Protein AF-A0A9X6Q3A5-F1 (afdb_monomer)

Foldseek 3Di:
DDDDPDDPDPPQPPVSVVVVVVVVVVVVVVLVVLLCCLPPVLVVLVVVLLVLQVVLVVVVVLLVVLLCVLVVVDPDPVNVVVCVPDDFFQDLVVLVVLLVVLVVLLVVLVVVVVVVVVQQVDDDLLHGLLCLLCPNHPLSPSVVLNVVSVVLSVVLVVCCVVRSRGSVSVVSSVSSVVSVVVVVVSSCCSVVDPPSSVSSLLSVQLVQLVVLLVPFADDPPDDQDDDPSLVSNLVSLLVCLVVVNPCNVVSLVSLLSSVLSCLSHRVLSQQQSLQDPGTRDHSLNSLLVSLLSCLVSVVLQVSLVSLLSSLVSCLVSLHARQDPSNQCSLVSSLVSLLVVLDPVSCVVCVVSLLSNLLSSLSSLVSQQQPDCCPHPCNVVPQPGARHAHAQQSLVSNLCSLQVRPPDDPVSSVVVSVVSVVSLLPDPQDPVVPDDDDRDDDPDDPVLSVCPHSLVSQLRNVLNNLVVCLVVVVLLSNLCCLPPRPDCNLLLSLLLNLLVLLLVLVVDDPPDPVNVSSLVVSLSSLLSNLVDDLVVLVSSLVVVLQLQDPRHHHNHPPSPDHPSSNVSSVLSSVLSVCVNVVPDLVPDDDPDVSSNVSNCSNVVQDDNCNSVVSNVVVVVVVCVVCVPVVVVD

Structure (mmCIF, N/CA/C/O backbone):
data_AF-A0A9X6Q3A5-F1
#
_entry.id   AF-A0A9X6Q3A5-F1
#
loop_
_atom_site.group_PDB
_atom_site.id
_atom_site.type_symbol
_atom_site.label_atom_id
_atom_site.label_alt_id
_atom_site.label_comp_id
_atom_site.label_asym_id
_atom_site.label_entity_id
_atom_site.label_seq_id
_atom_site.pdbx_PDB_ins_code
_atom_site.Cartn_x
_atom_site.Cartn_y
_atom_site.Cartn_z
_atom_site.occupancy
_atom_site.B_iso_or_equiv
_atom_site.auth_seq_id
_atom_site.auth_comp_id
_atom_site.auth_asym_id
_atom_site.auth_atom_id
_atom_site.pdbx_PDB_model_num
ATOM 1 N N . MET A 1 1 ? -41.091 -24.651 18.029 1.00 28.03 1 MET A N 1
ATOM 2 C CA . MET A 1 1 ? -41.617 -25.027 16.701 1.00 28.03 1 MET A CA 1
ATOM 3 C C . MET A 1 1 ? -40.929 -24.139 15.677 1.00 28.03 1 MET A C 1
ATOM 5 O O . MET A 1 1 ? -40.970 -22.925 15.815 1.00 28.03 1 MET A O 1
ATOM 9 N N . PHE A 1 2 ? -40.157 -24.756 14.786 1.00 26.16 2 PHE A N 1
ATOM 10 C CA . PHE A 1 2 ? -39.257 -24.117 13.826 1.00 26.16 2 PHE A CA 1
ATOM 11 C C . PHE A 1 2 ? -40.021 -23.352 12.741 1.00 26.16 2 PHE A C 1
ATOM 13 O O . PHE A 1 2 ? -40.885 -23.941 12.108 1.00 26.16 2 PHE A O 1
ATOM 20 N N . PHE A 1 3 ? -39.604 -22.119 12.446 1.00 24.56 3 PHE A N 1
ATOM 21 C CA . PHE A 1 3 ? -39.626 -21.584 11.082 1.00 24.56 3 PHE A CA 1
ATOM 22 C C . PHE A 1 3 ? -38.377 -20.726 10.858 1.00 24.56 3 PHE A C 1
ATOM 24 O O . PHE A 1 3 ? -38.358 -19.518 11.075 1.00 24.56 3 PHE A O 1
ATOM 31 N N . TYR A 1 4 ? -37.316 -21.402 10.416 1.00 24.06 4 TYR A N 1
ATOM 32 C CA . TYR A 1 4 ? -36.258 -20.796 9.619 1.00 24.06 4 TYR A CA 1
ATOM 33 C C . TYR A 1 4 ? -36.893 -20.416 8.275 1.00 24.06 4 TYR A C 1
ATOM 35 O O . TYR A 1 4 ? -37.179 -21.283 7.453 1.00 24.06 4 TYR A O 1
ATOM 43 N N . LYS A 1 5 ? -37.167 -19.128 8.061 1.00 24.70 5 LYS A N 1
ATOM 44 C CA . LYS A 1 5 ? -37.364 -18.604 6.709 1.00 24.70 5 LYS A CA 1
ATOM 45 C C . LYS A 1 5 ? -35.970 -18.321 6.166 1.00 24.70 5 LYS A C 1
ATOM 47 O O . LYS A 1 5 ? -35.352 -17.321 6.527 1.00 24.70 5 LYS A O 1
ATOM 52 N N . GLU A 1 6 ? -35.460 -19.257 5.371 1.00 28.16 6 GLU A N 1
ATOM 53 C CA . GLU A 1 6 ? -34.321 -19.016 4.492 1.00 28.16 6 GLU A CA 1
ATOM 54 C C . GLU A 1 6 ? -34.533 -17.688 3.766 1.00 28.16 6 GLU A C 1
ATOM 56 O O . GLU A 1 6 ? -35.608 -17.416 3.224 1.00 28.16 6 GLU A O 1
ATOM 61 N N . GLY A 1 7 ? -33.509 -16.838 3.820 1.00 28.55 7 GLY A N 1
ATOM 62 C CA . GLY A 1 7 ? -33.519 -15.548 3.163 1.00 28.55 7 GLY A CA 1
ATOM 63 C C . GLY A 1 7 ? -33.792 -15.726 1.678 1.00 28.55 7 GLY A C 1
ATOM 64 O O . GLY A 1 7 ? -32.995 -16.324 0.954 1.00 28.55 7 GLY A O 1
ATOM 65 N N . GLU A 1 8 ? -34.904 -15.156 1.220 1.00 29.75 8 GLU A N 1
ATOM 66 C CA . GLU A 1 8 ? -35.101 -14.860 -0.187 1.00 29.75 8 GLU A CA 1
ATOM 67 C C . GLU A 1 8 ? -33.963 -13.937 -0.628 1.00 29.75 8 GLU A C 1
ATOM 69 O O . GLU A 1 8 ? -33.973 -12.721 -0.427 1.00 29.75 8 GLU A O 1
ATOM 74 N N . GLY A 1 9 ? -32.935 -14.539 -1.223 1.00 32.12 9 GLY A N 1
ATOM 75 C CA . GLY A 1 9 ? -31.958 -13.818 -2.009 1.00 32.12 9 GLY A CA 1
ATOM 76 C C . GLY A 1 9 ? -32.715 -13.015 -3.057 1.00 32.12 9 GLY A C 1
ATOM 77 O O .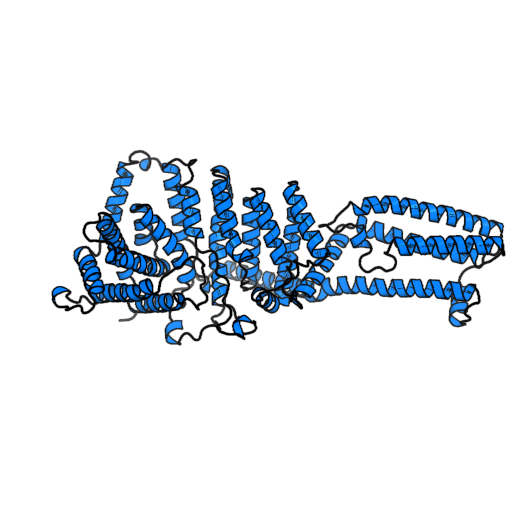 GLY A 1 9 ? -33.410 -13.590 -3.896 1.00 32.12 9 GLY A O 1
ATOM 78 N N . TYR A 1 10 ? -32.587 -11.689 -2.993 1.00 36.09 10 TYR A N 1
ATOM 79 C CA . TYR A 1 10 ? -33.103 -10.757 -3.989 1.00 36.09 10 TYR A CA 1
ATOM 80 C C . TYR A 1 10 ? -32.952 -11.358 -5.394 1.00 36.09 10 TYR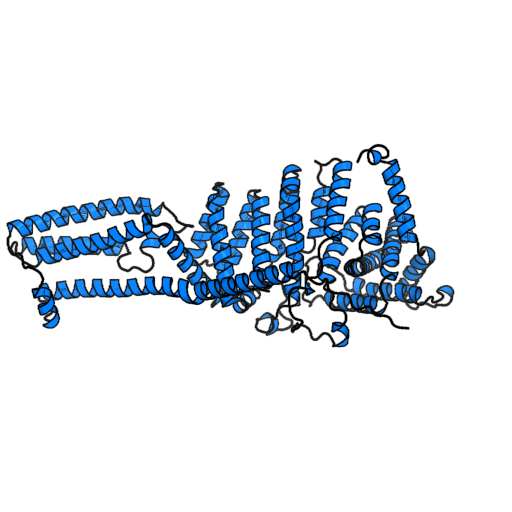 A C 1
ATOM 82 O O . TYR A 1 10 ? -31.833 -11.523 -5.898 1.00 36.09 10 TYR A O 1
ATOM 90 N N . LYS A 1 11 ? -34.076 -11.707 -6.037 1.00 39.97 11 LYS A N 1
ATOM 91 C CA . LYS A 1 11 ? -34.110 -12.107 -7.448 1.00 39.97 11 LYS A CA 1
ATOM 92 C C . LYS A 1 11 ? -33.628 -10.910 -8.268 1.00 39.97 11 LYS A C 1
ATOM 94 O O . LYS A 1 11 ? -34.422 -10.074 -8.680 1.00 39.97 11 LYS A O 1
ATOM 99 N N . LEU A 1 12 ? -32.316 -10.827 -8.505 1.00 45.59 12 LEU A N 1
ATOM 100 C CA . LEU A 1 12 ? -31.717 -9.853 -9.418 1.00 45.59 12 LEU A CA 1
ATOM 101 C C . LEU A 1 12 ? -32.496 -9.914 -10.735 1.00 45.59 12 LEU A C 1
ATOM 103 O O . LEU A 1 12 ? -32.549 -10.976 -11.372 1.00 45.59 12 LEU A O 1
ATOM 107 N N . GLY A 1 13 ? -33.103 -8.794 -11.133 1.00 54.53 13 GLY A N 1
ATOM 108 C CA . GLY A 1 13 ? -33.847 -8.700 -12.386 1.00 54.53 13 GLY A CA 1
ATOM 109 C C . GLY A 1 13 ? -32.983 -9.163 -13.565 1.00 54.53 13 GLY A C 1
ATOM 110 O O . GLY A 1 13 ? -31.753 -9.051 -13.528 1.00 54.53 13 GLY A O 1
ATOM 111 N N . LYS A 1 14 ? -33.606 -9.688 -14.629 1.00 62.47 14 LYS A N 1
ATOM 112 C CA . LYS A 1 14 ? -32.926 -10.227 -15.830 1.00 62.47 14 LYS A CA 1
ATOM 113 C C . LYS A 1 14 ? -31.800 -9.300 -16.328 1.00 62.47 14 LYS A C 1
ATOM 115 O O . LYS A 1 14 ? -30.709 -9.768 -16.643 1.00 62.47 14 LYS A O 1
ATOM 120 N N . TYR A 1 15 ? -32.021 -7.985 -16.266 1.00 59.34 15 TYR A N 1
ATOM 121 C CA . TYR A 1 15 ? -31.042 -6.946 -16.596 1.00 59.34 15 TYR A CA 1
ATOM 122 C C . TYR A 1 15 ? -29.809 -6.913 -15.671 1.00 59.34 15 TYR A C 1
ATOM 124 O O . TYR A 1 15 ? -28.673 -6.866 -16.142 1.00 59.34 15 TYR A O 1
ATOM 132 N N . GLN A 1 16 ? -29.993 -7.001 -14.350 1.00 59.19 16 GLN A N 1
ATOM 133 C CA . GLN A 1 16 ? -28.885 -7.026 -13.388 1.00 59.19 16 GLN A CA 1
ATOM 134 C C . GLN A 1 16 ? -28.054 -8.313 -13.511 1.00 59.19 16 GLN A C 1
ATOM 136 O O . GLN A 1 16 ? -26.824 -8.264 -13.404 1.00 59.19 16 GLN A O 1
ATOM 141 N N . LYS A 1 17 ? -28.693 -9.453 -13.817 1.00 66.06 17 LYS A N 1
ATOM 142 C CA . LYS A 1 17 ? -27.992 -10.713 -14.123 1.00 66.06 17 LYS A CA 1
ATOM 143 C C . LYS A 1 17 ? -27.136 -10.597 -15.390 1.00 66.06 17 LYS A C 1
ATOM 145 O O . LYS A 1 17 ? -25.970 -10.991 -15.365 1.00 66.06 17 LYS A O 1
ATOM 150 N N . ILE A 1 18 ? -27.669 -10.003 -16.463 1.00 68.12 18 ILE A N 1
ATOM 151 C CA . ILE A 1 18 ? -26.922 -9.747 -17.709 1.00 68.12 18 ILE A CA 1
ATOM 152 C C . ILE A 1 18 ? -25.741 -8.805 -17.448 1.00 68.12 18 ILE A C 1
ATOM 154 O O . ILE A 1 18 ? -24.610 -9.125 -17.817 1.00 68.12 18 ILE A O 1
ATOM 158 N N . ARG A 1 19 ? -25.959 -7.697 -16.728 1.00 68.38 19 ARG A N 1
ATOM 159 C CA . ARG A 1 19 ? -24.902 -6.738 -16.364 1.00 68.38 19 ARG A CA 1
ATOM 160 C C . ARG A 1 19 ? -23.782 -7.395 -15.553 1.00 68.38 19 ARG A C 1
ATOM 162 O O . ARG A 1 19 ? -22.605 -7.151 -15.822 1.00 68.38 19 ARG A O 1
ATOM 169 N N . ARG A 1 20 ? -24.121 -8.269 -14.595 1.00 68.44 20 ARG A N 1
ATOM 170 C CA . ARG A 1 20 ? -23.139 -9.056 -13.827 1.00 68.44 20 ARG A CA 1
ATOM 171 C C . ARG A 1 20 ? -22.365 -10.020 -14.731 1.00 68.44 20 ARG A C 1
ATOM 173 O O . ARG A 1 20 ? -21.141 -10.080 -14.635 1.00 68.44 20 ARG A O 1
ATOM 180 N N . LYS A 1 21 ? -23.043 -10.711 -15.653 1.00 72.19 21 LYS A N 1
ATOM 181 C CA . LYS A 1 21 ? -22.409 -11.631 -16.614 1.00 72.19 21 LYS A CA 1
ATOM 182 C C . LYS A 1 21 ? -21.440 -10.897 -17.550 1.00 72.19 21 LYS A C 1
ATOM 184 O O . LYS A 1 21 ? -20.298 -11.328 -17.684 1.00 72.19 21 LYS A O 1
ATOM 189 N N . MET A 1 22 ? -21.832 -9.746 -18.105 1.00 68.56 22 MET A N 1
ATOM 190 C CA . MET A 1 22 ? -20.948 -8.902 -18.927 1.00 68.56 22 MET A CA 1
ATOM 191 C C . MET A 1 22 ? -19.735 -8.396 -18.140 1.00 68.56 22 MET A C 1
ATOM 193 O O . MET A 1 22 ? -18.615 -8.421 -18.649 1.00 68.56 22 MET A O 1
ATOM 197 N N . ARG A 1 23 ? -19.925 -7.983 -16.879 1.00 69.62 23 ARG A N 1
ATOM 198 C CA . ARG A 1 23 ? -18.820 -7.572 -15.998 1.00 69.62 23 ARG A CA 1
ATOM 199 C C . ARG A 1 23 ? -17.831 -8.717 -15.765 1.00 69.62 23 ARG A C 1
ATOM 201 O O . ARG A 1 23 ? -16.625 -8.493 -15.840 1.00 69.62 23 ARG A O 1
ATOM 208 N N . ASN A 1 24 ? -18.324 -9.934 -15.540 1.00 72.06 24 ASN A N 1
ATOM 209 C CA . ASN A 1 24 ? -17.482 -11.118 -15.353 1.00 72.06 24 ASN A CA 1
ATOM 210 C C . ASN A 1 24 ? -16.689 -11.465 -16.621 1.00 72.06 24 ASN A C 1
ATOM 212 O O . ASN A 1 24 ? -15.486 -11.696 -16.531 1.00 72.06 24 ASN A O 1
ATOM 216 N N . ILE A 1 25 ? -17.327 -11.420 -17.794 1.00 73.88 25 ILE A N 1
ATOM 217 C CA . ILE A 1 25 ? -16.669 -11.645 -19.091 1.00 73.88 25 ILE A CA 1
ATOM 218 C C . ILE A 1 25 ? -15.580 -10.589 -19.338 1.00 73.88 25 ILE A C 1
ATOM 220 O O . ILE A 1 25 ? -14.438 -10.932 -19.638 1.00 73.88 25 ILE A O 1
ATOM 224 N N . LYS A 1 26 ? -15.889 -9.302 -19.131 1.00 73.31 26 LYS A N 1
ATOM 225 C CA . LYS A 1 26 ? -14.913 -8.206 -19.263 1.00 73.31 26 LYS A CA 1
ATOM 226 C C . LYS A 1 26 ? -13.717 -8.398 -18.326 1.00 73.31 26 LYS A C 1
ATOM 228 O O . LYS A 1 26 ? -12.574 -8.200 -18.732 1.00 73.31 26 LYS A O 1
ATOM 233 N N . ASN A 1 27 ? -13.966 -8.8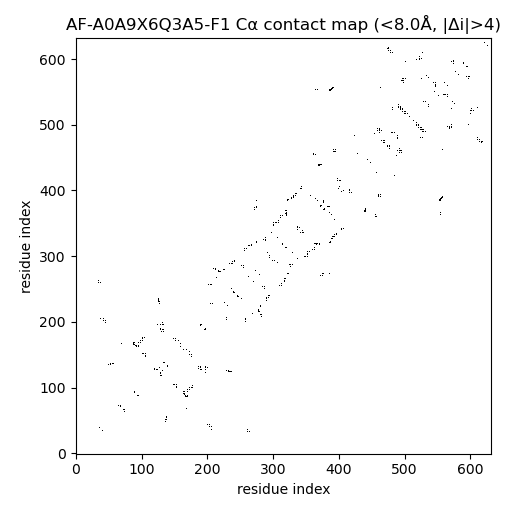08 -17.083 1.00 72.75 27 ASN A N 1
ATOM 234 C CA . ASN A 1 27 ? -12.911 -9.092 -16.112 1.00 72.75 27 ASN A CA 1
ATOM 235 C C . ASN A 1 27 ? -12.061 -10.305 -16.512 1.00 72.75 27 ASN A C 1
ATOM 237 O O . ASN A 1 27 ? -10.843 -10.262 -16.337 1.00 72.75 27 ASN A O 1
ATOM 241 N N . PHE A 1 28 ? -12.672 -11.352 -17.071 1.00 74.50 28 PHE A N 1
ATOM 242 C CA . PHE A 1 28 ? -11.961 -12.518 -17.593 1.00 74.50 28 PHE A CA 1
ATOM 243 C C . PHE A 1 28 ? -11.009 -12.122 -18.726 1.00 74.50 28 PHE A C 1
ATOM 245 O O . PHE A 1 28 ? -9.806 -12.358 -18.614 1.00 74.50 28 PHE A O 1
ATOM 252 N N . PHE A 1 29 ? -11.501 -11.424 -19.755 1.00 74.56 29 PHE A N 1
ATOM 253 C CA . PHE A 1 29 ? -10.655 -10.953 -20.856 1.00 74.56 29 PHE A CA 1
ATOM 254 C C . PHE A 1 29 ? -9.545 -10.019 -20.381 1.00 74.56 29 PHE A C 1
ATOM 256 O O . PHE A 1 29 ? -8.411 -10.140 -20.831 1.00 74.56 29 PHE A O 1
ATOM 263 N N . ARG A 1 30 ? -9.827 -9.135 -19.418 1.00 74.62 30 ARG A N 1
ATOM 264 C CA . ARG A 1 30 ? -8.807 -8.258 -18.831 1.00 74.62 30 ARG A CA 1
ATOM 265 C C . ARG A 1 30 ? -7.715 -9.050 -18.101 1.00 74.62 30 ARG A C 1
ATOM 267 O O . ARG A 1 30 ? -6.539 -8.728 -18.246 1.00 74.62 30 ARG A O 1
ATOM 274 N N . LYS A 1 31 ? -8.080 -10.099 -17.352 1.00 74.12 31 LYS A N 1
ATOM 275 C CA . LYS A 1 31 ? -7.115 -11.010 -16.707 1.00 74.12 31 LYS A CA 1
ATOM 276 C C . LYS A 1 31 ? -6.267 -11.747 -17.748 1.00 74.12 31 LYS A C 1
ATOM 278 O O . LYS A 1 31 ? -5.049 -11.793 -17.598 1.00 74.12 31 LYS A O 1
ATOM 283 N N . VAL A 1 32 ? -6.885 -12.278 -18.807 1.00 76.12 32 VAL A N 1
ATOM 284 C CA . VAL A 1 32 ? -6.174 -12.953 -19.907 1.00 76.12 32 VAL A CA 1
ATOM 285 C C . VAL A 1 32 ? -5.222 -11.988 -20.611 1.00 76.12 32 VAL A C 1
ATOM 287 O O . VAL A 1 32 ? -4.048 -12.314 -20.761 1.00 76.12 32 VAL A O 1
ATOM 290 N N . TYR A 1 33 ? -5.686 -10.784 -20.956 1.00 77.69 33 TYR A N 1
ATOM 291 C CA . TYR A 1 33 ? -4.876 -9.740 -21.585 1.00 77.69 33 TYR A CA 1
ATOM 292 C C . TYR A 1 33 ? -3.618 -9.435 -20.767 1.00 77.69 33 TYR A C 1
ATOM 294 O O . TYR A 1 33 ? -2.516 -9.513 -21.296 1.00 77.69 33 TYR A O 1
ATOM 302 N N . PHE A 1 34 ? -3.750 -9.167 -19.466 1.00 76.88 34 PHE A N 1
ATOM 303 C CA . PHE A 1 34 ? -2.588 -8.867 -18.626 1.00 76.88 34 PHE A CA 1
ATOM 304 C C . PHE A 1 34 ? -1.672 -10.077 -18.400 1.00 76.88 34 PHE A C 1
ATOM 306 O O . PHE A 1 34 ? -0.454 -9.924 -18.305 1.00 76.88 34 PHE A O 1
ATOM 313 N N . LYS A 1 35 ? -2.231 -11.291 -18.347 1.00 74.69 35 LYS A N 1
ATOM 314 C CA . LYS A 1 35 ? -1.441 -12.526 -18.273 1.00 74.69 35 LYS A CA 1
ATOM 315 C C . LYS A 1 35 ? -0.592 -12.702 -19.535 1.00 74.69 35 LYS A C 1
ATOM 317 O O . LYS A 1 35 ? 0.597 -12.987 -19.424 1.00 74.69 35 LYS A O 1
ATOM 322 N N . VAL A 1 36 ? -1.176 -12.481 -20.714 1.00 72.62 36 VAL A N 1
ATOM 323 C CA . VAL A 1 36 ? -0.471 -12.484 -22.007 1.00 72.62 36 VAL A CA 1
ATOM 324 C C . VAL A 1 36 ? 0.548 -11.349 -22.064 1.00 72.62 36 VAL A C 1
ATOM 326 O O . VAL A 1 36 ? 1.694 -11.567 -22.438 1.00 72.62 36 VAL A O 1
ATOM 329 N N . GLU A 1 37 ? 0.183 -10.147 -21.634 1.00 76.31 37 GLU A N 1
ATOM 330 C CA . GLU A 1 37 ? 1.076 -8.991 -21.663 1.00 76.31 37 GLU A CA 1
ATOM 331 C C . GLU A 1 37 ? 2.342 -9.216 -20.821 1.00 76.31 37 GLU A C 1
ATOM 333 O O . GLU A 1 37 ? 3.454 -9.008 -21.306 1.00 76.31 37 GLU A O 1
ATOM 338 N N . GLY A 1 38 ? 2.192 -9.713 -19.592 1.00 68.25 38 GLY A N 1
ATOM 339 C CA . GLY A 1 38 ? 3.330 -9.975 -18.714 1.00 68.25 38 GLY A CA 1
ATOM 340 C C . GLY A 1 38 ? 4.098 -11.262 -19.042 1.00 68.25 38 GLY A C 1
ATOM 341 O O . GLY A 1 38 ? 5.311 -11.291 -18.885 1.00 68.25 38 GLY A O 1
ATOM 342 N N . LYS A 1 39 ? 3.453 -12.339 -19.513 1.00 73.19 39 LYS A N 1
ATOM 343 C CA . LYS A 1 39 ? 4.180 -13.586 -19.844 1.00 73.19 39 LYS A CA 1
ATOM 344 C C . LYS A 1 39 ? 4.780 -13.599 -21.244 1.00 73.19 39 LYS A C 1
ATOM 346 O O . LYS A 1 39 ? 5.777 -14.278 -21.452 1.00 73.19 39 LYS A O 1
ATOM 351 N N . ILE A 1 40 ? 4.151 -12.902 -22.185 1.00 71.44 40 ILE A N 1
ATOM 352 C CA . ILE A 1 40 ? 4.446 -13.006 -23.615 1.00 71.44 40 ILE A CA 1
ATOM 353 C C . ILE A 1 40 ? 4.942 -11.658 -24.128 1.00 71.44 40 ILE A C 1
ATOM 355 O O . ILE A 1 40 ? 6.109 -11.554 -24.483 1.00 71.44 40 ILE A O 1
ATOM 359 N N . ARG A 1 41 ? 4.114 -10.603 -24.109 1.00 78.25 41 ARG A N 1
ATOM 360 C CA . ARG A 1 41 ? 4.449 -9.323 -24.765 1.00 78.25 41 ARG A CA 1
ATOM 361 C C . ARG A 1 41 ? 5.747 -8.715 -24.238 1.00 78.25 41 ARG A C 1
ATOM 363 O O . ARG A 1 41 ? 6.674 -8.554 -25.017 1.00 78.25 41 ARG A O 1
ATOM 370 N N . TYR A 1 42 ? 5.836 -8.384 -22.950 1.00 80.50 42 TYR A N 1
ATOM 371 C CA . TYR A 1 42 ? 7.023 -7.706 -22.412 1.00 80.50 42 TYR A CA 1
ATOM 372 C C . TYR A 1 42 ? 8.295 -8.560 -22.426 1.00 80.50 42 TYR A C 1
ATOM 374 O O . TYR A 1 42 ? 9.328 -8.025 -22.831 1.00 80.50 42 TYR A O 1
ATOM 382 N N . PRO A 1 43 ? 8.258 -9.862 -22.084 1.00 76.56 43 PRO A N 1
ATOM 383 C CA . PRO A 1 43 ? 9.414 -10.733 -22.271 1.00 76.56 43 PRO A CA 1
ATOM 384 C C . PRO A 1 43 ? 9.861 -10.830 -23.733 1.00 76.56 43 PRO A C 1
ATOM 386 O O . PRO A 1 43 ? 11.058 -10.748 -23.991 1.00 76.56 43 PRO A O 1
ATOM 389 N N . ILE A 1 44 ? 8.933 -10.931 -24.694 1.00 76.75 44 ILE A N 1
ATOM 390 C CA . ILE A 1 44 ? 9.267 -10.927 -26.126 1.00 76.75 44 ILE A CA 1
ATOM 391 C C . ILE A 1 44 ? 9.841 -9.576 -26.539 1.00 76.75 44 ILE A C 1
ATOM 393 O O . ILE A 1 44 ? 10.870 -9.549 -27.195 1.00 76.75 44 ILE A O 1
ATOM 397 N N . THR A 1 45 ? 9.241 -8.456 -26.135 1.00 77.31 45 THR A N 1
ATOM 398 C CA . THR A 1 45 ? 9.765 -7.115 -26.435 1.00 77.31 45 THR A CA 1
ATOM 399 C C . THR A 1 45 ? 11.194 -6.951 -25.903 1.00 77.31 45 THR A C 1
ATOM 401 O O . THR A 1 45 ? 12.074 -6.517 -26.642 1.00 77.31 45 THR A O 1
ATOM 404 N N . TYR A 1 46 ? 11.466 -7.387 -24.670 1.00 77.69 46 TYR A N 1
ATOM 405 C CA . TYR A 1 46 ? 12.815 -7.376 -24.095 1.00 77.69 46 TYR A CA 1
ATOM 406 C C . TYR A 1 46 ? 13.777 -8.339 -24.817 1.00 77.69 46 TYR A C 1
ATOM 408 O O . TYR A 1 46 ? 14.939 -8.005 -25.071 1.00 77.69 46 TYR A O 1
ATOM 416 N N . SER A 1 47 ? 13.297 -9.528 -25.191 1.00 75.88 47 SER A N 1
ATOM 417 C CA . SER A 1 47 ? 14.067 -10.517 -25.951 1.00 75.88 47 SER A CA 1
ATOM 418 C C . SER A 1 47 ? 14.398 -10.019 -27.354 1.00 75.88 47 SER A C 1
ATOM 420 O O . SER A 1 47 ? 15.519 -10.217 -27.804 1.00 75.88 47 SER A O 1
ATOM 422 N N . LEU A 1 48 ? 13.476 -9.330 -28.029 1.00 77.69 48 LEU A N 1
ATOM 423 C CA . LEU A 1 48 ? 13.698 -8.712 -29.336 1.00 77.69 48 LEU A CA 1
ATOM 424 C C . LEU A 1 48 ? 14.798 -7.652 -29.256 1.00 77.69 48 LEU A C 1
ATOM 426 O O . LEU A 1 48 ? 15.662 -7.620 -30.122 1.00 77.69 48 LEU A O 1
ATOM 430 N N . PHE A 1 49 ? 14.852 -6.846 -28.190 1.00 75.56 49 PHE A N 1
ATOM 431 C CA . PHE A 1 49 ? 15.979 -5.923 -27.992 1.00 75.56 49 PHE A CA 1
ATOM 432 C C . PHE A 1 49 ? 17.308 -6.655 -27.798 1.00 75.56 49 PHE A C 1
ATOM 434 O O . PHE A 1 49 ? 18.338 -6.222 -28.308 1.00 75.56 49 PHE A O 1
ATOM 441 N N . THR A 1 50 ? 17.290 -7.790 -27.101 1.00 74.62 50 THR A N 1
ATOM 442 C CA . THR A 1 50 ? 18.485 -8.631 -26.950 1.00 74.62 50 THR A CA 1
ATOM 443 C C . THR A 1 50 ? 18.870 -9.292 -28.279 1.00 74.62 50 THR A C 1
ATOM 445 O O . THR A 1 50 ? 20.049 -9.406 -28.585 1.00 74.62 50 THR A O 1
ATOM 448 N N . PHE A 1 51 ? 17.894 -9.666 -29.105 1.00 79.06 51 PHE A N 1
ATOM 449 C CA . PHE A 1 51 ? 18.108 -10.206 -30.445 1.00 79.06 51 PHE A CA 1
ATOM 450 C C . PHE A 1 51 ? 18.735 -9.179 -31.393 1.00 79.06 51 PHE A C 1
ATOM 452 O O . PHE A 1 51 ? 19.696 -9.498 -32.089 1.00 79.06 51 PHE A O 1
ATOM 459 N N . VAL A 1 52 ? 18.279 -7.922 -31.342 1.00 78.81 52 VAL A N 1
ATOM 460 C CA . VAL A 1 52 ? 18.893 -6.806 -32.082 1.00 78.81 52 VAL A CA 1
ATOM 461 C C . VAL A 1 52 ? 20.382 -6.672 -31.748 1.00 78.81 52 VAL A C 1
ATOM 463 O O . VAL A 1 52 ? 21.185 -6.462 -32.650 1.00 78.81 52 VAL A O 1
ATOM 466 N N . ARG A 1 53 ? 20.789 -6.899 -30.490 1.00 81.75 53 ARG A N 1
ATOM 467 C CA . ARG A 1 53 ? 22.211 -6.951 -30.111 1.00 81.75 53 ARG A CA 1
ATOM 468 C C . ARG A 1 53 ? 22.993 -8.008 -30.888 1.00 81.75 53 ARG A C 1
ATOM 470 O O . ARG A 1 53 ? 24.113 -7.744 -31.307 1.00 81.75 53 ARG A O 1
ATOM 477 N N . TYR A 1 54 ? 22.439 -9.210 -31.035 1.00 82.94 54 TYR A N 1
ATOM 478 C CA . TYR A 1 54 ? 23.109 -10.293 -31.755 1.00 82.94 54 TYR A CA 1
ATOM 479 C C . TYR A 1 54 ? 23.218 -9.989 -33.248 1.00 82.94 54 TYR A C 1
ATOM 481 O O . TYR A 1 54 ? 24.268 -10.244 -33.831 1.00 82.94 54 TYR A O 1
ATOM 489 N N . ILE A 1 55 ? 22.191 -9.366 -33.838 1.00 83.81 55 ILE A N 1
ATOM 490 C CA . ILE A 1 55 ? 22.260 -8.857 -35.214 1.00 83.81 55 ILE A CA 1
ATOM 491 C C . ILE A 1 55 ? 23.382 -7.821 -35.340 1.00 83.81 55 ILE A C 1
ATOM 493 O O . ILE A 1 55 ? 24.192 -7.911 -36.253 1.00 83.81 55 ILE A O 1
ATOM 497 N N . GLU A 1 56 ? 23.480 -6.870 -34.409 1.00 82.44 56 GLU A N 1
ATOM 498 C CA . GLU A 1 56 ? 24.545 -5.859 -34.422 1.00 82.44 56 GLU A CA 1
ATOM 499 C C . GLU A 1 56 ? 25.940 -6.464 -34.297 1.00 82.44 56 GLU A C 1
ATOM 501 O O . GLU A 1 56 ? 26.851 -6.032 -34.995 1.00 82.44 56 GLU A O 1
ATOM 506 N N . ILE A 1 57 ? 26.115 -7.468 -33.434 1.00 84.94 57 ILE A N 1
ATOM 507 C CA . ILE A 1 57 ? 27.377 -8.208 -33.332 1.00 84.94 57 ILE A CA 1
ATOM 508 C C . ILE A 1 57 ? 27.689 -8.877 -34.673 1.00 84.94 57 ILE A C 1
ATOM 510 O O . ILE A 1 57 ? 28.813 -8.761 -35.150 1.00 84.94 57 ILE A O 1
ATOM 514 N N . GLY A 1 58 ? 26.698 -9.510 -35.308 1.00 84.75 58 GLY A N 1
ATOM 515 C CA . GLY A 1 58 ? 26.839 -10.082 -36.647 1.00 84.75 58 GLY A CA 1
ATOM 516 C C . GLY A 1 58 ? 27.260 -9.045 -37.691 1.00 84.75 58 GLY A C 1
ATOM 517 O O . GLY A 1 58 ? 28.183 -9.302 -38.456 1.00 84.75 58 GLY A O 1
ATOM 518 N N . ILE A 1 59 ? 26.660 -7.850 -37.674 1.00 83.56 59 ILE A N 1
ATOM 519 C CA . ILE A 1 59 ? 27.030 -6.726 -38.552 1.00 83.56 59 ILE A CA 1
ATOM 520 C C . ILE A 1 59 ? 28.476 -6.287 -38.296 1.00 83.56 59 ILE A C 1
ATOM 522 O O . ILE A 1 59 ? 29.231 -6.112 -39.246 1.00 83.56 59 ILE A O 1
ATOM 526 N N . VAL A 1 60 ? 28.889 -6.130 -37.035 1.00 84.19 60 VAL A N 1
ATOM 527 C CA . VAL A 1 60 ? 30.268 -5.740 -36.687 1.00 84.19 60 VAL A CA 1
ATOM 528 C C . VAL A 1 60 ? 31.269 -6.799 -37.153 1.00 84.19 60 VAL A C 1
ATOM 530 O O . VAL A 1 60 ? 32.284 -6.456 -37.752 1.00 84.19 60 VAL A O 1
ATOM 533 N N . VAL A 1 61 ? 30.972 -8.083 -36.938 1.00 85.94 61 VAL A N 1
ATOM 534 C CA . VAL A 1 61 ? 31.809 -9.194 -37.419 1.00 85.94 61 VAL A CA 1
ATOM 535 C C . VAL A 1 61 ? 31.880 -9.198 -38.947 1.00 85.94 61 VAL A C 1
ATOM 537 O O . VAL A 1 61 ? 32.966 -9.357 -39.503 1.00 85.94 61 VAL A O 1
ATOM 540 N N . LEU A 1 62 ? 30.760 -8.967 -39.636 1.00 83.62 62 LEU A N 1
ATOM 541 C CA . LEU A 1 62 ? 30.710 -8.870 -41.095 1.00 83.62 62 LEU A CA 1
ATOM 542 C C . LEU A 1 62 ? 31.542 -7.689 -41.617 1.00 83.62 62 LEU A C 1
ATOM 544 O O . LEU A 1 62 ? 32.287 -7.846 -42.579 1.00 83.62 62 LEU A O 1
ATOM 548 N N . ILE A 1 63 ? 31.480 -6.529 -40.958 1.00 82.69 63 ILE A N 1
ATOM 549 C CA . ILE A 1 63 ? 32.301 -5.357 -41.298 1.00 82.69 63 ILE A CA 1
ATOM 550 C C . ILE A 1 63 ? 33.792 -5.678 -41.139 1.00 82.69 63 ILE A C 1
ATOM 552 O O . ILE A 1 63 ? 34.572 -5.437 -42.058 1.00 82.69 63 ILE A O 1
ATOM 556 N N . ILE A 1 64 ? 34.193 -6.257 -40.002 1.00 83.81 64 ILE A N 1
ATOM 557 C CA . ILE A 1 64 ? 35.597 -6.601 -39.729 1.00 83.81 64 ILE A CA 1
ATOM 558 C C . ILE A 1 64 ? 36.112 -7.628 -40.746 1.00 83.81 64 ILE A C 1
ATOM 560 O O . ILE A 1 64 ? 37.176 -7.433 -41.328 1.00 83.81 64 ILE A O 1
ATOM 564 N N . THR A 1 65 ? 35.354 -8.696 -41.000 1.00 82.44 65 THR A N 1
ATOM 565 C CA . THR A 1 65 ? 35.734 -9.742 -41.969 1.00 82.44 65 THR A CA 1
ATOM 566 C C . THR A 1 65 ? 35.812 -9.207 -43.398 1.00 82.44 65 THR A C 1
ATOM 568 O O . THR A 1 65 ? 36.755 -9.535 -44.114 1.00 82.44 65 THR A O 1
ATOM 571 N N . THR A 1 66 ? 34.900 -8.311 -43.788 1.00 79.75 66 THR A N 1
ATOM 572 C CA . THR A 1 66 ? 34.934 -7.619 -45.088 1.00 79.75 66 THR A CA 1
ATOM 573 C C . THR A 1 66 ? 36.202 -6.788 -45.262 1.00 79.75 66 THR A C 1
ATOM 575 O O . THR A 1 66 ? 36.852 -6.863 -46.306 1.00 79.75 66 THR A O 1
ATOM 578 N N . LEU A 1 67 ? 36.579 -6.016 -44.238 1.00 79.44 67 LEU A N 1
ATOM 579 C CA . LEU A 1 67 ? 37.812 -5.232 -44.263 1.00 79.44 67 LEU A CA 1
ATOM 580 C C . LEU A 1 67 ? 39.033 -6.151 -44.369 1.00 79.44 67 LEU A C 1
ATOM 582 O O . LEU A 1 67 ? 39.860 -5.950 -45.252 1.00 79.44 67 LEU A O 1
ATOM 586 N N . LEU A 1 68 ? 39.119 -7.195 -43.541 1.00 83.19 68 LEU A N 1
ATOM 587 C CA . LEU A 1 68 ? 40.235 -8.149 -43.565 1.00 83.19 68 LEU A CA 1
ATOM 588 C C . LEU A 1 68 ? 40.386 -8.867 -44.918 1.00 83.19 68 LEU A C 1
ATOM 590 O O . LEU A 1 68 ? 41.513 -9.044 -45.379 1.00 83.19 68 LEU A O 1
ATOM 594 N N . GLN A 1 69 ? 39.282 -9.232 -45.577 1.00 81.62 69 GLN A N 1
ATOM 595 C CA . GLN A 1 69 ? 39.299 -9.808 -46.928 1.00 81.62 69 GLN A CA 1
ATOM 596 C C . GLN A 1 69 ? 39.825 -8.800 -47.961 1.00 81.62 69 GLN A C 1
ATOM 598 O O . GLN A 1 69 ? 40.689 -9.129 -48.771 1.00 81.62 69 GLN A O 1
ATOM 603 N N . LYS A 1 70 ? 39.348 -7.547 -47.932 1.00 76.00 70 LYS A N 1
ATOM 604 C CA . LYS A 1 70 ? 39.800 -6.505 -48.873 1.00 76.00 70 LYS A CA 1
ATOM 605 C C . LYS A 1 70 ? 41.262 -6.101 -48.650 1.00 76.00 70 LYS A C 1
ATOM 607 O O . LYS A 1 70 ? 41.960 -5.844 -49.625 1.00 76.00 70 LYS A O 1
ATOM 612 N N . PHE A 1 71 ? 41.748 -6.128 -47.408 1.00 77.25 71 PHE A N 1
ATOM 613 C CA . PHE A 1 71 ? 43.171 -5.974 -47.077 1.00 77.25 71 PHE A CA 1
ATOM 614 C C . PHE A 1 71 ? 44.020 -7.216 -47.393 1.00 77.25 71 PHE A C 1
ATOM 616 O O . PHE A 1 71 ? 45.218 -7.208 -47.121 1.00 77.25 71 PHE A O 1
ATOM 623 N N . ARG A 1 72 ? 43.427 -8.276 -47.968 1.00 77.19 72 ARG A N 1
ATOM 624 C CA . ARG A 1 72 ? 44.083 -9.556 -48.297 1.00 77.19 72 ARG A CA 1
ATOM 625 C C . ARG A 1 72 ? 44.708 -10.268 -47.090 1.00 77.19 72 ARG A C 1
ATOM 627 O O . ARG A 1 72 ? 45.622 -11.069 -47.246 1.00 77.19 72 ARG A O 1
ATOM 634 N N . VAL A 1 73 ? 44.209 -9.991 -45.885 1.00 81.19 73 VAL A N 1
ATOM 635 C CA . VAL A 1 73 ? 44.600 -10.693 -44.648 1.00 81.19 73 VAL A CA 1
ATOM 636 C C . VAL A 1 73 ? 43.867 -12.033 -44.538 1.00 81.19 73 VAL A C 1
ATOM 638 O O . VAL A 1 73 ? 44.408 -13.002 -44.011 1.00 81.19 73 VAL A O 1
ATOM 641 N N . LEU A 1 74 ? 42.635 -12.091 -45.049 1.00 78.38 74 LEU A N 1
ATOM 642 C CA . LEU A 1 74 ? 41.825 -13.302 -45.182 1.00 78.38 74 LEU A CA 1
ATOM 643 C C . LEU A 1 74 ? 41.543 -13.567 -46.662 1.00 78.38 74 LEU A C 1
ATOM 645 O O . LEU A 1 74 ? 41.484 -12.626 -47.453 1.00 78.38 74 LEU A O 1
ATOM 649 N N . ASN A 1 75 ? 41.361 -14.841 -47.020 1.00 76.88 75 ASN A N 1
ATOM 650 C CA . ASN A 1 75 ? 40.962 -15.227 -48.368 1.00 76.88 75 ASN A CA 1
ATOM 651 C C . ASN A 1 75 ? 39.833 -16.272 -48.347 1.00 76.88 75 ASN A C 1
ATOM 653 O O . ASN A 1 75 ? 40.080 -17.477 -48.344 1.00 76.88 75 ASN A O 1
ATOM 657 N N . TRP A 1 76 ? 38.589 -15.806 -48.256 1.00 83.00 76 TRP A N 1
ATOM 658 C CA . TRP A 1 76 ? 37.378 -16.626 -48.262 1.00 83.00 76 TRP A CA 1
ATOM 659 C C . TRP A 1 76 ? 36.575 -16.429 -49.553 1.00 83.00 76 TRP A C 1
ATOM 661 O O . TRP A 1 76 ? 35.966 -15.379 -49.758 1.00 83.00 76 TRP A O 1
ATOM 671 N N . GLU A 1 77 ? 36.498 -17.480 -50.371 1.00 79.00 77 GLU A N 1
ATOM 672 C CA . GLU A 1 77 ? 35.860 -17.465 -51.701 1.00 79.00 77 GLU A CA 1
ATOM 673 C C . GLU A 1 77 ? 34.385 -17.022 -51.671 1.00 79.00 77 GLU A C 1
ATOM 675 O O . GLU A 1 77 ? 33.933 -16.247 -52.513 1.00 79.00 77 GLU A O 1
ATOM 680 N N . TRP A 1 78 ? 33.620 -17.452 -50.661 1.00 80.81 78 TRP A N 1
ATOM 681 C CA . TRP A 1 78 ? 32.207 -17.075 -50.529 1.00 80.81 78 TRP A CA 1
ATOM 682 C C . TRP A 1 78 ? 32.015 -15.572 -50.267 1.00 80.81 78 TRP A C 1
ATOM 684 O O . TRP A 1 78 ? 31.042 -14.974 -50.729 1.00 80.81 78 TRP A O 1
ATOM 694 N N . LEU A 1 79 ? 32.939 -14.952 -49.527 1.00 75.50 79 LEU A N 1
ATOM 695 C CA . LEU A 1 79 ? 32.875 -13.539 -49.160 1.00 75.50 79 LEU A CA 1
ATOM 696 C C . LEU A 1 79 ? 33.349 -12.667 -50.331 1.00 75.50 79 LEU A C 1
ATOM 698 O O . LEU A 1 79 ? 32.784 -11.603 -50.581 1.00 75.50 79 LEU A O 1
ATOM 702 N N . GLU A 1 80 ? 34.317 -13.153 -51.106 1.00 74.69 80 GLU A N 1
ATOM 703 C CA . GLU A 1 80 ? 34.749 -12.545 -52.365 1.00 74.69 80 GLU A CA 1
ATOM 704 C C . GLU A 1 80 ? 33.619 -12.490 -53.405 1.00 74.69 80 GLU A C 1
ATOM 706 O O . GLU A 1 80 ? 33.392 -11.436 -54.005 1.00 74.69 80 GLU A O 1
ATOM 711 N N . GLY A 1 81 ? 32.827 -13.563 -53.525 1.00 74.62 81 GLY A N 1
ATOM 712 C CA . GLY A 1 81 ? 31.628 -13.586 -54.366 1.00 74.62 81 GLY A CA 1
ATOM 713 C C . GLY A 1 81 ? 30.614 -12.493 -54.003 1.00 74.62 81 GLY A C 1
ATOM 714 O O . GLY A 1 81 ? 30.112 -11.802 -54.887 1.00 74.62 81 GLY A O 1
ATOM 715 N N . ILE A 1 82 ? 30.364 -12.254 -52.711 1.00 72.81 82 ILE A N 1
ATOM 716 C CA . ILE A 1 82 ? 29.462 -11.180 -52.251 1.00 72.81 82 ILE A CA 1
ATOM 717 C C . ILE A 1 82 ? 30.060 -9.794 -52.525 1.00 72.81 82 ILE A C 1
ATOM 719 O O . ILE A 1 82 ? 29.357 -8.890 -52.975 1.00 72.81 82 ILE A O 1
ATOM 723 N N . LEU A 1 83 ? 31.359 -9.611 -52.275 1.00 71.12 83 LEU A N 1
ATOM 724 C CA . LEU A 1 83 ? 32.038 -8.329 -52.480 1.00 71.12 83 LEU A CA 1
ATOM 725 C C . LEU A 1 83 ? 32.201 -7.952 -53.955 1.00 71.12 83 LEU A C 1
ATOM 727 O O . LEU A 1 83 ? 32.400 -6.772 -54.239 1.00 71.12 83 LEU A O 1
ATOM 731 N N . SER A 1 84 ? 32.116 -8.917 -54.873 1.00 71.44 84 SER A N 1
ATOM 732 C CA . SER A 1 84 ? 32.134 -8.671 -56.321 1.00 71.44 84 SER A CA 1
ATOM 733 C C . SER A 1 84 ? 30.886 -7.935 -56.832 1.00 71.44 84 SER A C 1
ATOM 735 O O . SER A 1 84 ? 30.931 -7.309 -57.886 1.00 71.44 84 SER A O 1
ATOM 737 N N . LEU A 1 85 ? 29.789 -7.953 -56.062 1.00 73.81 85 LEU A N 1
ATOM 738 C CA . LEU A 1 85 ? 28.543 -7.245 -56.379 1.00 73.81 85 LEU A CA 1
ATOM 739 C C . LEU A 1 85 ? 28.602 -5.747 -56.044 1.00 73.81 85 LEU A C 1
ATOM 741 O O . LEU A 1 85 ? 27.729 -4.987 -56.463 1.00 73.81 85 LEU A O 1
ATOM 745 N N . ILE A 1 86 ? 29.599 -5.316 -55.264 1.00 73.06 86 ILE A N 1
ATOM 746 C CA . ILE A 1 86 ? 29.783 -3.910 -54.901 1.00 73.06 86 ILE A CA 1
ATOM 747 C C . ILE A 1 86 ? 30.641 -3.245 -55.985 1.00 73.06 86 ILE A C 1
ATOM 749 O O . ILE A 1 86 ? 31.733 -3.743 -56.270 1.00 73.06 86 ILE A O 1
ATOM 753 N N . PRO A 1 87 ? 30.199 -2.119 -56.577 1.00 71.94 87 PRO A N 1
ATOM 754 C CA . PRO A 1 87 ? 30.962 -1.451 -57.620 1.00 71.94 87 PRO A CA 1
ATOM 755 C C . PRO A 1 87 ? 32.338 -1.020 -57.104 1.00 71.94 87 PRO A C 1
ATOM 757 O O . PRO A 1 87 ? 32.470 -0.416 -56.037 1.00 71.94 87 PRO A O 1
ATOM 760 N N . THR A 1 88 ? 33.372 -1.331 -57.880 1.00 73.00 88 THR A N 1
ATOM 761 C CA . THR A 1 88 ? 34.748 -0.916 -57.606 1.00 73.00 88 THR A CA 1
ATOM 762 C C . THR A 1 88 ? 35.017 0.422 -58.274 1.00 73.00 88 THR A C 1
ATOM 764 O O . THR A 1 88 ? 34.952 0.524 -59.497 1.00 73.00 88 THR A O 1
ATOM 767 N N . ILE A 1 89 ? 35.346 1.436 -57.477 1.00 75.69 89 ILE A N 1
ATOM 768 C CA . ILE A 1 89 ? 35.748 2.752 -57.976 1.00 75.69 89 ILE A CA 1
ATOM 769 C C . ILE A 1 89 ? 37.241 2.908 -57.719 1.00 75.69 89 ILE A C 1
ATOM 771 O O . ILE A 1 89 ? 37.665 2.874 -56.570 1.00 75.69 89 ILE A O 1
ATOM 775 N N . SER A 1 90 ? 38.028 3.048 -58.781 1.00 75.75 90 SER A N 1
ATOM 776 C CA . SER A 1 90 ? 39.484 3.235 -58.714 1.00 75.75 90 SER A CA 1
ATOM 777 C C . SER A 1 90 ? 39.937 4.586 -59.275 1.00 75.75 90 SER A C 1
ATOM 779 O O . SER A 1 90 ? 41.101 4.767 -59.616 1.00 75.75 90 SER A O 1
ATOM 781 N N . ASP A 1 91 ? 39.008 5.532 -59.415 1.00 83.75 91 ASP A N 1
ATOM 782 C CA . ASP A 1 91 ? 39.298 6.890 -59.872 1.00 83.75 91 ASP A CA 1
ATOM 783 C C . ASP A 1 91 ? 39.786 7.737 -58.691 1.00 83.75 91 ASP A C 1
ATOM 785 O O . ASP A 1 91 ? 39.064 7.938 -57.712 1.00 83.75 91 ASP A O 1
ATOM 789 N N . GLU A 1 92 ? 41.013 8.247 -58.799 1.00 83.25 92 GLU A N 1
ATOM 790 C CA . GLU A 1 92 ? 41.651 9.105 -57.801 1.00 83.25 92 GLU A CA 1
ATOM 791 C C . GLU A 1 92 ? 40.799 10.335 -57.456 1.00 83.25 92 GLU A C 1
ATOM 793 O O . GLU A 1 92 ? 40.677 10.707 -56.285 1.00 83.25 92 GLU A O 1
ATOM 798 N N . THR A 1 93 ? 40.175 10.969 -58.451 1.00 84.44 93 THR A N 1
ATOM 799 C CA . THR A 1 93 ? 39.393 12.190 -58.231 1.00 84.44 93 THR A CA 1
ATOM 800 C C . THR A 1 93 ? 38.133 11.908 -57.418 1.00 84.44 93 THR A C 1
ATOM 802 O O . THR A 1 93 ? 37.817 12.669 -56.496 1.00 84.44 93 THR A O 1
ATOM 805 N N . LEU A 1 94 ? 37.460 10.788 -57.694 1.00 84.69 94 LEU A N 1
ATOM 806 C CA . LEU A 1 94 ? 36.298 10.320 -56.939 1.00 84.69 94 LEU A CA 1
ATOM 807 C C . LEU A 1 94 ? 36.700 9.818 -55.548 1.00 84.69 94 LEU A C 1
ATOM 809 O O . LEU A 1 94 ? 36.054 10.173 -54.564 1.00 84.69 94 LEU A O 1
ATOM 813 N N . ASN A 1 95 ? 37.803 9.080 -55.429 1.00 86.88 95 ASN A N 1
ATOM 814 C CA . ASN A 1 95 ? 38.342 8.631 -54.143 1.00 86.88 95 ASN A CA 1
ATOM 815 C C . ASN A 1 95 ? 38.692 9.804 -53.225 1.00 86.88 95 ASN A C 1
ATOM 817 O O . ASN A 1 95 ? 38.357 9.785 -52.038 1.00 86.88 95 ASN A O 1
ATOM 821 N N . ARG A 1 96 ? 39.277 10.868 -53.780 1.00 86.56 96 ARG A N 1
ATOM 822 C CA . ARG A 1 96 ? 39.535 12.115 -53.055 1.00 86.56 96 ARG A CA 1
ATOM 823 C C . ARG A 1 96 ? 38.238 12.760 -52.560 1.00 86.56 96 ARG A C 1
ATOM 825 O O . ARG A 1 96 ? 38.176 13.218 -51.421 1.00 86.56 96 ARG A O 1
ATOM 832 N N . GLN A 1 97 ? 37.188 12.780 -53.384 1.00 89.25 97 GLN A N 1
ATOM 833 C CA . GLN A 1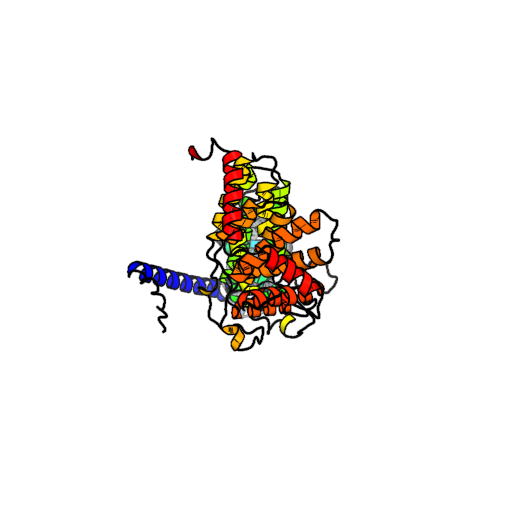 97 ? 35.871 13.285 -52.979 1.00 89.25 97 GLN A CA 1
ATOM 834 C C . GLN A 1 97 ? 35.228 12.419 -51.886 1.00 89.25 97 GLN A C 1
ATOM 836 O O . GLN A 1 97 ? 34.677 12.970 -50.933 1.00 89.25 97 GLN A O 1
ATOM 841 N N . PHE A 1 98 ? 35.339 11.090 -51.962 1.00 88.62 98 PHE A N 1
ATOM 842 C CA . PHE A 1 98 ? 34.847 10.190 -50.914 1.00 88.62 98 PHE A CA 1
ATOM 843 C C . PHE A 1 98 ? 35.589 10.384 -49.593 1.00 88.62 98 PHE A C 1
ATOM 845 O O . PHE A 1 98 ? 34.947 10.437 -48.543 1.00 88.62 98 PHE A O 1
ATOM 852 N N . LEU A 1 99 ? 36.912 10.566 -49.632 1.00 87.38 99 LEU A N 1
ATOM 853 C CA . LEU A 1 99 ? 37.715 10.879 -48.451 1.00 87.38 99 LEU A CA 1
ATOM 854 C C . LEU A 1 99 ? 37.259 12.197 -47.807 1.00 87.38 99 LEU A C 1
ATOM 856 O O . LEU A 1 99 ? 36.981 12.232 -46.608 1.00 87.38 99 LEU A O 1
ATOM 860 N N . PHE A 1 100 ? 37.116 13.267 -48.598 1.00 85.88 100 PHE A N 1
ATOM 861 C CA . PHE A 1 100 ? 36.614 14.549 -48.094 1.00 85.88 100 PHE A CA 1
ATOM 862 C C . PHE A 1 100 ? 35.194 14.432 -47.535 1.00 85.88 100 PHE A C 1
ATOM 864 O O . PHE A 1 100 ? 34.921 14.929 -46.442 1.00 85.88 100 PHE A O 1
ATOM 871 N N . SER A 1 101 ? 34.312 13.705 -48.221 1.00 88.75 101 SER A N 1
ATOM 872 C CA . SER A 1 101 ? 32.961 13.431 -47.735 1.00 88.75 101 SER A CA 1
ATOM 873 C C . SER A 1 101 ? 32.980 12.649 -46.418 1.00 88.75 101 SER A C 1
ATOM 875 O O . SER A 1 101 ? 32.169 12.927 -45.533 1.00 88.75 101 SER A O 1
ATOM 877 N N . GLN A 1 102 ? 33.897 11.695 -46.235 1.00 88.62 102 GLN A N 1
ATOM 878 C CA . GLN A 1 102 ? 34.046 10.959 -44.976 1.00 88.62 102 GLN A CA 1
ATOM 879 C C . GLN A 1 102 ? 34.545 11.857 -43.844 1.00 88.62 102 GLN A C 1
ATOM 881 O O . GLN A 1 102 ? 34.034 11.750 -42.729 1.00 88.62 102 GLN A O 1
ATOM 886 N N . ILE A 1 103 ? 35.496 12.757 -44.115 1.00 86.75 103 ILE A N 1
ATOM 887 C CA . ILE A 1 103 ? 35.957 13.765 -43.149 1.00 86.75 103 ILE A CA 1
ATOM 888 C C . ILE A 1 103 ? 34.762 14.616 -42.698 1.00 86.75 103 ILE A C 1
ATOM 890 O O . ILE A 1 103 ? 34.474 14.685 -41.502 1.00 86.75 103 ILE A O 1
ATOM 894 N N . SER A 1 104 ? 33.996 15.178 -43.639 1.00 85.38 104 SER A N 1
ATOM 895 C CA . SER A 1 104 ? 32.788 15.960 -43.336 1.00 85.38 104 SER A CA 1
ATOM 896 C C . SER A 1 104 ? 31.740 15.155 -42.559 1.00 85.38 104 SER A C 1
ATOM 898 O O . SER A 1 104 ? 31.182 15.648 -41.581 1.00 85.38 104 SER A O 1
ATOM 900 N N . THR A 1 105 ? 31.507 13.895 -42.938 1.00 81.06 105 THR A N 1
ATOM 901 C CA . THR A 1 105 ? 30.555 13.001 -42.254 1.00 81.06 105 THR A CA 1
ATOM 902 C C . THR A 1 105 ? 31.009 12.684 -40.827 1.00 81.06 105 THR A C 1
ATOM 904 O O . THR A 1 105 ? 30.194 12.653 -39.907 1.00 81.06 105 THR A O 1
ATOM 907 N N . THR A 1 106 ? 32.314 12.512 -40.612 1.00 81.38 106 THR A N 1
ATOM 908 C CA . THR A 1 106 ? 32.902 12.276 -39.285 1.00 81.38 106 THR A CA 1
ATOM 909 C C . THR A 1 106 ? 32.733 13.497 -38.376 1.00 81.38 106 THR A C 1
ATOM 911 O O . THR A 1 106 ? 32.401 13.351 -37.199 1.00 81.38 106 THR A O 1
ATOM 914 N N . PHE A 1 107 ? 32.860 14.713 -38.917 1.00 79.06 107 PHE A N 1
ATOM 915 C CA . PHE A 1 107 ? 32.551 15.937 -38.171 1.00 79.06 107 PHE A CA 1
ATOM 916 C C . PHE A 1 107 ? 31.053 16.095 -37.879 1.00 79.06 107 PHE A C 1
ATOM 918 O O . PHE A 1 107 ? 30.694 16.484 -36.767 1.00 79.06 107 PHE A O 1
ATOM 925 N N . LEU A 1 108 ? 30.174 15.718 -38.812 1.00 77.62 108 LEU A N 1
ATOM 926 C CA . LEU A 1 108 ? 28.721 15.701 -38.594 1.00 77.62 108 LEU A CA 1
ATOM 927 C C . LEU A 1 108 ? 28.347 14.742 -37.450 1.00 77.62 108 LEU A C 1
ATOM 929 O O . LEU A 1 108 ? 27.536 15.085 -36.590 1.00 77.62 108 LEU A O 1
ATOM 933 N N . ILE A 1 109 ? 28.997 13.577 -37.373 1.00 70.50 109 ILE A N 1
ATOM 934 C CA . ILE A 1 109 ? 28.868 12.634 -36.250 1.00 70.50 109 ILE A CA 1
ATOM 935 C C . ILE A 1 109 ? 29.252 13.298 -34.924 1.00 70.50 109 ILE A C 1
ATOM 937 O O . ILE A 1 109 ? 28.538 13.150 -33.931 1.00 70.50 109 ILE A O 1
ATOM 941 N N . LEU A 1 110 ? 30.332 14.081 -34.907 1.00 70.56 110 LEU A N 1
ATOM 942 C CA . LEU A 1 110 ? 30.743 14.837 -33.725 1.00 70.56 110 LEU A CA 1
ATOM 943 C C . LEU A 1 110 ? 29.687 15.871 -33.300 1.00 70.56 110 LEU A C 1
ATOM 945 O O . LEU A 1 110 ? 29.362 15.983 -32.115 1.00 70.56 110 LEU A O 1
ATOM 949 N N . SER A 1 111 ? 29.101 16.589 -34.259 1.00 74.06 111 SER A N 1
ATOM 950 C CA . SER A 1 111 ? 27.999 17.525 -34.005 1.00 74.06 111 SER A CA 1
ATOM 951 C C . SER A 1 111 ? 26.741 16.811 -33.495 1.00 74.06 111 SER A C 1
ATOM 953 O O . SER A 1 111 ? 26.104 17.281 -32.550 1.00 74.06 111 SER A O 1
ATOM 955 N N . LEU A 1 112 ? 26.414 15.634 -34.039 1.00 72.88 112 LEU A N 1
ATOM 956 C CA . LEU A 1 112 ? 25.352 14.769 -33.517 1.00 72.88 112 LEU A CA 1
ATOM 957 C C . LEU A 1 112 ? 25.646 14.310 -32.083 1.00 72.88 112 LEU A C 1
ATOM 959 O O . LEU A 1 112 ? 24.719 14.225 -31.281 1.00 72.88 112 LEU A O 1
ATOM 963 N N . PHE A 1 113 ? 26.906 14.072 -31.705 1.00 69.00 113 PHE A N 1
ATOM 964 C CA . PHE A 1 113 ? 27.255 13.757 -30.314 1.00 69.00 113 PHE A CA 1
ATOM 965 C C . PHE A 1 113 ? 26.970 14.914 -29.349 1.00 69.00 113 PHE A C 1
ATOM 967 O O . PHE A 1 113 ? 26.495 14.660 -28.239 1.00 69.00 113 PHE A O 1
ATOM 974 N N . SER A 1 114 ? 27.155 16.165 -29.780 1.00 65.88 114 SER A N 1
ATOM 975 C CA . SER A 1 114 ? 26.717 17.345 -29.017 1.00 65.88 114 SER A CA 1
ATOM 976 C C . SER A 1 114 ? 25.184 17.389 -28.865 1.00 65.88 114 SER A C 1
ATOM 978 O O . SER A 1 114 ? 24.652 17.602 -27.770 1.00 65.88 114 SER A O 1
ATOM 980 N N . LEU A 1 115 ? 24.437 17.053 -29.922 1.00 68.38 115 LEU A N 1
ATOM 981 C CA . LEU A 1 115 ? 22.978 16.899 -29.837 1.00 68.38 115 LEU A CA 1
ATOM 982 C C . LEU A 1 115 ? 22.580 15.777 -28.857 1.00 68.38 115 LEU A C 1
ATOM 984 O O . LEU A 1 115 ? 21.658 15.931 -28.057 1.00 68.38 115 LEU A O 1
ATOM 988 N N . ILE A 1 116 ? 23.316 14.665 -28.845 1.00 66.44 116 ILE A N 1
ATOM 989 C CA . ILE A 1 116 ? 23.070 13.542 -27.934 1.00 66.44 116 ILE A CA 1
ATOM 990 C C . ILE A 1 116 ? 23.336 13.911 -26.478 1.00 66.44 116 ILE A C 1
ATOM 992 O O . ILE A 1 116 ? 22.630 13.426 -25.593 1.00 66.44 116 ILE A O 1
ATOM 996 N N . THR A 1 117 ? 24.292 14.798 -26.190 1.00 62.88 117 THR A N 1
ATOM 997 C CA . THR A 1 117 ? 24.439 15.333 -24.829 1.00 62.88 117 THR A CA 1
ATOM 998 C C . THR A 1 117 ? 23.218 16.127 -24.364 1.00 62.88 117 THR A C 1
ATOM 1000 O O . THR A 1 117 ? 22.910 16.094 -23.173 1.00 62.88 117 THR A O 1
ATOM 1003 N N . ASN A 1 118 ? 22.454 16.737 -25.276 1.00 65.12 118 ASN A N 1
ATOM 1004 C CA . ASN A 1 118 ? 21.145 17.310 -24.950 1.00 65.12 118 ASN A CA 1
ATOM 1005 C C . ASN A 1 118 ? 20.048 16.237 -24.838 1.00 65.12 118 ASN A C 1
ATOM 1007 O O . ASN A 1 118 ? 19.274 16.281 -23.887 1.00 65.12 118 ASN A O 1
ATOM 1011 N N . LEU A 1 119 ? 20.038 15.206 -25.691 1.00 65.00 119 LEU A N 1
ATOM 1012 C CA . LEU A 1 119 ? 19.111 14.062 -25.563 1.00 65.00 119 LEU A CA 1
ATOM 1013 C C . LEU A 1 119 ? 19.327 13.234 -24.284 1.00 65.00 119 LEU A C 1
ATOM 1015 O O . LEU A 1 119 ? 18.434 12.511 -23.846 1.00 65.00 119 LEU A O 1
ATOM 1019 N N . LYS A 1 120 ? 20.504 13.324 -23.653 1.00 63.69 120 LYS A N 1
ATOM 1020 C CA . LYS A 1 120 ? 20.735 12.767 -22.310 1.00 63.69 120 LYS A CA 1
ATOM 1021 C C . LYS A 1 120 ? 19.921 13.484 -21.227 1.00 63.69 120 LYS A C 1
ATOM 1023 O O . LYS A 1 120 ? 19.673 12.874 -20.188 1.00 63.69 120 LYS A O 1
ATOM 1028 N N . LYS A 1 121 ? 19.532 14.744 -21.449 1.00 66.75 121 LYS A N 1
ATOM 1029 C CA . LYS A 1 121 ? 18.724 15.539 -20.511 1.00 66.75 121 LYS A CA 1
ATOM 1030 C C . LYS A 1 121 ? 17.235 15.231 -20.638 1.00 66.75 121 LYS A C 1
ATOM 1032 O O . LYS A 1 121 ? 16.529 15.283 -19.638 1.00 66.75 121 LYS A O 1
ATOM 1037 N N . GLU A 1 122 ? 16.771 14.884 -21.837 1.00 71.62 122 GLU A N 1
ATOM 1038 C CA . GLU A 1 122 ? 15.383 14.490 -22.062 1.00 71.62 122 GLU A CA 1
ATOM 1039 C C . GLU A 1 122 ? 15.139 13.069 -21.533 1.00 71.62 122 GLU A C 1
ATOM 1041 O O . GLU A 1 122 ? 15.770 12.099 -21.970 1.00 71.62 122 GLU A O 1
ATOM 1046 N N . LYS A 1 123 ? 14.243 12.949 -20.548 1.00 79.19 123 LYS A N 1
ATOM 1047 C CA . LYS A 1 123 ? 13.963 11.704 -19.827 1.00 79.19 123 LYS A CA 1
ATOM 1048 C C . LYS A 1 123 ? 12.514 11.274 -20.020 1.00 79.19 123 LYS A C 1
ATOM 1050 O O . LYS A 1 123 ? 11.594 12.075 -19.896 1.00 79.19 123 LYS A O 1
ATOM 1055 N N . VAL A 1 124 ? 12.309 9.977 -20.229 1.00 80.56 124 VAL A N 1
ATOM 1056 C CA . VAL A 1 124 ? 10.999 9.326 -20.154 1.00 80.56 124 VAL A CA 1
ATOM 1057 C C . VAL A 1 124 ? 11.014 8.421 -18.927 1.00 80.56 124 VAL A C 1
ATOM 1059 O O . VAL A 1 124 ? 11.716 7.411 -18.910 1.00 80.56 124 VAL A O 1
ATOM 1062 N N . PHE A 1 125 ? 10.251 8.803 -17.898 1.00 82.25 125 PHE A N 1
ATOM 1063 C CA . PHE A 1 125 ? 10.187 8.102 -16.607 1.00 82.25 125 PHE A CA 1
ATOM 1064 C C . PHE A 1 125 ? 11.560 7.928 -15.933 1.00 82.25 125 PHE A C 1
ATOM 1066 O O . PHE A 1 125 ? 11.877 6.875 -15.400 1.00 82.25 125 PHE A O 1
ATOM 1073 N N . GLY A 1 126 ? 12.424 8.941 -16.012 1.00 78.25 126 GLY A N 1
ATOM 1074 C CA . GLY A 1 126 ? 13.772 8.889 -15.436 1.00 78.25 126 GLY A CA 1
ATOM 1075 C C . GLY A 1 126 ? 14.851 8.288 -16.333 1.00 78.25 126 GLY A C 1
ATOM 1076 O O . GLY A 1 126 ? 16.030 8.584 -16.139 1.00 78.25 126 GLY A O 1
ATOM 1077 N N . ILE A 1 127 ? 14.488 7.538 -17.380 1.00 83.06 127 ILE A N 1
ATOM 1078 C CA . ILE A 1 127 ? 15.459 7.021 -18.353 1.00 83.06 127 ILE A CA 1
ATOM 1079 C C . ILE A 1 127 ? 15.623 8.024 -19.496 1.00 83.06 127 ILE A C 1
ATOM 1081 O O . ILE A 1 127 ? 14.656 8.392 -20.160 1.00 83.06 127 ILE A O 1
ATOM 1085 N N . SER A 1 128 ? 16.863 8.432 -19.773 1.00 82.06 128 SER A N 1
ATOM 1086 C CA . SER A 1 128 ? 17.154 9.309 -20.911 1.00 82.06 128 SER A CA 1
ATOM 1087 C C . SER A 1 128 ? 16.835 8.647 -22.254 1.00 82.06 128 SER A C 1
ATOM 1089 O O . SER A 1 128 ? 17.056 7.444 -22.422 1.00 82.06 128 SER A O 1
ATOM 1091 N N . ILE A 1 129 ? 16.387 9.423 -23.248 1.00 76.75 129 ILE A N 1
ATOM 1092 C CA . ILE A 1 129 ? 16.090 8.911 -24.604 1.00 76.75 129 ILE A CA 1
ATOM 1093 C C . ILE A 1 129 ? 17.285 8.144 -25.181 1.00 76.75 129 ILE A C 1
ATOM 1095 O O . ILE A 1 129 ? 17.120 7.095 -25.804 1.00 76.75 129 ILE A O 1
ATOM 1099 N N . TYR A 1 130 ? 18.502 8.600 -24.881 1.00 74.88 130 TYR A N 1
ATOM 1100 C CA . TYR A 1 130 ? 19.729 7.883 -25.210 1.00 74.88 130 TYR A CA 1
ATOM 1101 C C . TYR A 1 130 ? 19.789 6.472 -24.588 1.00 74.88 130 TYR A C 1
ATOM 1103 O O . TYR A 1 130 ? 19.965 5.488 -25.312 1.00 74.88 130 TYR A O 1
ATOM 1111 N N . LYS A 1 131 ? 19.597 6.342 -23.262 1.00 78.25 131 LYS A N 1
ATOM 1112 C CA . LYS A 1 131 ? 19.562 5.033 -22.579 1.00 78.25 131 LYS A CA 1
ATOM 1113 C C . LYS A 1 131 ? 18.453 4.143 -23.168 1.00 78.25 131 LYS A C 1
ATOM 1115 O O . LYS A 1 131 ? 18.660 2.939 -23.297 1.00 78.25 131 LYS A O 1
ATOM 1120 N N . ILE A 1 132 ? 17.314 4.708 -23.582 1.00 79.00 132 ILE A N 1
ATOM 1121 C CA . ILE A 1 132 ? 16.204 3.969 -24.216 1.00 79.00 132 ILE A CA 1
ATOM 1122 C C . ILE A 1 132 ? 16.599 3.451 -25.599 1.00 79.00 132 ILE A C 1
ATOM 1124 O O . ILE A 1 132 ? 16.450 2.256 -25.872 1.00 79.00 132 ILE A O 1
ATOM 1128 N N . ALA A 1 133 ? 17.093 4.320 -26.481 1.00 75.12 133 ALA A N 1
ATOM 1129 C CA . ALA A 1 133 ? 17.416 3.974 -27.863 1.00 75.12 133 ALA A CA 1
ATOM 1130 C C . ALA A 1 133 ? 18.485 2.875 -27.932 1.00 75.12 133 ALA A C 1
ATOM 1132 O O . ALA A 1 133 ? 18.344 1.912 -28.691 1.00 75.12 133 ALA A O 1
ATOM 1133 N N . PHE A 1 134 ? 19.483 2.965 -27.054 1.00 73.81 134 PHE A N 1
ATOM 1134 C CA . PHE A 1 134 ? 20.696 2.152 -27.095 1.00 73.81 134 PHE A CA 1
ATOM 1135 C C . PHE A 1 134 ? 20.798 1.077 -26.005 1.00 73.81 134 PHE A C 1
ATOM 1137 O O . PHE A 1 134 ? 21.820 0.397 -25.896 1.00 73.81 134 PHE A O 1
ATOM 1144 N N . ALA A 1 135 ? 19.744 0.857 -25.217 1.00 74.00 135 ALA A N 1
ATOM 1145 C CA . ALA A 1 135 ? 19.716 -0.238 -24.253 1.00 74.00 135 ALA A CA 1
ATOM 1146 C C . ALA A 1 135 ? 20.026 -1.587 -24.918 1.00 74.00 135 ALA A C 1
ATOM 1148 O O . ALA A 1 135 ? 19.368 -1.981 -25.883 1.00 74.00 135 ALA A O 1
ATOM 1149 N N . LYS A 1 136 ? 21.008 -2.304 -24.355 1.00 73.19 136 LYS A N 1
ATOM 1150 C CA . LYS A 1 136 ? 21.489 -3.610 -24.839 1.00 73.19 136 LYS A CA 1
ATOM 1151 C C . LYS A 1 136 ? 21.976 -3.598 -26.301 1.00 73.19 136 LYS A C 1
ATOM 1153 O O . LYS A 1 136 ? 22.033 -4.660 -26.898 1.00 73.19 136 LYS A O 1
ATOM 1158 N N . SER A 1 137 ? 22.387 -2.453 -26.846 1.00 75.38 137 SER A N 1
ATOM 1159 C CA . SER A 1 137 ? 22.966 -2.322 -28.193 1.00 75.38 137 SER A CA 1
ATOM 1160 C C . SER A 1 137 ? 24.499 -2.214 -28.127 1.00 75.38 137 SER A C 1
ATOM 1162 O O . SER A 1 137 ? 25.026 -1.478 -27.293 1.00 75.38 137 SER A O 1
ATOM 1164 N N . VAL A 1 138 ? 25.225 -2.943 -28.984 1.00 72.25 138 VAL A N 1
ATOM 1165 C CA . VAL A 1 138 ? 26.696 -2.824 -29.127 1.00 72.25 138 VAL A CA 1
ATOM 1166 C C . VAL A 1 138 ? 27.037 -1.568 -29.920 1.00 72.25 138 VAL A C 1
ATOM 1168 O O . VAL A 1 138 ? 27.859 -0.765 -29.483 1.00 72.25 138 VAL A O 1
ATOM 1171 N N . LEU A 1 139 ? 26.296 -1.323 -31.005 1.00 67.50 139 LEU A N 1
ATOM 1172 C CA . LEU A 1 139 ? 26.326 -0.074 -31.777 1.00 67.50 139 LEU A CA 1
ATOM 1173 C C . LEU A 1 139 ? 25.590 1.072 -31.063 1.00 67.50 139 LEU A C 1
ATOM 1175 O O . LEU A 1 139 ? 25.143 2.022 -31.694 1.00 67.50 139 LEU A O 1
ATOM 1179 N N . GLY A 1 140 ? 25.385 0.950 -29.755 1.00 63.81 140 GLY A N 1
ATOM 1180 C CA . GLY A 1 140 ? 24.790 1.968 -28.906 1.00 63.81 140 GLY A CA 1
ATOM 1181 C C . GLY A 1 140 ? 25.742 2.527 -27.864 1.00 63.81 140 GLY A C 1
ATOM 1182 O O . GLY A 1 140 ? 25.376 3.434 -27.125 1.00 63.81 140 GLY A O 1
ATOM 1183 N N . ASN A 1 141 ? 26.968 2.010 -27.800 1.00 72.81 141 ASN A N 1
ATOM 1184 C CA . ASN A 1 141 ? 28.026 2.618 -27.016 1.00 72.81 141 ASN A CA 1
ATOM 1185 C C . ASN A 1 141 ? 28.662 3.747 -27.840 1.00 72.81 141 ASN A C 1
ATOM 1187 O O . ASN A 1 141 ? 29.415 3.470 -28.772 1.00 72.81 141 ASN A O 1
ATOM 1191 N N . ILE A 1 142 ? 28.371 5.006 -27.485 1.00 69.19 142 ILE A N 1
ATOM 1192 C CA . ILE A 1 142 ? 28.952 6.187 -28.151 1.00 69.19 142 ILE A CA 1
ATOM 1193 C C . ILE A 1 142 ? 30.468 6.058 -28.277 1.00 69.19 142 ILE A C 1
ATOM 1195 O O . ILE A 1 142 ? 30.991 6.269 -29.359 1.00 69.19 142 ILE A O 1
ATOM 1199 N N . ILE A 1 143 ? 31.163 5.662 -27.205 1.00 72.56 143 ILE A N 1
ATOM 1200 C CA . ILE A 1 143 ? 32.630 5.572 -27.209 1.00 72.56 143 ILE A CA 1
ATOM 1201 C C . ILE A 1 143 ? 33.090 4.587 -28.286 1.00 72.56 143 ILE A C 1
ATOM 1203 O O . ILE A 1 143 ? 33.982 4.897 -29.069 1.00 72.56 143 ILE A O 1
ATOM 1207 N N . PHE A 1 144 ? 32.437 3.427 -28.369 1.00 77.69 144 PHE A N 1
ATOM 1208 C CA . PHE A 1 144 ? 32.768 2.403 -29.356 1.00 77.69 144 PHE A CA 1
ATOM 1209 C C . PHE A 1 144 ? 32.536 2.886 -30.795 1.00 77.69 144 PHE A C 1
ATOM 1211 O O . PHE A 1 144 ? 33.404 2.693 -31.645 1.00 77.69 144 PHE A O 1
ATOM 1218 N N . ILE A 1 145 ? 31.402 3.541 -31.072 1.00 76.75 145 ILE A N 1
ATOM 1219 C CA . ILE A 1 145 ? 31.087 4.061 -32.414 1.00 76.75 145 ILE A CA 1
ATOM 1220 C C . ILE A 1 145 ? 32.062 5.167 -32.802 1.00 76.75 145 ILE A C 1
ATOM 1222 O O . ILE A 1 145 ? 32.589 5.133 -33.909 1.00 76.75 145 ILE A O 1
ATOM 1226 N N . SER A 1 146 ? 32.331 6.116 -31.900 1.00 75.75 146 SER A N 1
ATOM 1227 C CA . SER A 1 146 ? 33.272 7.209 -32.150 1.00 75.75 146 SER A CA 1
ATOM 1228 C C . SER A 1 146 ? 34.640 6.663 -32.524 1.00 75.75 146 SER A C 1
ATOM 1230 O O . SER A 1 146 ? 35.164 7.001 -33.580 1.00 75.75 146 SER A O 1
ATOM 1232 N N . VAL A 1 147 ? 35.187 5.765 -31.698 1.00 83.12 147 VAL A N 1
ATOM 1233 C CA . VAL A 1 147 ? 36.480 5.125 -31.967 1.00 83.12 147 VAL A CA 1
ATOM 1234 C C . VAL A 1 147 ? 36.448 4.383 -33.303 1.00 83.12 147 VAL A C 1
ATOM 1236 O O . VAL A 1 147 ? 37.354 4.563 -34.106 1.00 83.12 147 VAL A O 1
ATOM 1239 N N . SER A 1 148 ? 35.387 3.624 -33.589 1.00 82.62 148 SER A N 1
ATOM 1240 C CA . SER A 1 148 ? 35.257 2.881 -34.851 1.00 82.62 148 SER A CA 1
ATOM 1241 C C . SER A 1 148 ? 35.251 3.799 -36.076 1.00 82.62 148 SER A C 1
ATOM 1243 O O . SER A 1 148 ? 35.954 3.529 -37.044 1.00 82.62 148 SER A O 1
ATOM 1245 N N . VAL A 1 149 ? 34.499 4.903 -36.037 1.00 83.56 149 VAL A N 1
ATOM 1246 C CA . VAL A 1 149 ? 34.429 5.883 -37.133 1.00 83.56 149 VAL A CA 1
ATOM 1247 C C . VAL A 1 149 ? 35.781 6.567 -37.340 1.00 83.56 149 VAL A C 1
ATOM 1249 O O . VAL A 1 149 ? 36.225 6.692 -38.479 1.00 83.56 149 VAL A O 1
ATOM 1252 N N . PHE A 1 150 ? 36.468 6.958 -36.261 1.00 85.81 150 PHE A N 1
ATOM 1253 C CA . PHE A 1 150 ? 37.811 7.534 -36.354 1.00 85.81 150 PHE A CA 1
ATOM 1254 C C . PHE A 1 150 ? 38.828 6.533 -36.903 1.00 85.81 150 PHE A C 1
ATOM 1256 O O . PHE A 1 150 ? 39.617 6.895 -37.771 1.00 85.81 150 PHE A O 1
ATOM 1263 N N . CYS A 1 151 ? 38.789 5.273 -36.463 1.00 87.62 151 CYS A N 1
ATOM 1264 C CA . CYS A 1 151 ? 39.629 4.220 -37.027 1.00 87.62 151 CYS A CA 1
ATOM 1265 C C . CYS A 1 151 ? 39.376 4.060 -38.531 1.00 87.62 151 CYS A C 1
ATOM 1267 O O . CYS A 1 151 ? 40.332 4.100 -39.295 1.00 87.62 151 CYS A O 1
ATOM 1269 N N . LEU A 1 152 ? 38.114 3.971 -38.970 1.00 88.38 152 LEU A N 1
ATOM 1270 C CA . LEU A 1 152 ? 37.766 3.890 -40.395 1.00 88.38 152 LEU A CA 1
ATOM 1271 C C . LEU A 1 152 ? 38.255 5.113 -41.183 1.00 88.38 152 LEU A C 1
ATOM 1273 O O . LEU A 1 152 ? 38.726 4.958 -42.307 1.00 88.38 152 LEU A O 1
ATOM 1277 N N . LEU A 1 153 ? 38.173 6.318 -40.611 1.00 90.12 153 LEU A N 1
ATOM 1278 C CA . LEU A 1 153 ? 38.683 7.537 -41.238 1.00 90.12 153 LEU A CA 1
ATOM 1279 C C . LEU A 1 153 ? 40.205 7.489 -41.411 1.00 90.12 153 LEU A C 1
ATOM 1281 O O . LEU A 1 153 ? 40.700 7.711 -42.514 1.00 90.12 153 LEU A O 1
ATOM 1285 N N . PHE A 1 154 ? 40.947 7.177 -40.346 1.00 89.62 154 PHE A N 1
ATOM 1286 C CA . PHE A 1 154 ? 42.408 7.086 -40.406 1.00 89.62 154 PHE A CA 1
ATOM 1287 C C . PHE A 1 154 ? 42.871 5.978 -41.345 1.00 89.62 154 PHE A C 1
ATOM 1289 O O . PHE A 1 154 ? 43.814 6.180 -42.104 1.00 89.62 154 PHE A O 1
ATOM 1296 N N . THR A 1 155 ? 42.177 4.839 -41.352 1.00 86.81 155 THR A N 1
ATOM 1297 C CA . THR A 1 155 ? 42.407 3.775 -42.328 1.00 86.81 155 THR A CA 1
ATOM 1298 C C . THR A 1 155 ? 42.211 4.287 -43.752 1.00 86.81 155 THR A C 1
ATOM 1300 O O . THR A 1 155 ? 43.043 3.998 -44.607 1.00 86.81 155 THR A O 1
ATOM 1303 N N . ASN A 1 156 ? 41.171 5.083 -44.015 1.00 88.44 156 ASN A N 1
ATOM 1304 C CA . ASN A 1 156 ? 40.933 5.596 -45.360 1.00 88.44 156 ASN A CA 1
ATOM 1305 C C . ASN A 1 156 ? 41.977 6.635 -45.803 1.00 88.44 156 ASN A C 1
ATOM 1307 O O . ASN A 1 156 ? 42.437 6.600 -46.941 1.00 88.44 156 ASN A O 1
ATOM 1311 N N . ILE A 1 157 ? 42.412 7.511 -44.888 1.00 88.69 157 ILE A N 1
ATOM 1312 C CA . ILE A 1 157 ? 43.516 8.458 -45.127 1.00 88.69 157 ILE A CA 1
ATOM 1313 C C . ILE A 1 157 ? 44.809 7.697 -45.431 1.00 88.69 157 ILE A C 1
ATOM 1315 O O . ILE A 1 157 ? 45.505 8.021 -46.389 1.00 88.69 157 ILE A O 1
ATOM 1319 N N . TRP A 1 158 ? 45.117 6.668 -44.639 1.00 89.25 158 TRP A N 1
ATOM 1320 C CA . TRP A 1 158 ? 46.303 5.839 -44.837 1.00 89.25 158 TRP A CA 1
ATOM 1321 C C . TRP A 1 158 ? 46.297 5.141 -46.201 1.00 89.25 158 TRP A C 1
ATOM 1323 O O . TRP A 1 158 ? 47.300 5.191 -46.915 1.00 89.25 158 TRP A O 1
ATOM 1333 N N . ILE A 1 159 ? 45.166 4.535 -46.587 1.00 86.38 159 ILE A N 1
ATOM 1334 C CA . ILE A 1 159 ? 45.019 3.912 -47.909 1.00 86.38 159 ILE A CA 1
ATOM 1335 C C . ILE A 1 159 ? 45.235 4.958 -49.000 1.00 86.38 159 ILE A C 1
ATOM 1337 O O . ILE A 1 159 ? 46.038 4.713 -49.887 1.00 86.38 159 ILE A O 1
ATOM 1341 N N . TYR A 1 160 ? 44.590 6.123 -48.914 1.00 88.00 160 TYR A N 1
ATOM 1342 C CA . TYR A 1 160 ? 44.705 7.166 -49.937 1.00 88.00 160 TYR A CA 1
ATOM 1343 C C . TYR A 1 160 ? 46.138 7.698 -50.103 1.00 88.00 160 TYR A C 1
ATOM 1345 O O . TYR A 1 160 ? 46.557 7.972 -51.223 1.00 88.00 160 TYR A O 1
ATOM 1353 N N . ILE A 1 161 ? 46.905 7.822 -49.011 1.00 87.94 161 ILE A N 1
ATOM 1354 C CA . ILE A 1 161 ? 48.326 8.215 -49.065 1.00 87.94 161 ILE A CA 1
ATOM 1355 C C . ILE A 1 161 ? 49.178 7.129 -49.738 1.00 87.94 161 ILE A C 1
ATOM 1357 O O . ILE A 1 161 ? 50.139 7.448 -50.433 1.00 87.94 161 ILE A O 1
ATOM 1361 N N . THR A 1 162 ? 48.846 5.856 -49.516 1.00 85.69 162 THR A N 1
ATOM 1362 C CA . THR A 1 162 ? 49.633 4.718 -50.016 1.00 85.69 162 THR A CA 1
ATOM 1363 C C . THR A 1 162 ? 49.288 4.367 -51.468 1.00 85.69 162 THR A C 1
ATOM 1365 O O . THR A 1 162 ? 50.175 4.048 -52.253 1.00 85.69 162 THR A O 1
ATOM 1368 N N . ASP A 1 163 ? 48.005 4.421 -51.821 1.00 84.00 163 ASP A N 1
ATOM 1369 C CA . ASP A 1 163 ? 47.449 4.159 -53.149 1.00 84.00 163 ASP A CA 1
ATOM 1370 C C . ASP A 1 163 ? 46.152 4.969 -53.323 1.00 84.00 163 ASP A C 1
ATOM 1372 O O . ASP A 1 163 ? 45.063 4.566 -52.895 1.00 84.00 163 ASP A O 1
ATOM 1376 N N . SER A 1 164 ? 46.268 6.128 -53.975 1.00 81.75 164 SER A N 1
ATOM 1377 C CA . SER A 1 164 ? 45.150 7.053 -54.191 1.00 81.75 164 SER A CA 1
ATOM 1378 C C . SER A 1 164 ? 44.056 6.480 -55.107 1.00 81.75 164 SER A C 1
ATOM 1380 O O . SER A 1 164 ? 42.899 6.910 -55.050 1.00 81.75 164 SER A O 1
ATOM 1382 N N . SER A 1 165 ? 44.381 5.451 -55.895 1.00 81.75 165 SER A N 1
ATOM 1383 C CA . SER A 1 165 ? 43.462 4.757 -56.805 1.00 81.75 165 SER A CA 1
ATOM 1384 C C . SER A 1 165 ? 42.785 3.529 -56.181 1.00 81.75 165 SER A C 1
ATOM 1386 O O . SER A 1 165 ? 42.011 2.832 -56.840 1.00 81.75 165 SER A O 1
ATOM 1388 N N . SER A 1 166 ? 43.026 3.255 -54.895 1.00 83.12 166 SER A N 1
ATOM 1389 C CA . SER A 1 166 ? 42.543 2.033 -54.254 1.00 83.12 166 SER A CA 1
ATOM 1390 C C . SER A 1 166 ? 41.013 1.944 -54.202 1.00 83.12 166 SER A C 1
ATOM 1392 O O . SER A 1 166 ? 40.328 2.781 -53.613 1.00 83.12 166 SER A O 1
ATOM 1394 N N . SER A 1 167 ? 40.463 0.842 -54.718 1.00 78.62 167 SER A N 1
ATOM 1395 C CA . SER A 1 167 ? 39.019 0.551 -54.671 1.00 78.62 167 SER A CA 1
ATOM 1396 C C . SER A 1 167 ? 38.474 0.243 -53.270 1.00 78.62 167 SER A C 1
ATOM 1398 O O . SER A 1 167 ? 37.260 0.148 -53.061 1.00 78.62 167 SER A O 1
ATOM 1400 N N . ILE A 1 168 ? 39.354 0.103 -52.277 1.00 82.31 168 ILE A N 1
ATOM 1401 C CA . ILE A 1 168 ? 38.982 -0.105 -50.873 1.00 82.31 168 ILE A CA 1
ATOM 1402 C C . ILE A 1 168 ? 38.408 1.189 -50.273 1.00 82.31 168 ILE A C 1
ATOM 1404 O O . ILE A 1 168 ? 37.536 1.117 -49.403 1.00 82.31 168 ILE A O 1
ATOM 1408 N N . ILE A 1 169 ? 38.812 2.356 -50.790 1.00 84.62 169 ILE A N 1
ATOM 1409 C CA . ILE A 1 169 ? 38.444 3.674 -50.255 1.00 84.62 169 ILE A CA 1
ATOM 1410 C C . ILE A 1 169 ? 36.930 3.884 -50.249 1.00 84.62 169 ILE A C 1
ATOM 1412 O O . ILE A 1 169 ? 36.348 4.292 -49.238 1.00 84.62 169 ILE A O 1
ATOM 1416 N N . PHE A 1 170 ? 36.276 3.531 -51.355 1.00 83.81 170 PHE A N 1
ATOM 1417 C CA . PHE A 1 170 ? 34.824 3.605 -51.488 1.00 83.81 170 PHE A CA 1
ATOM 1418 C C . PHE A 1 170 ? 34.094 2.687 -50.492 1.00 83.81 170 PHE A C 1
ATOM 1420 O O . PHE A 1 170 ? 33.104 3.086 -49.882 1.00 83.81 170 PHE A O 1
ATOM 1427 N N . ASN A 1 171 ? 34.616 1.482 -50.250 1.00 81.75 171 ASN A N 1
ATOM 1428 C CA . ASN A 1 171 ? 34.017 0.526 -49.316 1.00 81.75 171 ASN A CA 1
ATOM 1429 C C . ASN A 1 171 ? 34.091 1.017 -47.862 1.00 81.75 171 ASN A C 1
ATOM 1431 O O . ASN A 1 171 ? 33.104 0.945 -47.128 1.00 81.75 171 ASN A O 1
ATOM 1435 N N . VAL A 1 172 ? 35.240 1.560 -47.451 1.00 84.94 172 VAL A N 1
ATOM 1436 C CA . VAL A 1 172 ? 35.429 2.142 -46.110 1.00 84.94 172 VAL A CA 1
ATOM 1437 C C . VAL A 1 172 ? 34.504 3.349 -45.903 1.00 84.94 172 VAL A C 1
ATOM 1439 O O . VAL A 1 172 ? 33.892 3.492 -44.836 1.00 84.94 172 VAL A O 1
ATOM 1442 N N . PHE A 1 173 ? 34.331 4.177 -46.937 1.00 86.94 173 PHE A N 1
ATOM 1443 C CA . PHE A 1 173 ? 33.365 5.275 -46.930 1.00 86.94 173 PHE A CA 1
ATOM 1444 C C . PHE A 1 173 ? 31.919 4.775 -46.762 1.00 86.94 173 PHE A C 1
ATOM 1446 O O . PHE A 1 173 ? 31.214 5.243 -45.863 1.00 86.94 173 PHE A O 1
ATOM 1453 N N . LEU A 1 174 ? 31.487 3.784 -47.552 1.00 84.88 174 LEU A N 1
ATOM 1454 C CA . LEU A 1 174 ? 30.138 3.211 -47.458 1.00 84.88 174 LEU A CA 1
ATOM 1455 C C . LEU A 1 174 ? 29.847 2.600 -46.082 1.00 84.88 174 LEU A C 1
ATOM 1457 O O . LEU A 1 174 ? 28.771 2.829 -45.529 1.00 84.88 174 LEU A O 1
ATOM 1461 N N . ILE A 1 175 ? 30.803 1.872 -45.496 1.00 84.62 175 ILE A N 1
ATOM 1462 C CA . ILE A 1 175 ? 30.672 1.315 -44.139 1.00 84.62 175 ILE A CA 1
ATOM 1463 C C . ILE A 1 175 ? 30.457 2.441 -43.119 1.00 84.62 175 ILE A C 1
ATOM 1465 O O . ILE A 1 175 ? 29.586 2.340 -42.252 1.00 84.62 175 ILE A O 1
ATOM 1469 N N . THR A 1 176 ? 31.207 3.539 -43.247 1.00 85.62 176 THR A N 1
ATOM 1470 C CA . THR A 1 176 ? 31.080 4.706 -42.362 1.00 85.62 176 THR A CA 1
ATOM 1471 C C . THR A 1 176 ? 29.692 5.349 -42.479 1.00 85.62 176 THR A C 1
ATOM 1473 O O . THR A 1 176 ? 29.051 5.638 -41.464 1.00 85.62 176 THR A O 1
ATOM 1476 N N . LEU A 1 177 ? 29.184 5.513 -43.703 1.00 85.62 177 LEU A N 1
ATOM 1477 C CA . LEU A 1 177 ? 27.864 6.093 -43.968 1.00 85.62 177 LEU A CA 1
ATOM 1478 C C . LEU A 1 177 ? 26.717 5.181 -43.502 1.00 85.62 177 LEU A C 1
ATOM 1480 O O . LEU A 1 177 ? 25.705 5.656 -42.977 1.00 85.62 177 LEU A O 1
ATOM 1484 N N . PHE A 1 178 ? 26.880 3.865 -43.630 1.00 83.94 178 PHE A N 1
ATOM 1485 C CA . PHE A 1 178 ? 25.926 2.883 -43.123 1.00 83.94 178 PHE A CA 1
ATOM 1486 C C . PHE A 1 178 ? 25.818 2.925 -41.592 1.00 83.94 178 PHE A C 1
ATOM 1488 O O . PHE A 1 178 ? 24.709 2.998 -41.054 1.00 83.94 178 PHE A O 1
ATOM 1495 N N . LEU A 1 179 ? 26.953 2.955 -40.881 1.00 79.31 179 LEU A N 1
ATOM 1496 C CA . LEU A 1 179 ? 26.980 3.082 -39.418 1.00 79.31 179 LEU A CA 1
ATOM 1497 C C . LEU A 1 179 ? 26.306 4.380 -38.945 1.00 79.31 179 LEU A C 1
ATOM 1499 O O . LEU A 1 179 ? 25.494 4.340 -38.016 1.00 79.31 179 LEU A O 1
ATOM 1503 N N . LEU A 1 180 ? 26.581 5.506 -39.615 1.00 78.44 180 LEU A N 1
ATOM 1504 C CA . LEU A 1 180 ? 25.913 6.791 -39.367 1.00 78.44 180 LEU A CA 1
ATOM 1505 C C . LEU A 1 180 ? 24.394 6.667 -39.526 1.00 78.44 180 LEU A C 1
ATOM 1507 O O . LEU A 1 180 ? 23.636 7.066 -38.641 1.00 78.44 180 LEU A O 1
ATOM 1511 N N . SER A 1 181 ? 23.950 6.111 -40.650 1.00 81.81 181 SER A N 1
ATOM 1512 C CA . SER A 1 181 ? 22.529 6.015 -40.984 1.00 81.81 181 SER A CA 1
ATOM 1513 C C . SER A 1 181 ? 21.771 5.188 -39.943 1.00 81.81 181 SER A C 1
ATOM 1515 O O . SER A 1 181 ? 20.728 5.619 -39.450 1.00 81.81 181 SER A O 1
ATOM 1517 N N . LEU A 1 182 ? 22.328 4.046 -39.522 1.00 78.00 182 LEU A N 1
ATOM 1518 C CA . LEU A 1 182 ? 21.751 3.223 -38.453 1.00 78.00 182 LEU A CA 1
ATOM 1519 C C . LEU A 1 182 ? 21.631 3.984 -37.128 1.00 78.00 182 LEU A C 1
ATOM 1521 O O . LEU A 1 182 ? 20.632 3.846 -36.413 1.00 78.00 182 LEU A O 1
ATOM 1525 N N . PHE A 1 183 ? 22.643 4.781 -36.793 1.00 76.06 183 PHE A N 1
ATOM 1526 C CA . PHE A 1 183 ? 22.674 5.557 -35.562 1.00 76.06 183 PHE A CA 1
ATOM 1527 C C . PHE A 1 183 ? 21.608 6.662 -35.550 1.00 76.06 183 PHE A C 1
ATOM 1529 O O . PHE A 1 183 ? 20.831 6.762 -34.596 1.00 76.06 183 PHE A O 1
ATOM 1536 N N . VAL A 1 184 ? 21.511 7.432 -36.637 1.00 76.94 184 VAL A N 1
ATOM 1537 C CA . VAL A 1 184 ? 20.527 8.514 -36.797 1.00 76.94 184 VAL A CA 1
ATOM 1538 C C . VAL A 1 184 ? 19.099 7.965 -36.800 1.00 76.94 184 VAL A C 1
ATOM 1540 O O . VAL A 1 184 ? 18.251 8.472 -36.064 1.00 76.94 184 VAL A O 1
ATOM 1543 N N . ILE A 1 185 ? 18.833 6.886 -37.545 1.00 80.00 185 ILE A N 1
ATOM 1544 C CA . ILE A 1 185 ? 17.499 6.265 -37.613 1.00 80.00 185 ILE A CA 1
ATOM 1545 C C . ILE A 1 185 ? 17.024 5.827 -36.224 1.00 80.00 185 ILE A C 1
ATOM 1547 O O . ILE A 1 185 ? 15.876 6.083 -35.860 1.00 80.00 185 ILE A O 1
ATOM 1551 N N . LYS A 1 186 ? 17.894 5.207 -35.415 1.00 76.88 186 LYS A N 1
ATOM 1552 C CA . LYS A 1 186 ? 17.533 4.797 -34.049 1.00 76.88 186 LYS A CA 1
ATOM 1553 C C . LYS A 1 186 ? 17.161 5.979 -33.164 1.00 76.88 186 LYS A C 1
ATOM 1555 O O . LYS A 1 186 ? 16.177 5.890 -32.431 1.00 76.88 186 LYS A O 1
ATOM 1560 N N . ILE A 1 187 ? 17.935 7.061 -33.218 1.00 76.50 187 ILE A N 1
ATOM 1561 C CA . ILE A 1 187 ? 17.661 8.264 -32.427 1.00 76.50 187 ILE A CA 1
ATOM 1562 C C . ILE A 1 187 ? 16.317 8.861 -32.841 1.00 76.50 187 ILE A C 1
ATOM 1564 O O . ILE A 1 187 ? 15.467 9.066 -31.979 1.00 76.50 187 ILE A O 1
ATOM 1568 N N . ILE A 1 188 ? 16.084 9.051 -34.143 1.00 75.31 188 ILE A N 1
ATOM 1569 C CA . ILE A 1 188 ? 14.823 9.596 -34.670 1.00 75.31 188 ILE A CA 1
ATOM 1570 C C . ILE A 1 188 ? 13.634 8.737 -34.231 1.00 75.31 188 ILE A C 1
ATOM 1572 O O . ILE A 1 188 ? 12.636 9.260 -33.740 1.00 75.31 188 ILE A O 1
ATOM 1576 N N . LEU A 1 189 ? 13.741 7.413 -34.357 1.00 78.19 189 LEU A N 1
ATOM 1577 C CA . LEU A 1 189 ? 12.643 6.494 -34.070 1.00 78.19 189 LEU A CA 1
ATOM 1578 C C . LEU A 1 189 ? 12.204 6.549 -32.598 1.00 78.19 189 LEU A C 1
ATOM 1580 O O . LEU A 1 189 ? 11.004 6.591 -32.325 1.00 78.19 189 LEU A O 1
ATOM 1584 N N . TYR A 1 190 ? 13.147 6.584 -31.652 1.00 74.75 190 TYR A N 1
ATOM 1585 C CA . TYR A 1 190 ? 12.825 6.634 -30.218 1.00 74.75 190 TYR A CA 1
ATOM 1586 C C . TYR A 1 190 ? 12.581 8.052 -29.687 1.00 74.75 190 TYR A C 1
ATOM 1588 O O . TYR A 1 190 ? 11.822 8.209 -28.730 1.00 74.75 190 TYR A O 1
ATOM 1596 N N . SER A 1 191 ? 13.163 9.079 -30.307 1.00 72.75 191 SER A N 1
ATOM 1597 C CA . SER A 1 191 ? 12.885 10.476 -29.957 1.00 72.75 191 SER A CA 1
ATOM 1598 C C . SER A 1 191 ? 11.488 10.900 -30.413 1.00 72.75 191 SER A C 1
ATOM 1600 O O . SER A 1 191 ? 10.778 11.561 -29.665 1.00 72.75 191 SER A O 1
ATOM 1602 N N . ASN A 1 192 ? 11.052 10.470 -31.602 1.00 76.88 192 ASN A N 1
ATOM 1603 C CA . ASN A 1 192 ? 9.770 10.900 -32.168 1.00 76.88 192 ASN A CA 1
ATOM 1604 C C . ASN A 1 192 ? 8.595 9.979 -31.807 1.00 76.88 192 ASN A C 1
ATOM 1606 O O . ASN A 1 192 ? 7.442 10.397 -31.888 1.00 76.88 192 ASN A O 1
ATOM 1610 N N . SER A 1 193 ? 8.843 8.726 -31.405 1.00 80.69 193 SER A N 1
ATOM 1611 C CA . SER A 1 193 ? 7.772 7.790 -31.039 1.00 80.69 193 SER A CA 1
ATOM 1612 C C . SER A 1 193 ? 7.646 7.602 -29.529 1.00 80.69 193 SER A C 1
ATOM 1614 O O . SER A 1 193 ? 8.199 6.669 -28.937 1.00 80.69 193 SER A O 1
ATOM 1616 N N . GLN A 1 194 ? 6.817 8.440 -28.903 1.00 78.81 194 GLN A N 1
ATOM 1617 C CA . GLN A 1 194 ? 6.531 8.351 -27.468 1.00 78.81 194 GLN A CA 1
ATOM 1618 C C . GLN A 1 194 ? 5.987 6.966 -27.070 1.00 78.81 194 GLN A C 1
ATOM 1620 O O . GLN A 1 194 ? 6.391 6.396 -26.058 1.00 78.81 194 GLN A O 1
ATOM 1625 N N . ALA A 1 195 ? 5.112 6.375 -27.891 1.00 80.06 195 ALA A N 1
ATOM 1626 C CA . ALA A 1 195 ? 4.528 5.063 -27.619 1.00 80.06 195 ALA A CA 1
ATOM 1627 C C . ALA A 1 195 ? 5.571 3.930 -27.617 1.00 80.06 195 ALA A C 1
ATOM 1629 O O . ALA A 1 195 ? 5.506 3.033 -26.770 1.00 80.06 195 ALA A O 1
ATOM 1630 N N . LEU A 1 196 ? 6.538 3.952 -28.542 1.00 79.12 196 LEU A N 1
ATOM 1631 C CA . LEU A 1 196 ? 7.615 2.958 -28.580 1.00 79.12 196 LEU A CA 1
ATOM 1632 C C . LEU A 1 196 ? 8.553 3.121 -27.385 1.00 79.12 196 LEU A C 1
ATOM 1634 O O . LEU A 1 196 ? 8.893 2.123 -26.746 1.00 79.12 196 LEU A O 1
ATOM 1638 N N . SER A 1 197 ? 8.900 4.360 -27.039 1.00 80.31 197 SER A N 1
ATOM 1639 C CA . SER A 1 197 ? 9.761 4.672 -25.896 1.00 80.31 197 SER A CA 1
ATOM 1640 C C . SER A 1 197 ? 9.127 4.253 -24.570 1.00 80.31 197 SER A C 1
ATOM 1642 O O . SER A 1 197 ? 9.757 3.525 -23.804 1.00 80.31 197 SER A O 1
ATOM 1644 N N . ILE A 1 198 ? 7.848 4.569 -24.343 1.00 83.50 198 ILE A N 1
ATOM 1645 C CA . ILE A 1 198 ? 7.108 4.139 -23.145 1.00 83.50 198 ILE A CA 1
ATOM 1646 C C . ILE A 1 198 ? 7.033 2.610 -23.050 1.00 83.50 198 ILE A C 1
ATOM 1648 O O . ILE A 1 198 ? 7.293 2.045 -21.988 1.00 83.50 198 ILE A O 1
ATOM 1652 N N . ASN A 1 199 ? 6.696 1.916 -24.142 1.00 82.00 199 ASN A N 1
ATOM 1653 C CA . ASN A 1 199 ? 6.600 0.452 -24.125 1.00 82.00 199 ASN A CA 1
ATOM 1654 C C . ASN A 1 199 ? 7.961 -0.208 -23.873 1.00 82.00 199 ASN A C 1
ATOM 1656 O O . ASN A 1 199 ? 8.043 -1.185 -23.124 1.00 82.00 199 ASN A O 1
ATOM 1660 N N . LYS A 1 200 ? 9.026 0.333 -24.472 1.00 83.56 200 LYS A N 1
ATOM 1661 C CA . LYS A 1 200 ? 10.399 -0.134 -24.272 1.00 83.56 200 LYS A CA 1
ATOM 1662 C C . LYS A 1 200 ? 10.820 0.041 -22.812 1.00 83.56 200 LYS A C 1
ATOM 1664 O O . LYS A 1 200 ? 11.227 -0.941 -22.193 1.00 83.56 200 LYS A O 1
ATOM 1669 N N . VAL A 1 201 ? 10.616 1.224 -22.241 1.00 86.25 201 VAL A N 1
ATOM 1670 C CA . VAL A 1 201 ? 10.893 1.531 -20.828 1.00 86.25 201 VAL A CA 1
ATOM 1671 C C . VAL A 1 201 ? 10.093 0.630 -19.880 1.00 86.25 201 VAL A C 1
ATOM 1673 O O . VAL A 1 201 ? 10.676 -0.042 -19.030 1.00 86.25 201 VAL A O 1
ATOM 1676 N N . ALA A 1 202 ? 8.779 0.499 -20.081 1.00 85.50 202 ALA A N 1
ATOM 1677 C CA . ALA A 1 202 ? 7.936 -0.370 -19.257 1.00 85.50 202 ALA A CA 1
ATOM 1678 C C . ALA A 1 202 ? 8.384 -1.844 -19.302 1.00 85.50 202 ALA A C 1
ATOM 1680 O O . ALA A 1 202 ? 8.362 -2.529 -18.278 1.00 85.50 202 ALA A O 1
ATOM 1681 N N . SER A 1 203 ? 8.836 -2.333 -20.465 1.00 85.50 203 SER A N 1
ATOM 1682 C CA . SER A 1 203 ? 9.372 -3.695 -20.599 1.00 85.50 203 SER A CA 1
ATOM 1683 C C . SER A 1 203 ? 10.698 -3.891 -19.849 1.00 85.50 203 SER A C 1
ATOM 1685 O O . SER A 1 203 ? 10.923 -4.971 -19.294 1.00 85.50 203 SER A O 1
ATOM 1687 N N . MET A 1 204 ? 11.548 -2.856 -19.777 1.00 86.06 204 MET A N 1
ATOM 1688 C CA . MET A 1 204 ? 12.785 -2.882 -18.988 1.00 86.06 204 MET A CA 1
ATOM 1689 C C . MET A 1 204 ? 12.462 -2.979 -17.504 1.00 86.06 204 MET A C 1
ATOM 1691 O O . MET A 1 204 ? 12.903 -3.929 -16.858 1.00 86.06 204 MET A O 1
ATOM 1695 N N . TYR A 1 205 ? 11.627 -2.075 -16.987 1.00 90.31 205 TYR A N 1
ATOM 1696 C CA . TYR A 1 205 ? 11.234 -2.097 -15.579 1.00 90.31 205 TYR A CA 1
ATOM 1697 C C . TYR A 1 205 ? 10.551 -3.402 -15.187 1.00 90.31 205 TYR A C 1
ATOM 1699 O O . TYR A 1 205 ? 10.888 -3.983 -14.161 1.00 90.31 205 TYR A O 1
ATOM 1707 N N . TYR A 1 206 ? 9.633 -3.911 -16.014 1.00 88.88 206 TYR A N 1
ATOM 1708 C CA . TYR A 1 206 ? 8.976 -5.187 -15.744 1.00 88.88 206 TYR A CA 1
ATOM 1709 C C . TYR A 1 206 ? 9.983 -6.343 -15.656 1.00 88.88 206 TYR A C 1
ATOM 1711 O O . TYR A 1 206 ? 9.910 -7.170 -14.747 1.00 88.88 206 TYR A O 1
ATOM 1719 N N . THR A 1 207 ? 10.949 -6.386 -16.574 1.00 86.44 207 THR A N 1
ATOM 1720 C CA . THR A 1 207 ? 11.964 -7.446 -16.609 1.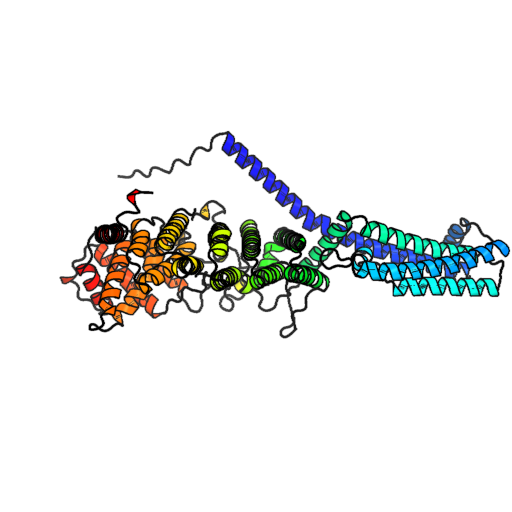00 86.44 207 THR A CA 1
ATOM 1721 C C . THR A 1 207 ? 12.916 -7.361 -15.417 1.00 86.44 207 THR A C 1
ATOM 1723 O O . THR A 1 207 ? 13.204 -8.386 -14.797 1.00 86.44 207 THR A O 1
ATOM 1726 N N . GLU A 1 208 ? 13.376 -6.161 -15.062 1.00 87.19 208 GLU A N 1
ATOM 1727 C CA . GLU A 1 208 ? 14.202 -5.931 -13.870 1.00 87.19 208 GLU A CA 1
ATOM 1728 C C . GLU A 1 208 ? 13.444 -6.275 -12.584 1.00 87.19 208 GLU A C 1
ATOM 1730 O O . GLU A 1 208 ? 13.967 -6.998 -11.734 1.00 87.19 208 GLU A O 1
ATOM 1735 N N . ASN A 1 209 ? 12.172 -5.884 -12.489 1.00 90.06 209 ASN A N 1
ATOM 1736 C CA . ASN A 1 209 ? 11.322 -6.236 -11.357 1.00 90.06 209 ASN A CA 1
ATOM 1737 C C . ASN A 1 209 ? 11.163 -7.757 -11.216 1.00 90.06 209 ASN A C 1
ATOM 1739 O O . ASN A 1 209 ? 11.288 -8.293 -10.119 1.00 90.06 209 ASN A O 1
ATOM 1743 N N . ILE A 1 210 ? 10.967 -8.499 -12.313 1.00 88.38 210 ILE A N 1
ATOM 1744 C CA . ILE A 1 210 ? 10.897 -9.970 -12.252 1.00 88.38 210 ILE A CA 1
ATOM 1745 C C . ILE A 1 210 ? 12.214 -10.583 -11.766 1.00 88.38 210 ILE A C 1
ATOM 1747 O O . ILE A 1 210 ? 12.179 -11.578 -11.037 1.00 88.38 210 ILE A O 1
ATOM 1751 N N . LYS A 1 211 ? 13.373 -10.041 -12.166 1.00 86.38 211 LYS A N 1
ATOM 1752 C CA . LYS A 1 211 ? 14.670 -10.544 -11.683 1.00 86.38 211 LYS A CA 1
ATOM 1753 C C . LYS A 1 211 ? 14.750 -10.438 -10.162 1.00 86.38 211 LYS A C 1
ATOM 1755 O O . LYS A 1 211 ? 15.123 -11.422 -9.524 1.00 86.38 211 LYS A O 1
ATOM 1760 N N . ILE A 1 212 ? 14.323 -9.302 -9.610 1.00 85.75 212 ILE A N 1
ATOM 1761 C CA . ILE A 1 212 ? 14.227 -9.067 -8.164 1.00 85.75 212 ILE A CA 1
ATOM 1762 C C . ILE A 1 212 ? 13.232 -10.037 -7.525 1.00 85.75 212 ILE A C 1
ATOM 1764 O O . ILE A 1 212 ? 13.591 -10.768 -6.607 1.00 85.75 212 ILE A O 1
ATOM 1768 N N . VAL A 1 213 ? 12.014 -10.138 -8.065 1.00 87.06 213 VAL A N 1
ATOM 1769 C CA . VAL A 1 213 ? 10.973 -11.021 -7.518 1.00 87.06 213 VAL A CA 1
ATOM 1770 C C . VAL A 1 213 ? 11.434 -12.481 -7.482 1.00 87.06 213 VAL A C 1
ATOM 1772 O O . VAL A 1 213 ? 11.195 -13.185 -6.503 1.00 87.06 213 VAL A O 1
ATOM 1775 N N . ARG A 1 214 ? 12.118 -12.962 -8.525 1.00 84.44 214 ARG A N 1
ATOM 1776 C CA . ARG A 1 214 ? 12.608 -14.349 -8.590 1.00 84.44 214 ARG A CA 1
ATOM 1777 C C . ARG A 1 214 ? 13.821 -14.596 -7.690 1.00 84.44 214 ARG A C 1
ATOM 1779 O O . ARG A 1 214 ? 13.970 -15.714 -7.197 1.00 84.44 214 ARG A O 1
ATOM 1786 N N . LYS A 1 215 ? 14.682 -13.594 -7.493 1.00 80.25 215 LYS A N 1
ATOM 1787 C CA . LYS A 1 215 ? 15.913 -13.669 -6.690 1.00 80.25 215 LYS A CA 1
ATOM 1788 C C . LYS A 1 215 ? 15.958 -12.502 -5.689 1.00 80.25 215 LYS A C 1
ATOM 1790 O O . LYS A 1 215 ? 16.724 -11.562 -5.893 1.00 80.25 215 LYS A O 1
ATOM 1795 N N . PRO A 1 216 ? 15.168 -12.570 -4.603 1.00 69.56 216 PRO A N 1
ATOM 1796 C CA . PRO A 1 216 ? 14.970 -11.437 -3.698 1.00 69.56 216 PRO A CA 1
ATOM 1797 C C . PRO A 1 216 ? 16.159 -11.170 -2.770 1.00 69.56 216 PRO A C 1
ATOM 1799 O O . PRO A 1 216 ? 16.278 -10.067 -2.254 1.00 69.56 216 PRO A O 1
ATOM 1802 N N . ARG A 1 217 ? 17.031 -12.159 -2.530 1.00 65.69 217 ARG A N 1
ATOM 1803 C CA . ARG A 1 217 ? 18.010 -12.102 -1.435 1.00 65.69 217 ARG A CA 1
ATOM 1804 C C . ARG A 1 217 ? 19.022 -10.968 -1.604 1.00 65.69 217 ARG A C 1
ATOM 1806 O O . ARG A 1 217 ? 19.804 -10.964 -2.557 1.00 65.69 217 ARG A O 1
ATOM 1813 N N . MET A 1 218 ? 19.059 -10.077 -0.618 1.00 64.25 218 MET A N 1
ATOM 1814 C CA . MET A 1 218 ? 20.193 -9.190 -0.357 1.00 64.25 218 MET A CA 1
ATOM 1815 C C . MET A 1 218 ? 21.222 -9.881 0.540 1.00 64.25 218 MET A C 1
ATOM 1817 O O . MET A 1 218 ? 20.878 -10.745 1.350 1.00 64.25 218 MET A O 1
ATOM 1821 N N . LYS A 1 219 ? 22.498 -9.502 0.402 1.00 60.88 219 LYS A N 1
ATOM 1822 C CA . LYS A 1 219 ? 23.505 -9.839 1.414 1.00 60.88 219 LYS A CA 1
ATOM 1823 C C . LYS A 1 219 ? 23.153 -9.074 2.692 1.00 60.88 219 LYS A C 1
ATOM 1825 O O . LYS A 1 219 ? 22.871 -7.882 2.636 1.00 60.88 219 LYS A O 1
ATOM 1830 N N . ILE A 1 220 ? 23.147 -9.763 3.830 1.00 56.34 220 ILE A N 1
ATOM 1831 C CA . ILE A 1 220 ? 22.885 -9.146 5.136 1.00 56.34 220 ILE A CA 1
ATOM 1832 C C . ILE A 1 220 ? 23.959 -8.075 5.386 1.00 56.34 220 ILE A C 1
ATOM 1834 O O . ILE A 1 220 ? 25.143 -8.361 5.225 1.00 56.34 220 ILE A O 1
ATOM 1838 N N . GLY A 1 221 ? 23.545 -6.854 5.738 1.00 52.91 221 GLY A N 1
ATOM 1839 C CA . GLY A 1 221 ? 24.446 -5.715 5.961 1.00 52.91 221 GLY A CA 1
ATOM 1840 C C . GLY A 1 221 ? 24.865 -4.946 4.700 1.00 52.91 221 GLY A C 1
ATOM 1841 O O . GLY A 1 221 ? 25.614 -3.982 4.812 1.00 52.91 221 GLY A O 1
ATOM 1842 N N . ALA A 1 222 ? 24.391 -5.331 3.509 1.00 54.62 222 ALA A N 1
ATOM 1843 C CA . ALA A 1 222 ? 24.544 -4.504 2.314 1.00 54.62 222 ALA A CA 1
ATOM 1844 C C . ALA A 1 222 ? 23.560 -3.322 2.348 1.00 54.62 222 ALA A C 1
ATOM 1846 O O . ALA A 1 222 ? 22.423 -3.480 2.795 1.00 54.62 222 ALA A O 1
ATOM 1847 N N . GLN A 1 223 ? 23.986 -2.156 1.850 1.00 56.31 223 GLN A N 1
ATOM 1848 C CA . GLN A 1 223 ? 23.074 -1.044 1.560 1.00 56.31 223 GLN A CA 1
ATOM 1849 C C . GLN A 1 223 ? 21.990 -1.490 0.565 1.00 56.31 223 GLN A C 1
ATOM 1851 O O . GLN A 1 223 ? 22.184 -2.461 -0.174 1.00 56.31 223 GLN A O 1
ATOM 1856 N N . GLU A 1 224 ? 20.850 -0.792 0.548 1.00 57.38 224 GLU A N 1
ATOM 1857 C CA . GLU A 1 224 ? 19.759 -1.072 -0.388 1.00 57.38 224 GLU A CA 1
ATOM 1858 C C . GLU A 1 224 ? 20.238 -0.936 -1.847 1.00 57.38 224 GLU A C 1
ATOM 1860 O O . GLU A 1 224 ? 20.222 0.131 -2.450 1.00 57.38 224 GLU A O 1
ATOM 1865 N N . GLU A 1 225 ? 20.689 -2.040 -2.439 1.00 56.94 225 GLU A N 1
ATOM 1866 C CA . GLU A 1 225 ? 21.008 -2.122 -3.861 1.00 56.94 225 GLU A CA 1
ATOM 1867 C C . GLU A 1 225 ? 19.723 -2.177 -4.692 1.00 56.94 225 GLU A C 1
ATOM 1869 O O . GLU A 1 225 ? 19.140 -3.250 -4.918 1.00 56.94 225 GLU A O 1
ATOM 1874 N N . PHE A 1 226 ? 19.311 -1.019 -5.193 1.00 61.06 226 PHE A N 1
ATOM 1875 C CA . PHE A 1 226 ? 18.311 -0.916 -6.245 1.00 61.06 226 PHE A CA 1
ATOM 1876 C C . PHE A 1 226 ? 18.863 -1.415 -7.591 1.00 61.06 226 PHE A C 1
ATOM 1878 O O . PHE A 1 226 ? 20.052 -1.300 -7.887 1.00 61.06 226 PHE A O 1
ATOM 1885 N N . SER A 1 227 ? 17.987 -1.949 -8.450 1.00 74.31 227 SER A N 1
ATOM 1886 C CA . SER A 1 227 ? 18.309 -2.023 -9.883 1.00 74.31 227 SER A CA 1
ATOM 1887 C C . SER A 1 227 ? 18.394 -0.594 -10.417 1.00 74.31 227 SER A C 1
ATOM 1889 O O . SER A 1 227 ? 17.459 0.170 -10.190 1.00 74.31 227 SER A O 1
ATOM 1891 N N . GLU A 1 228 ? 19.468 -0.245 -11.134 1.00 78.06 228 GLU A N 1
ATOM 1892 C CA . GLU A 1 228 ? 19.703 1.109 -11.672 1.00 78.06 228 GLU A CA 1
ATOM 1893 C C . GLU A 1 228 ? 18.467 1.656 -12.407 1.00 78.06 228 GLU A C 1
ATOM 1895 O O . GLU A 1 228 ? 18.049 2.782 -12.177 1.00 78.06 228 GLU A O 1
ATOM 1900 N N . TYR A 1 229 ? 17.801 0.825 -13.217 1.00 82.50 229 TYR A N 1
ATOM 1901 C CA . TYR A 1 229 ? 16.596 1.236 -13.939 1.00 82.50 229 TYR A CA 1
ATOM 1902 C C . TYR A 1 229 ? 15.419 1.562 -13.017 1.00 82.50 229 TYR A C 1
ATOM 1904 O O . TYR A 1 229 ? 14.689 2.519 -13.254 1.00 82.50 229 TYR A O 1
ATOM 1912 N N . LEU A 1 230 ? 15.189 0.741 -11.995 1.00 85.31 230 LEU A N 1
ATOM 1913 C CA . LEU A 1 230 ? 14.072 0.962 -11.081 1.00 85.31 230 LEU A CA 1
ATOM 1914 C C . LEU A 1 230 ? 14.361 2.127 -10.120 1.00 85.31 230 LEU A C 1
ATOM 1916 O O . LEU A 1 230 ? 13.441 2.851 -9.753 1.00 85.31 230 LEU A O 1
ATOM 1920 N N . PHE A 1 231 ? 15.632 2.341 -9.774 1.00 85.69 231 PHE A N 1
ATOM 1921 C CA . PHE A 1 231 ? 16.088 3.537 -9.074 1.00 85.69 231 PHE A CA 1
ATOM 1922 C C . PHE A 1 231 ? 15.823 4.801 -9.900 1.00 85.69 231 PHE A C 1
ATOM 1924 O O . PHE A 1 231 ? 15.174 5.709 -9.396 1.00 85.69 231 PHE A O 1
ATOM 1931 N N . ASP A 1 232 ? 16.213 4.817 -11.183 1.00 85.81 232 ASP A N 1
ATOM 1932 C CA . ASP A 1 232 ? 15.976 5.946 -12.099 1.00 85.81 232 ASP A CA 1
ATOM 1933 C C . ASP A 1 232 ? 14.478 6.327 -12.165 1.00 85.81 232 ASP A C 1
ATOM 1935 O O . ASP A 1 232 ? 14.138 7.510 -12.176 1.00 85.81 232 ASP A O 1
ATOM 1939 N N . LEU A 1 233 ? 13.572 5.336 -12.170 1.00 90.56 233 LEU A N 1
ATOM 1940 C CA . LEU A 1 233 ? 12.119 5.567 -12.116 1.00 90.56 233 LEU A CA 1
ATOM 1941 C C . LEU A 1 233 ? 11.683 6.222 -10.799 1.00 90.56 233 LEU A C 1
ATOM 1943 O O . LEU A 1 233 ? 10.867 7.146 -10.806 1.00 90.56 233 LEU A O 1
ATOM 1947 N N . ASN A 1 234 ? 12.197 5.719 -9.675 1.00 90.19 234 ASN A N 1
ATOM 1948 C CA . ASN A 1 234 ? 11.839 6.219 -8.354 1.00 90.19 234 ASN A CA 1
ATOM 1949 C C . ASN A 1 234 ? 12.343 7.643 -8.120 1.00 90.19 234 ASN A C 1
ATOM 1951 O O . ASN A 1 234 ? 11.578 8.489 -7.660 1.00 90.19 234 ASN A O 1
ATOM 1955 N N . GLU A 1 235 ? 13.580 7.925 -8.518 1.00 89.31 235 GLU A N 1
ATOM 1956 C CA . GLU A 1 235 ? 14.160 9.264 -8.451 1.00 89.31 235 GLU A CA 1
ATOM 1957 C C . GLU A 1 235 ? 13.407 10.259 -9.336 1.00 89.31 235 GLU A C 1
ATOM 1959 O O . GLU A 1 235 ? 13.096 11.351 -8.876 1.00 89.31 235 GLU A O 1
ATOM 1964 N N . ASP A 1 236 ? 13.024 9.894 -10.566 1.00 90.25 236 ASP A N 1
ATOM 1965 C CA . ASP A 1 236 ? 12.212 10.773 -11.426 1.00 90.25 236 ASP A CA 1
ATOM 1966 C C . ASP A 1 236 ? 10.841 11.076 -10.814 1.00 90.25 236 ASP A C 1
ATOM 1968 O O . ASP A 1 236 ? 10.358 12.207 -10.890 1.00 90.25 236 ASP A O 1
ATOM 1972 N N . ALA A 1 237 ? 10.208 10.085 -10.181 1.00 93.00 237 ALA A N 1
ATOM 1973 C CA . ALA A 1 237 ? 8.950 10.293 -9.476 1.00 93.00 237 ALA A CA 1
ATOM 1974 C C . ALA A 1 237 ? 9.115 11.251 -8.293 1.00 93.00 237 ALA A C 1
ATOM 1976 O O . ALA A 1 237 ? 8.339 12.201 -8.178 1.00 93.00 237 ALA A O 1
ATOM 1977 N N . ILE A 1 238 ? 10.127 11.026 -7.455 1.00 92.94 238 ILE A N 1
ATOM 1978 C CA . ILE A 1 238 ? 10.429 11.865 -6.294 1.00 92.94 238 ILE A CA 1
ATOM 1979 C C . ILE A 1 238 ? 10.790 13.283 -6.745 1.00 92.94 238 ILE A C 1
ATOM 1981 O O . ILE A 1 238 ? 10.179 14.235 -6.272 1.00 92.94 238 ILE A O 1
ATOM 1985 N N . GLU A 1 239 ? 11.692 13.450 -7.712 1.00 92.56 239 GLU A N 1
ATOM 1986 C CA . GLU A 1 239 ? 12.103 14.754 -8.243 1.00 92.56 239 GLU A CA 1
ATOM 1987 C C . GLU A 1 239 ? 10.897 15.562 -8.750 1.00 92.56 239 GLU A C 1
ATOM 1989 O O . GLU A 1 239 ? 10.762 16.747 -8.433 1.00 92.56 239 GLU A O 1
ATOM 1994 N N . LYS A 1 240 ? 9.981 14.922 -9.486 1.00 93.69 240 LYS A N 1
ATOM 1995 C CA . LYS A 1 240 ? 8.757 15.571 -9.980 1.00 93.69 240 LYS A CA 1
ATOM 1996 C C . LYS A 1 240 ? 7.797 15.948 -8.858 1.00 93.69 240 LYS A C 1
ATOM 1998 O O . LYS A 1 240 ? 7.272 17.058 -8.873 1.00 93.69 240 LYS A O 1
ATOM 2003 N N . ILE A 1 241 ? 7.609 15.082 -7.861 1.00 93.88 241 ILE A N 1
ATOM 2004 C CA . ILE A 1 241 ? 6.819 15.409 -6.662 1.00 93.88 241 ILE A CA 1
ATOM 2005 C C . ILE A 1 241 ? 7.429 16.619 -5.948 1.00 93.88 241 ILE A C 1
ATOM 2007 O O . ILE A 1 241 ? 6.720 17.572 -5.626 1.00 93.88 241 ILE A O 1
ATOM 2011 N N . LEU A 1 242 ? 8.750 16.621 -5.754 1.00 93.06 242 LEU A N 1
ATOM 2012 C CA . LEU A 1 242 ? 9.461 17.691 -5.059 1.00 93.06 242 LEU A CA 1
ATOM 2013 C C . LEU A 1 242 ? 9.340 19.044 -5.771 1.00 93.06 242 LEU 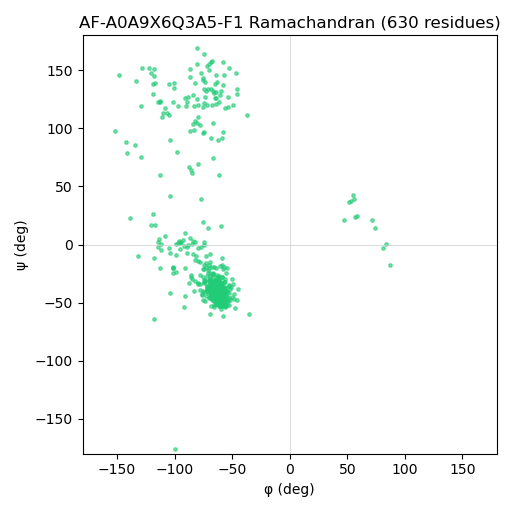A C 1
ATOM 2015 O O . LEU A 1 242 ? 9.254 20.069 -5.089 1.00 93.06 242 LEU A O 1
ATOM 2019 N N . LYS A 1 243 ? 9.314 19.038 -7.109 1.00 92.94 243 LYS A N 1
ATOM 2020 C CA . LYS A 1 243 ? 9.141 20.223 -7.966 1.00 92.94 243 LYS A CA 1
ATOM 2021 C C . LYS A 1 243 ? 7.679 20.635 -8.180 1.00 92.94 243 LYS A C 1
ATOM 2023 O O . LYS A 1 243 ? 7.445 21.685 -8.769 1.00 92.94 243 LYS A O 1
ATOM 2028 N N . GLY A 1 244 ? 6.709 19.831 -7.738 1.00 89.44 244 GLY A N 1
ATOM 2029 C CA . GLY A 1 244 ? 5.288 20.057 -8.023 1.00 89.44 244 GLY A CA 1
ATOM 2030 C C . GLY A 1 244 ? 4.892 19.790 -9.482 1.00 89.44 244 GLY A C 1
ATOM 2031 O O . GLY A 1 244 ? 3.872 20.297 -9.944 1.00 89.44 244 GLY A O 1
ATOM 2032 N N . ASP A 1 245 ? 5.682 19.006 -10.219 1.00 90.12 245 ASP A N 1
ATOM 2033 C CA . ASP A 1 245 ? 5.403 18.641 -11.609 1.00 90.12 245 ASP A CA 1
ATOM 2034 C C . ASP A 1 245 ? 4.364 17.512 -11.684 1.00 90.12 245 ASP A C 1
ATOM 2036 O O . ASP A 1 245 ? 4.656 16.351 -11.395 1.00 90.12 245 ASP A O 1
ATOM 2040 N N . ILE A 1 246 ? 3.159 17.847 -12.149 1.00 89.81 246 ILE A N 1
ATOM 2041 C CA . ILE A 1 246 ? 1.991 16.957 -12.277 1.00 89.81 246 ILE A CA 1
ATOM 2042 C C . ILE A 1 246 ? 2.300 15.682 -13.093 1.00 89.81 246 ILE A C 1
ATOM 2044 O O . ILE A 1 246 ? 1.615 14.660 -12.951 1.00 89.81 246 ILE A O 1
ATOM 2048 N N . GLU A 1 247 ? 3.355 15.674 -13.915 1.00 88.12 247 GLU A N 1
ATOM 2049 C CA . GLU A 1 247 ? 3.780 14.478 -14.641 1.00 88.12 247 GLU A CA 1
ATOM 2050 C C . GLU A 1 247 ? 4.133 13.281 -13.739 1.00 88.12 247 GLU A C 1
ATOM 2052 O O . GLU A 1 247 ? 4.091 12.142 -14.227 1.00 88.12 247 GLU A O 1
ATOM 2057 N N . TYR A 1 248 ? 4.379 13.471 -12.431 1.00 91.69 248 TYR A N 1
ATOM 2058 C CA . TYR A 1 248 ? 4.562 12.351 -11.492 1.00 91.69 248 TYR A CA 1
ATOM 2059 C C . TYR A 1 248 ? 3.371 11.372 -11.500 1.00 91.69 248 TYR A C 1
ATOM 2061 O O . TYR A 1 248 ? 3.541 10.184 -11.212 1.00 91.69 248 TYR A O 1
ATOM 2069 N N . HIS A 1 249 ? 2.163 11.800 -11.893 1.00 90.75 249 HIS A N 1
ATOM 2070 C CA . HIS A 1 249 ? 1.014 10.898 -12.046 1.00 90.75 249 HIS A CA 1
ATOM 2071 C C . HIS A 1 249 ? 1.263 9.773 -13.054 1.00 90.75 249 HIS A C 1
ATOM 2073 O O . HIS A 1 249 ? 0.757 8.658 -12.880 1.00 90.75 249 HIS A O 1
ATOM 2079 N N . ARG A 1 250 ? 2.050 10.036 -14.102 1.00 89.31 250 ARG A N 1
ATOM 2080 C CA . ARG A 1 250 ? 2.406 9.006 -15.078 1.00 89.31 250 ARG A CA 1
ATOM 2081 C C . ARG A 1 250 ? 3.354 7.967 -14.466 1.00 89.31 250 ARG A C 1
ATOM 2083 O O . ARG A 1 250 ? 3.217 6.789 -14.786 1.00 89.31 250 ARG A O 1
ATOM 2090 N N . ASN A 1 251 ? 4.224 8.359 -13.530 1.00 93.56 251 ASN A N 1
ATOM 2091 C CA . ASN A 1 251 ? 5.071 7.423 -12.778 1.00 93.56 251 ASN A CA 1
ATOM 2092 C C . ASN A 1 251 ? 4.229 6.480 -11.908 1.00 93.56 251 ASN A C 1
ATOM 2094 O O . ASN A 1 251 ? 4.400 5.262 -11.972 1.00 93.56 251 ASN A O 1
ATOM 2098 N N . PHE A 1 252 ? 3.222 7.005 -11.202 1.00 94.94 252 PHE A N 1
ATOM 2099 C CA . PHE A 1 252 ? 2.279 6.170 -10.448 1.00 94.94 252 PHE A CA 1
ATOM 2100 C C . PHE A 1 252 ? 1.513 5.172 -11.324 1.00 94.94 252 PHE A C 1
ATOM 2102 O O . PHE A 1 252 ? 1.294 4.029 -10.919 1.00 94.94 252 PHE A O 1
ATOM 2109 N N . TYR A 1 253 ? 1.144 5.560 -12.547 1.00 92.62 253 TYR A N 1
ATOM 2110 C CA . TYR A 1 253 ? 0.540 4.630 -13.503 1.00 92.62 253 TYR A CA 1
ATOM 2111 C C . TYR A 1 253 ? 1.492 3.480 -13.879 1.00 92.62 253 TYR A C 1
ATOM 2113 O O . TYR A 1 253 ? 1.058 2.331 -14.011 1.00 92.62 253 TYR A O 1
ATOM 2121 N N . ILE A 1 254 ? 2.790 3.764 -14.027 1.00 92.12 254 ILE A N 1
ATOM 2122 C CA . ILE A 1 254 ? 3.816 2.747 -14.291 1.00 92.12 254 ILE A CA 1
ATOM 2123 C C . ILE A 1 254 ? 3.980 1.807 -13.087 1.00 92.12 254 ILE A C 1
ATOM 2125 O O . ILE A 1 254 ? 3.978 0.587 -13.293 1.00 92.12 254 ILE A O 1
ATOM 2129 N N . TYR A 1 255 ? 4.020 2.333 -11.855 1.00 95.44 255 TYR A N 1
ATOM 2130 C CA . TYR A 1 255 ? 4.027 1.515 -10.634 1.00 95.44 255 TYR A CA 1
ATOM 2131 C C . TYR A 1 255 ? 2.833 0.562 -10.585 1.00 95.44 255 TYR A C 1
ATOM 2133 O O . TYR A 1 255 ? 3.019 -0.654 -10.492 1.00 95.44 255 TYR A O 1
ATOM 2141 N N . GLU A 1 256 ? 1.613 1.087 -10.744 1.00 95.25 256 GLU A N 1
ATOM 2142 C CA . GLU A 1 256 ? 0.388 0.283 -10.724 1.00 95.25 256 GLU A CA 1
ATOM 2143 C C . GLU A 1 256 ? 0.423 -0.812 -11.797 1.00 95.25 256 GLU A C 1
ATOM 2145 O O . GLU A 1 256 ? 0.105 -1.976 -11.5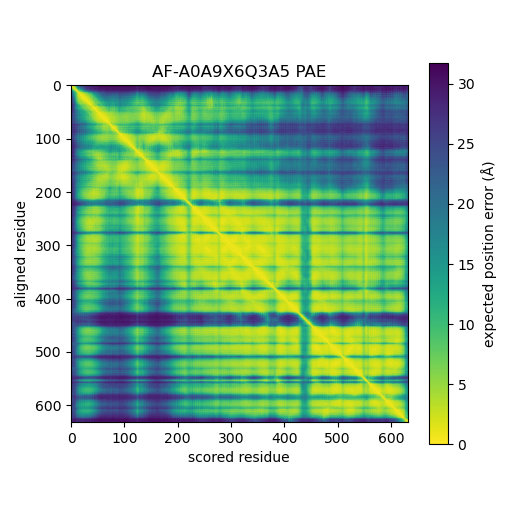26 1.00 95.25 256 GLU A O 1
ATOM 2150 N N . ARG A 1 257 ? 0.824 -0.465 -13.027 1.00 91.44 257 ARG A N 1
ATOM 2151 C CA . ARG A 1 257 ? 0.849 -1.404 -14.153 1.00 91.44 257 ARG A CA 1
ATOM 2152 C C . ARG A 1 257 ? 1.833 -2.543 -13.918 1.00 91.44 257 ARG A C 1
ATOM 2154 O O . ARG A 1 257 ? 1.467 -3.706 -14.114 1.00 91.44 257 ARG A O 1
ATOM 2161 N N . ILE A 1 258 ? 3.059 -2.236 -13.505 1.00 92.69 258 ILE A N 1
ATOM 2162 C CA . ILE A 1 258 ? 4.104 -3.246 -13.303 1.00 92.69 258 ILE A CA 1
ATOM 2163 C C . ILE A 1 258 ? 3.808 -4.091 -12.063 1.00 92.69 258 ILE A C 1
ATOM 2165 O O . ILE A 1 258 ? 3.941 -5.316 -12.136 1.00 92.69 258 ILE A O 1
ATOM 2169 N N . ALA A 1 259 ? 3.321 -3.491 -10.972 1.00 94.75 259 ALA A N 1
ATOM 2170 C CA . ALA A 1 259 ? 2.856 -4.227 -9.797 1.00 94.75 259 ALA A CA 1
ATOM 2171 C C . ALA A 1 259 ? 1.728 -5.201 -10.173 1.00 94.75 259 ALA A C 1
ATOM 2173 O O . ALA A 1 259 ? 1.795 -6.390 -9.859 1.00 94.75 259 ALA A O 1
ATOM 2174 N N . ASN A 1 260 ? 0.735 -4.741 -10.941 1.00 92.69 260 ASN A N 1
ATOM 2175 C CA . ASN A 1 260 ? -0.376 -5.570 -11.401 1.00 92.69 260 ASN A CA 1
ATOM 2176 C C . ASN A 1 260 ? 0.090 -6.762 -12.250 1.00 92.69 260 ASN A C 1
ATOM 2178 O O . ASN A 1 260 ? -0.339 -7.889 -12.013 1.00 92.69 260 ASN A O 1
ATOM 2182 N N . LEU A 1 261 ? 0.985 -6.540 -13.214 1.00 90.31 261 LEU A N 1
ATOM 2183 C CA . LEU A 1 261 ? 1.539 -7.615 -14.046 1.00 90.31 261 LEU A CA 1
ATOM 2184 C C . LEU A 1 261 ? 2.392 -8.600 -13.240 1.00 90.31 261 LEU A C 1
ATOM 2186 O O . LEU A 1 261 ? 2.404 -9.799 -13.530 1.00 90.31 261 LEU A O 1
ATOM 2190 N N . SER A 1 262 ? 3.113 -8.101 -12.238 1.00 91.12 262 SER A N 1
ATOM 2191 C CA . SER A 1 262 ? 3.952 -8.922 -11.367 1.00 91.12 262 SER A CA 1
ATOM 2192 C C . SER A 1 262 ? 3.087 -9.816 -10.481 1.00 91.12 262 SER A C 1
ATOM 2194 O O . SER A 1 262 ? 3.320 -11.021 -10.433 1.00 91.12 262 SER A O 1
ATOM 2196 N N . LEU A 1 263 ? 2.022 -9.273 -9.886 1.00 91.06 263 LEU A N 1
ATOM 2197 C CA . LEU A 1 263 ? 1.057 -10.031 -9.086 1.00 91.06 263 LEU A CA 1
ATOM 2198 C C . LEU A 1 263 ? 0.321 -11.093 -9.912 1.00 91.06 263 LEU A C 1
ATOM 2200 O O . LEU A 1 263 ? 0.237 -12.237 -9.481 1.00 91.06 263 LEU A O 1
ATOM 2204 N N . ILE A 1 264 ? -0.119 -10.782 -11.136 1.00 88.12 264 ILE A N 1
ATOM 2205 C CA . ILE A 1 264 ? -0.804 -11.761 -12.008 1.00 88.12 264 ILE A CA 1
ATOM 2206 C C . ILE A 1 264 ? 0.068 -12.986 -12.307 1.00 88.12 264 ILE A C 1
ATOM 2208 O O . ILE A 1 264 ? -0.445 -14.099 -12.424 1.00 88.12 264 ILE A O 1
ATOM 2212 N N . ASN A 1 265 ? 1.379 -12.787 -12.454 1.00 84.06 265 ASN A N 1
ATOM 2213 C CA . ASN A 1 265 ? 2.287 -13.835 -12.915 1.00 84.06 265 ASN A CA 1
ATOM 2214 C C . ASN A 1 265 ? 3.101 -14.496 -11.798 1.00 84.06 265 ASN A C 1
ATOM 2216 O O . ASN A 1 265 ? 3.516 -15.641 -11.972 1.00 84.06 265 ASN A O 1
ATOM 2220 N N . TYR A 1 266 ? 3.321 -13.801 -10.680 1.00 88.69 266 TYR A N 1
ATOM 2221 C CA . TYR A 1 266 ? 4.238 -14.208 -9.611 1.00 88.69 266 TYR A CA 1
ATOM 2222 C C . TYR A 1 266 ? 3.685 -13.951 -8.199 1.00 88.69 266 TYR A C 1
ATOM 2224 O O . TYR A 1 266 ? 4.479 -13.873 -7.264 1.00 88.69 266 TYR A O 1
ATOM 2232 N N . LYS A 1 267 ? 2.354 -13.854 -8.021 1.00 90.00 267 LYS A N 1
ATOM 2233 C CA . LYS A 1 267 ? 1.672 -13.629 -6.725 1.00 90.00 267 LYS A CA 1
ATOM 2234 C C . LYS A 1 267 ? 2.357 -14.326 -5.547 1.00 90.00 267 LYS A C 1
ATOM 2236 O O . LYS A 1 267 ? 2.794 -13.656 -4.619 1.00 90.00 267 LYS A O 1
ATOM 2241 N N . SER A 1 268 ? 2.480 -15.656 -5.604 1.00 87.75 268 SER A N 1
ATOM 2242 C CA . SER A 1 268 ? 3.026 -16.446 -4.496 1.00 87.75 268 SER A CA 1
ATOM 2243 C C . SER A 1 268 ? 4.470 -16.071 -4.180 1.00 87.75 268 SER A C 1
ATOM 2245 O O . SER A 1 268 ? 4.831 -15.946 -3.016 1.00 87.75 268 SER A O 1
ATOM 2247 N N . LYS A 1 269 ? 5.290 -15.824 -5.206 1.00 89.00 269 LYS A N 1
ATOM 2248 C CA . LYS A 1 269 ? 6.688 -15.437 -5.012 1.00 89.00 269 LYS A CA 1
ATOM 2249 C C . LYS A 1 269 ? 6.808 -14.044 -4.396 1.00 89.00 269 LYS A C 1
ATOM 2251 O O . LYS A 1 269 ? 7.605 -13.859 -3.490 1.00 89.00 269 LYS A O 1
ATOM 2256 N N . ILE A 1 270 ? 5.987 -13.092 -4.840 1.00 91.38 270 ILE A N 1
ATOM 2257 C CA . ILE A 1 270 ? 5.932 -11.749 -4.247 1.00 91.38 270 ILE A CA 1
ATOM 2258 C C . ILE A 1 270 ? 5.537 -11.861 -2.772 1.00 91.38 270 ILE A C 1
ATOM 2260 O O . ILE A 1 270 ? 6.259 -11.374 -1.913 1.00 91.38 270 ILE A O 1
ATOM 2264 N N . GLN A 1 271 ? 4.460 -12.583 -2.464 1.00 89.44 271 GLN A N 1
ATOM 2265 C CA . GLN A 1 271 ? 4.026 -12.806 -1.084 1.00 89.44 271 GLN A CA 1
ATOM 2266 C C . GLN A 1 271 ? 5.119 -13.455 -0.219 1.00 89.44 271 GLN A C 1
ATOM 2268 O O . GLN A 1 271 ? 5.316 -13.036 0.915 1.00 89.44 271 GLN A O 1
ATOM 2273 N N . GLU A 1 272 ? 5.863 -14.431 -0.752 1.00 86.31 272 GLU A N 1
ATOM 2274 C CA . GLU A 1 272 ? 7.015 -15.025 -0.062 1.00 86.31 272 GLU A CA 1
ATOM 2275 C C . GLU A 1 272 ? 8.105 -13.985 0.228 1.00 86.31 272 GLU A C 1
ATOM 2277 O O . GLU A 1 272 ? 8.561 -13.906 1.367 1.00 86.31 272 GLU A O 1
ATOM 2282 N N . ASN A 1 273 ? 8.481 -13.156 -0.751 1.00 87.81 273 ASN A N 1
ATOM 2283 C CA . ASN A 1 273 ? 9.535 -12.148 -0.594 1.00 87.81 273 ASN A CA 1
ATOM 2284 C C . ASN A 1 273 ? 9.222 -11.146 0.524 1.00 87.81 273 ASN A C 1
ATOM 2286 O O . ASN A 1 273 ? 10.107 -10.787 1.289 1.00 87.81 273 ASN A O 1
ATOM 2290 N N . TYR A 1 274 ? 7.954 -10.762 0.668 1.00 87.81 274 TYR A N 1
ATOM 2291 C CA . TYR A 1 274 ? 7.478 -9.875 1.733 1.00 87.81 274 TYR A CA 1
ATOM 2292 C C . TYR A 1 274 ? 7.390 -10.538 3.116 1.00 87.81 274 TYR A C 1
ATOM 2294 O O . TYR A 1 274 ? 7.012 -9.891 4.084 1.00 87.81 274 TYR A O 1
ATOM 2302 N N . THR A 1 275 ? 7.738 -11.820 3.229 1.00 79.88 275 THR A N 1
ATOM 2303 C CA . THR A 1 275 ? 7.975 -12.496 4.517 1.00 79.88 275 THR A CA 1
ATOM 2304 C C . THR A 1 275 ? 9.467 -12.713 4.795 1.00 79.88 275 THR A C 1
ATOM 2306 O O . THR A 1 275 ? 9.828 -13.247 5.846 1.00 79.88 275 THR A O 1
ATOM 2309 N N . GLU A 1 276 ? 10.354 -12.337 3.865 1.00 72.19 276 GLU A N 1
ATOM 2310 C CA . GLU A 1 276 ? 11.803 -12.448 4.033 1.00 72.19 276 GLU A CA 1
ATOM 2311 C C . GLU A 1 276 ? 12.379 -11.206 4.734 1.00 72.19 276 GLU A C 1
ATOM 2313 O O . GLU A 1 276 ? 11.950 -10.083 4.504 1.00 72.19 276 GLU A O 1
ATOM 2318 N N . ILE A 1 277 ? 13.392 -11.406 5.584 1.00 63.06 277 ILE A N 1
ATOM 2319 C CA . ILE A 1 277 ? 14.020 -10.332 6.380 1.00 63.06 277 ILE A CA 1
ATOM 2320 C C . ILE A 1 277 ? 14.855 -9.372 5.507 1.00 63.06 277 ILE A C 1
ATOM 2322 O O . ILE A 1 277 ? 15.082 -8.231 5.887 1.00 63.06 277 ILE A O 1
ATOM 2326 N N . SER A 1 278 ? 15.338 -9.828 4.347 1.00 63.84 278 SER A N 1
ATOM 2327 C CA . SER A 1 278 ? 16.278 -9.084 3.499 1.00 63.84 278 SER A CA 1
ATOM 2328 C C . SER A 1 278 ? 15.957 -9.276 2.012 1.00 63.84 278 SER A C 1
ATOM 2330 O O . SER A 1 278 ? 16.595 -10.085 1.322 1.00 63.84 278 SER A O 1
ATOM 2332 N N . SER A 1 279 ? 14.945 -8.559 1.525 1.00 68.38 279 SER A N 1
ATOM 2333 C CA . SER A 1 279 ? 14.540 -8.561 0.117 1.00 68.38 279 SER A CA 1
ATOM 2334 C C . SER A 1 279 ? 14.979 -7.283 -0.595 1.00 68.38 279 SER A C 1
ATOM 2336 O O . SER A 1 279 ? 14.793 -6.194 -0.055 1.00 68.38 279 SER A O 1
ATOM 2338 N N . LYS A 1 280 ? 15.479 -7.400 -1.831 1.00 77.38 280 LYS A N 1
ATOM 2339 C CA . LYS A 1 280 ? 15.712 -6.236 -2.694 1.00 77.38 280 LYS A CA 1
ATOM 2340 C C . LYS A 1 280 ? 14.402 -5.459 -2.906 1.00 77.38 280 LYS A C 1
ATOM 2342 O O . LYS A 1 280 ? 13.376 -6.106 -3.136 1.00 77.38 280 LYS A O 1
ATOM 2347 N N . PRO A 1 281 ? 14.424 -4.115 -2.856 1.00 83.38 281 PRO A N 1
ATOM 2348 C CA . PRO A 1 281 ? 13.231 -3.306 -3.047 1.00 83.38 281 PRO A CA 1
ATOM 2349 C C . PRO A 1 281 ? 12.700 -3.466 -4.472 1.00 83.38 281 PRO A C 1
ATOM 2351 O O . PRO A 1 281 ? 13.429 -3.308 -5.453 1.00 83.38 281 PRO A O 1
ATOM 2354 N N . ASP A 1 282 ? 11.424 -3.821 -4.571 1.00 90.56 282 ASP A N 1
ATOM 2355 C CA . ASP A 1 282 ? 10.716 -4.012 -5.829 1.00 90.56 282 ASP A CA 1
ATOM 2356 C C . ASP A 1 282 ? 9.857 -2.780 -6.174 1.00 90.56 282 ASP A C 1
ATOM 2358 O O . ASP A 1 282 ? 9.849 -1.765 -5.470 1.00 90.56 282 ASP A O 1
ATOM 2362 N N . ILE A 1 283 ? 9.103 -2.871 -7.270 1.00 93.56 283 ILE A N 1
ATOM 2363 C CA . ILE A 1 283 ? 8.227 -1.787 -7.728 1.00 93.56 283 ILE A CA 1
ATOM 2364 C C . ILE A 1 283 ? 7.164 -1.373 -6.694 1.00 93.56 283 ILE A C 1
ATOM 2366 O O . ILE A 1 283 ? 6.696 -0.237 -6.716 1.00 93.56 283 ILE A O 1
ATOM 2370 N N . ILE A 1 284 ? 6.742 -2.285 -5.810 1.00 95.06 284 ILE A N 1
ATOM 2371 C CA . ILE A 1 284 ? 5.708 -2.006 -4.812 1.00 95.06 284 ILE A CA 1
ATOM 2372 C C . ILE A 1 284 ? 6.319 -1.170 -3.687 1.00 95.06 284 ILE A C 1
ATOM 2374 O O . ILE A 1 284 ? 5.711 -0.184 -3.278 1.00 95.06 284 ILE A O 1
ATOM 2378 N N . LEU A 1 285 ? 7.533 -1.495 -3.229 1.00 92.12 285 LEU A N 1
ATOM 2379 C CA . LEU A 1 285 ? 8.235 -0.655 -2.250 1.00 92.12 285 LEU A CA 1
ATOM 2380 C C . LEU A 1 285 ? 8.581 0.735 -2.803 1.00 92.12 285 LEU A C 1
ATOM 2382 O O . LEU A 1 285 ? 8.518 1.705 -2.055 1.00 92.12 285 LEU A O 1
ATOM 2386 N N . MET A 1 286 ? 8.868 0.865 -4.099 1.00 92.88 286 MET A N 1
ATOM 2387 C CA . MET A 1 286 ? 9.036 2.183 -4.737 1.00 92.88 286 MET A CA 1
ATOM 2388 C C . MET A 1 286 ? 7.738 2.982 -4.770 1.00 92.88 286 MET A C 1
ATOM 2390 O O . MET A 1 286 ? 7.734 4.176 -4.486 1.00 92.88 286 MET A O 1
ATOM 2394 N N . TRP A 1 287 ? 6.614 2.319 -5.054 1.00 96.50 287 TRP A N 1
ATOM 2395 C CA . TRP A 1 287 ? 5.304 2.959 -4.972 1.00 96.50 287 TRP A CA 1
ATOM 2396 C C . TRP A 1 287 ? 5.042 3.488 -3.555 1.00 96.50 287 TRP A C 1
ATOM 2398 O O . TRP A 1 287 ? 4.623 4.633 -3.404 1.00 96.50 287 TRP A O 1
ATOM 2408 N N . VAL A 1 288 ? 5.364 2.702 -2.522 1.00 95.94 288 VAL A N 1
ATOM 2409 C CA . VAL A 1 288 ? 5.285 3.141 -1.119 1.00 95.94 288 VAL A CA 1
ATOM 2410 C C . VAL A 1 288 ? 6.168 4.365 -0.871 1.00 95.94 288 VAL A C 1
ATOM 2412 O O . VAL A 1 288 ? 5.652 5.371 -0.394 1.00 95.94 288 VAL A O 1
ATOM 2415 N N . SER A 1 289 ? 7.445 4.337 -1.271 1.00 94.38 289 SER A N 1
ATOM 2416 C CA . SER A 1 289 ? 8.358 5.484 -1.130 1.00 94.38 289 SER A CA 1
ATOM 2417 C C . SER A 1 289 ? 7.816 6.757 -1.795 1.00 94.38 289 SER A C 1
ATOM 2419 O O . SER A 1 289 ? 7.895 7.842 -1.225 1.00 94.38 289 SER A O 1
ATOM 2421 N N . ALA A 1 290 ? 7.221 6.642 -2.985 1.00 95.94 290 ALA A N 1
ATOM 2422 C CA . ALA A 1 290 ? 6.620 7.784 -3.670 1.00 95.94 290 ALA A CA 1
ATOM 2423 C C . ALA A 1 290 ? 5.364 8.314 -2.947 1.00 95.94 290 ALA A C 1
ATOM 2425 O O . ALA A 1 290 ? 5.124 9.520 -2.954 1.00 95.94 290 ALA A O 1
ATOM 2426 N N . ILE A 1 291 ? 4.565 7.447 -2.308 1.00 97.88 291 ILE A N 1
ATOM 2427 C CA . ILE A 1 291 ? 3.434 7.872 -1.462 1.00 97.88 291 ILE A CA 1
ATOM 2428 C C . ILE A 1 291 ? 3.945 8.598 -0.215 1.00 97.88 291 ILE A C 1
ATOM 2430 O O . ILE A 1 291 ? 3.421 9.659 0.114 1.00 97.88 291 ILE A O 1
ATOM 2434 N N . GLU A 1 292 ? 4.973 8.068 0.449 1.00 96.44 292 GLU A N 1
ATOM 2435 C CA . GLU A 1 292 ? 5.614 8.719 1.601 1.00 96.44 292 GLU A CA 1
ATOM 2436 C C . GLU A 1 292 ? 6.100 10.132 1.227 1.00 96.44 292 GLU A C 1
ATOM 2438 O O . GLU A 1 292 ? 5.928 11.077 1.996 1.00 96.44 292 GLU A O 1
ATOM 2443 N N . GLU A 1 293 ? 6.633 10.318 0.017 1.00 96.81 293 GLU A N 1
ATOM 2444 C CA . GLU A 1 293 ? 7.064 11.637 -0.455 1.00 96.81 293 GLU A CA 1
ATOM 2445 C C . GLU A 1 293 ? 5.897 12.598 -0.741 1.00 96.81 293 GLU A C 1
ATOM 2447 O O . GLU A 1 293 ? 5.979 13.781 -0.403 1.00 96.81 293 GLU A O 1
ATOM 2452 N N . LEU A 1 294 ? 4.771 12.106 -1.280 1.00 97.44 294 LEU A N 1
ATOM 2453 C CA . LEU A 1 294 ? 3.543 12.909 -1.395 1.00 97.44 294 LEU A CA 1
ATOM 2454 C C . LEU A 1 294 ? 3.076 13.411 -0.021 1.00 97.44 294 LEU A C 1
ATOM 2456 O O . LEU A 1 294 ? 2.685 14.572 0.109 1.00 97.44 294 LEU A O 1
ATOM 2460 N N . VAL A 1 295 ? 3.149 12.558 1.007 1.00 96.81 295 VAL A N 1
ATOM 2461 C CA . VAL A 1 295 ? 2.779 12.913 2.385 1.00 96.81 295 VAL A CA 1
ATOM 2462 C C . VAL A 1 295 ? 3.682 14.017 2.929 1.00 96.81 295 VAL A C 1
ATOM 2464 O O . VAL A 1 295 ? 3.170 15.014 3.438 1.00 96.81 295 VAL A O 1
ATOM 2467 N N . LYS A 1 296 ? 5.006 13.896 2.763 1.00 95.31 296 LYS A N 1
ATOM 2468 C CA . LYS A 1 296 ? 5.966 14.934 3.185 1.00 95.31 296 LYS A CA 1
ATOM 2469 C C . LYS A 1 296 ? 5.724 16.279 2.500 1.00 95.31 296 LYS A C 1
ATOM 2471 O O . LYS A 1 296 ? 5.971 17.321 3.100 1.00 95.31 296 LYS A O 1
ATOM 2476 N N . LYS A 1 297 ? 5.235 16.268 1.257 1.00 95.00 297 LYS A N 1
ATOM 2477 C CA . LYS A 1 297 ? 4.888 17.481 0.499 1.00 95.00 297 LYS A CA 1
ATOM 2478 C C . LYS A 1 297 ? 3.485 18.023 0.763 1.00 95.00 297 LYS A C 1
ATOM 2480 O O . LYS A 1 297 ? 3.122 19.035 0.172 1.00 95.00 297 LYS A O 1
ATOM 2485 N N . GLY A 1 298 ? 2.706 17.392 1.640 1.00 93.88 298 GLY A N 1
ATOM 2486 C CA . GLY A 1 298 ? 1.344 17.827 1.955 1.00 93.88 298 GLY A CA 1
ATOM 2487 C C . GLY A 1 298 ? 0.315 17.523 0.859 1.00 93.88 298 GLY A C 1
ATOM 2488 O O . GLY A 1 298 ? -0.800 18.041 0.902 1.00 93.88 298 GLY A O 1
ATOM 2489 N N . LEU A 1 299 ? 0.649 16.669 -0.115 1.00 95.56 299 LEU A N 1
ATOM 2490 C CA . LEU A 1 299 ? -0.244 16.234 -1.198 1.00 95.56 299 LEU A CA 1
ATOM 2491 C C . LEU A 1 299 ? -1.115 15.053 -0.734 1.00 95.56 299 LEU A C 1
ATOM 2493 O O . LEU A 1 299 ? -1.023 13.928 -1.235 1.00 95.56 299 LEU A O 1
ATOM 2497 N N . TYR A 1 300 ? -1.935 15.292 0.294 1.00 96.50 300 TYR A N 1
ATOM 2498 C CA . TYR A 1 300 ? -2.672 14.239 1.006 1.00 96.50 300 TYR A CA 1
ATOM 2499 C C . TYR A 1 300 ? -3.750 13.555 0.154 1.00 96.50 300 TYR A C 1
ATOM 2501 O O . TYR A 1 300 ? -3.955 12.345 0.277 1.00 96.50 300 TYR A O 1
ATOM 2509 N N . THR A 1 301 ? -4.405 14.300 -0.741 1.00 96.06 301 THR A N 1
ATOM 2510 C CA . THR A 1 301 ? -5.427 13.773 -1.660 1.00 96.06 301 THR A CA 1
ATOM 2511 C C . THR A 1 301 ? -4.831 12.725 -2.590 1.00 96.06 301 THR A C 1
ATOM 2513 O O . THR A 1 301 ? -5.368 11.622 -2.751 1.00 96.06 301 THR A O 1
ATOM 2516 N N . GLU A 1 302 ? -3.679 13.036 -3.170 1.00 96.31 302 GLU A N 1
ATOM 2517 C CA . GLU A 1 302 ? -2.929 12.141 -4.032 1.00 96.31 302 GLU A CA 1
ATOM 2518 C C . GLU A 1 302 ? -2.385 10.954 -3.240 1.00 96.31 302 GLU A C 1
ATOM 2520 O O . GLU A 1 302 ? -2.536 9.819 -3.697 1.00 96.31 302 GLU A O 1
ATOM 2525 N N . ALA A 1 303 ? -1.832 11.183 -2.044 1.00 97.88 303 ALA A N 1
ATOM 2526 C CA . ALA A 1 303 ? -1.317 10.121 -1.181 1.00 97.88 303 ALA A CA 1
ATOM 2527 C C . ALA A 1 303 ? -2.404 9.087 -0.832 1.00 97.88 303 ALA A C 1
ATOM 2529 O O . ALA A 1 303 ? -2.214 7.890 -1.063 1.00 97.88 303 ALA A O 1
ATOM 2530 N N . LEU A 1 304 ? -3.581 9.535 -0.375 1.00 97.81 304 LEU A N 1
ATOM 2531 C CA . LEU A 1 304 ? -4.723 8.660 -0.075 1.00 97.81 304 LEU A CA 1
ATOM 2532 C C . LEU A 1 304 ? -5.247 7.943 -1.325 1.00 97.81 304 LEU A C 1
ATOM 2534 O O . LEU A 1 304 ? -5.577 6.757 -1.281 1.00 97.81 304 LEU A O 1
ATOM 2538 N N . SER A 1 305 ? -5.328 8.640 -2.461 1.00 97.50 305 SER A N 1
ATOM 2539 C CA . SER A 1 305 ? -5.742 8.039 -3.734 1.00 97.50 305 SER A CA 1
ATOM 2540 C C . SER A 1 305 ? -4.794 6.912 -4.160 1.00 97.50 305 SER A C 1
ATOM 2542 O O . SER A 1 305 ? -5.252 5.831 -4.543 1.00 97.50 305 SER A O 1
ATOM 2544 N N . GLN A 1 306 ? -3.481 7.127 -4.063 1.00 97.88 306 GLN A N 1
ATOM 2545 C CA . GLN A 1 306 ? -2.476 6.121 -4.410 1.00 97.88 306 GLN A CA 1
ATOM 2546 C C . GLN A 1 306 ? -2.459 4.956 -3.417 1.00 97.88 306 GLN A C 1
ATOM 2548 O O . GLN A 1 306 ? -2.453 3.805 -3.856 1.00 97.88 306 GLN A O 1
ATOM 2553 N N . TYR A 1 307 ? -2.561 5.231 -2.113 1.00 97.88 307 TYR A N 1
ATOM 2554 C CA . TYR A 1 307 ? -2.742 4.210 -1.078 1.00 97.88 307 TYR A CA 1
ATOM 2555 C C . TYR A 1 307 ? -3.937 3.300 -1.402 1.00 97.88 307 TYR A C 1
ATOM 2557 O O . TYR A 1 307 ? -3.794 2.081 -1.524 1.00 97.88 307 TYR A O 1
ATOM 2565 N N . ASN A 1 308 ? -5.102 3.896 -1.667 1.00 97.00 308 ASN A N 1
ATOM 2566 C CA . ASN A 1 308 ? -6.322 3.163 -1.995 1.00 97.00 308 ASN A CA 1
ATOM 2567 C C . ASN A 1 308 ? -6.185 2.312 -3.255 1.00 97.00 308 ASN A C 1
ATOM 2569 O O . ASN A 1 308 ? -6.666 1.175 -3.282 1.00 97.00 308 ASN A O 1
ATOM 2573 N N . ARG A 1 309 ? -5.527 2.829 -4.300 1.00 97.31 309 ARG A N 1
ATOM 2574 C CA . ARG A 1 309 ? -5.255 2.071 -5.532 1.00 97.31 309 ARG A CA 1
ATOM 2575 C C . ARG A 1 309 ? -4.338 0.883 -5.271 1.00 97.31 309 ARG A C 1
ATOM 2577 O O . ARG A 1 309 ? -4.635 -0.211 -5.754 1.00 97.31 309 ARG A O 1
ATOM 2584 N N . MET A 1 310 ? -3.273 1.082 -4.500 1.00 97.62 310 MET A N 1
ATOM 2585 C CA . MET A 1 310 ? -2.302 0.044 -4.164 1.00 97.62 310 MET A CA 1
ATOM 2586 C C . MET A 1 310 ? -2.941 -1.078 -3.336 1.00 97.62 310 MET A C 1
ATOM 2588 O O . MET A 1 310 ? -2.881 -2.243 -3.726 1.00 97.62 310 MET A O 1
ATOM 2592 N N . ILE A 1 311 ? -3.638 -0.752 -2.248 1.00 96.25 311 ILE A N 1
ATOM 2593 C CA . ILE A 1 311 ? -4.272 -1.780 -1.412 1.00 96.25 311 ILE A CA 1
ATOM 2594 C C . ILE A 1 311 ? -5.431 -2.466 -2.155 1.00 96.25 311 ILE A C 1
ATOM 2596 O O . ILE A 1 311 ? -5.565 -3.691 -2.111 1.00 96.25 311 ILE A O 1
ATOM 2600 N N . SER A 1 312 ? -6.217 -1.725 -2.947 1.00 93.75 312 SER A N 1
ATOM 2601 C CA . SER A 1 312 ? -7.244 -2.322 -3.819 1.00 93.75 312 SER A CA 1
ATOM 2602 C C . SER A 1 312 ? -6.654 -3.281 -4.854 1.00 93.75 312 SER A C 1
ATOM 2604 O O . SER A 1 312 ? -7.296 -4.271 -5.219 1.00 93.75 312 SER A O 1
ATOM 2606 N N . LEU A 1 313 ? -5.445 -3.004 -5.352 1.00 94.38 313 LEU A N 1
ATOM 2607 C CA . LEU A 1 313 ? -4.725 -3.904 -6.246 1.00 94.38 313 LEU A CA 1
ATOM 2608 C C . LEU A 1 313 ? -4.387 -5.221 -5.536 1.00 94.38 313 LEU A C 1
ATOM 2610 O O . LEU A 1 313 ? -4.582 -6.280 -6.135 1.00 94.38 313 LEU A O 1
ATOM 2614 N N . PHE A 1 314 ? -3.941 -5.174 -4.280 1.00 94.19 314 PHE A N 1
ATOM 2615 C CA . PHE A 1 314 ? -3.638 -6.376 -3.497 1.00 94.19 314 PHE A CA 1
ATOM 2616 C C . PHE A 1 314 ? -4.891 -7.202 -3.207 1.00 94.19 314 PHE A C 1
ATOM 2618 O O . PHE A 1 314 ? -4.907 -8.400 -3.488 1.00 94.19 314 PHE A O 1
ATOM 2625 N N . ILE A 1 315 ? -5.976 -6.551 -2.780 1.00 88.94 315 ILE A N 1
ATOM 2626 C CA . ILE A 1 315 ? -7.291 -7.181 -2.580 1.00 88.94 315 ILE A CA 1
ATOM 2627 C C . ILE A 1 315 ? -7.772 -7.866 -3.862 1.00 88.94 315 ILE A C 1
ATOM 2629 O O . ILE A 1 315 ? -8.203 -9.015 -3.838 1.00 88.94 315 ILE A O 1
ATOM 2633 N N . ARG A 1 316 ? -7.657 -7.194 -5.015 1.00 87.25 316 ARG A N 1
ATOM 2634 C CA . ARG A 1 316 ? -8.066 -7.744 -6.319 1.00 87.25 316 ARG A CA 1
ATOM 2635 C C . ARG A 1 316 ? -7.295 -9.007 -6.708 1.00 87.25 316 ARG A C 1
ATOM 2637 O O . ARG A 1 316 ? -7.823 -9.824 -7.465 1.00 87.25 316 ARG A O 1
ATOM 2644 N N . HIS A 1 317 ? -6.051 -9.125 -6.254 1.00 86.50 317 HIS A N 1
ATOM 2645 C CA . HIS A 1 317 ? -5.202 -10.299 -6.466 1.00 86.50 317 HIS A CA 1
ATOM 2646 C C . HIS A 1 317 ? -5.229 -11.275 -5.296 1.00 86.50 317 HIS A C 1
ATOM 2648 O O . HIS A 1 317 ? -4.541 -12.294 -5.353 1.00 86.50 317 HIS A O 1
ATOM 2654 N N . GLU A 1 318 ? -6.036 -10.995 -4.274 1.00 86.25 318 GLU A N 1
ATOM 2655 C CA . GLU A 1 318 ? -6.206 -11.818 -3.080 1.00 86.25 318 GLU A CA 1
ATOM 2656 C C . GLU A 1 318 ? -4.856 -12.095 -2.403 1.00 86.25 318 GLU A C 1
ATOM 2658 O O . GLU A 1 318 ? -4.515 -13.236 -2.085 1.00 86.25 318 GLU A O 1
ATOM 2663 N N . VAL A 1 319 ? -4.005 -11.073 -2.307 1.00 87.56 319 VAL A N 1
ATOM 2664 C CA . VAL A 1 319 ? -2.652 -11.179 -1.752 1.00 87.56 319 VAL A CA 1
ATOM 2665 C C . VAL A 1 319 ? -2.531 -10.318 -0.501 1.00 87.56 319 VAL A C 1
ATOM 2667 O O . VAL A 1 319 ? -3.010 -9.189 -0.489 1.00 87.56 319 VAL A O 1
ATOM 2670 N N . TYR A 1 320 ? -1.852 -10.838 0.519 1.00 88.94 320 TYR A N 1
ATOM 2671 C CA . TYR A 1 320 ? -1.407 -10.076 1.678 1.00 88.94 320 TYR A CA 1
ATOM 2672 C C . TYR A 1 320 ? 0.117 -9.992 1.673 1.00 88.94 320 TYR A C 1
ATOM 2674 O O . TYR A 1 320 ? 0.801 -11.016 1.633 1.00 88.94 320 TYR A O 1
ATOM 2682 N N . LEU A 1 321 ? 0.643 -8.773 1.689 1.00 91.12 321 LEU A N 1
ATOM 2683 C CA . LEU A 1 321 ? 2.068 -8.467 1.738 1.00 91.12 321 LEU A CA 1
ATOM 2684 C C . LEU A 1 321 ? 2.422 -7.987 3.145 1.00 91.12 321 LEU A C 1
ATOM 2686 O O . LEU A 1 321 ? 2.018 -6.908 3.570 1.00 91.12 321 LEU A O 1
ATOM 2690 N N . SER A 1 322 ? 3.186 -8.805 3.864 1.00 87.12 322 SER A N 1
ATOM 2691 C CA . SER A 1 322 ? 3.555 -8.586 5.264 1.00 87.12 322 SER A CA 1
ATOM 2692 C C . SER A 1 322 ? 4.706 -7.577 5.417 1.00 87.12 322 SER A C 1
ATOM 2694 O O . SER A 1 322 ? 5.809 -7.942 5.817 1.00 87.12 322 SER A O 1
ATOM 2696 N N . SER A 1 323 ? 4.468 -6.298 5.123 1.00 87.62 323 SER A N 1
ATOM 2697 C CA . SER A 1 323 ? 5.477 -5.234 5.250 1.00 87.62 323 SER A CA 1
ATOM 2698 C C . SER A 1 323 ? 5.058 -4.173 6.251 1.00 87.62 323 SER A C 1
ATOM 2700 O O . SER A 1 323 ? 3.992 -3.589 6.096 1.00 87.62 323 SER A O 1
ATOM 2702 N N . PHE A 1 324 ? 5.948 -3.839 7.189 1.00 86.75 324 PHE A N 1
ATOM 2703 C CA . PHE A 1 324 ? 5.762 -2.702 8.093 1.00 86.75 324 PHE A CA 1
ATOM 2704 C C . PHE A 1 324 ? 5.498 -1.396 7.323 1.00 86.75 324 PHE A C 1
ATOM 2706 O O . PHE A 1 324 ? 4.541 -0.692 7.618 1.00 86.75 324 PHE A O 1
ATOM 2713 N N . ARG A 1 325 ? 6.271 -1.121 6.259 1.00 89.44 325 ARG A N 1
ATOM 2714 C CA . ARG A 1 325 ? 6.105 0.098 5.449 1.00 89.44 325 ARG A CA 1
ATOM 2715 C C . ARG A 1 325 ? 4.757 0.168 4.732 1.00 89.44 325 ARG A C 1
ATOM 2717 O O . ARG A 1 325 ? 4.191 1.243 4.625 1.00 89.44 325 ARG A O 1
ATOM 2724 N N . ILE A 1 326 ? 4.228 -0.960 4.248 1.00 92.75 326 ILE A N 1
ATOM 2725 C CA . ILE A 1 326 ? 2.890 -0.996 3.624 1.00 92.75 326 ILE A CA 1
ATOM 2726 C C . ILE A 1 326 ? 1.804 -0.847 4.695 1.00 92.75 326 ILE A C 1
ATOM 2728 O O . ILE A 1 326 ? 0.833 -0.115 4.507 1.00 92.75 326 ILE A O 1
ATOM 2732 N N . ASN A 1 327 ? 1.969 -1.563 5.804 1.00 91.00 327 ASN A N 1
ATOM 2733 C CA . ASN A 1 327 ? 0.951 -1.726 6.829 1.00 91.00 327 ASN A CA 1
ATOM 2734 C C . ASN A 1 327 ? 0.742 -0.474 7.690 1.00 91.00 327 ASN A C 1
ATOM 2736 O O . ASN A 1 327 ? -0.393 -0.238 8.102 1.00 91.00 327 ASN A O 1
ATOM 2740 N N . GLU A 1 328 ? 1.787 0.330 7.904 1.00 91.31 328 GLU A N 1
ATOM 2741 C CA . GLU A 1 328 ? 1.726 1.605 8.640 1.00 91.31 328 GLU A CA 1
ATOM 2742 C C . GLU A 1 328 ? 1.559 2.830 7.720 1.00 91.31 328 GLU A C 1
ATOM 2744 O O . GLU A 1 328 ? 1.481 3.965 8.184 1.00 91.31 328 GLU A O 1
ATOM 2749 N N . LEU A 1 329 ? 1.455 2.647 6.398 1.00 94.94 329 LEU A N 1
ATOM 2750 C CA . LEU A 1 329 ? 1.370 3.778 5.464 1.00 94.94 329 LEU A CA 1
ATOM 2751 C C . LEU A 1 329 ? 0.125 4.651 5.701 1.00 94.94 329 LEU A C 1
ATOM 2753 O O . LEU A 1 329 ? 0.185 5.870 5.554 1.00 94.94 329 LEU A O 1
ATOM 2757 N N . LEU A 1 330 ? -1.002 4.044 6.094 1.00 95.56 330 LEU A N 1
ATOM 2758 C CA . LEU A 1 330 ? -2.210 4.797 6.440 1.00 95.56 330 LEU A CA 1
ATOM 2759 C C . LEU A 1 330 ? -2.018 5.623 7.717 1.00 95.56 330 LEU A C 1
ATOM 2761 O O . LEU A 1 330 ? -2.479 6.761 7.760 1.00 95.56 330 LEU A O 1
ATOM 2765 N N . GLU A 1 331 ? -1.325 5.080 8.721 1.00 94.44 331 GLU A N 1
ATOM 2766 C CA . GLU A 1 331 ? -0.992 5.806 9.951 1.00 94.44 331 GLU A CA 1
ATOM 2767 C C . GLU A 1 331 ? -0.214 7.080 9.617 1.00 94.44 331 GLU A C 1
ATOM 2769 O O . GLU A 1 331 ? -0.620 8.179 9.995 1.00 94.44 331 GLU A O 1
ATOM 2774 N N . GLN A 1 332 ? 0.848 6.949 8.818 1.00 94.88 332 GLN A N 1
ATOM 2775 C CA . GLN A 1 332 ? 1.689 8.076 8.408 1.00 94.88 332 GLN A CA 1
ATOM 2776 C C . GLN A 1 332 ? 0.890 9.165 7.685 1.00 94.88 332 GLN A C 1
ATOM 2778 O O . GLN A 1 332 ? 1.092 10.356 7.937 1.00 94.88 332 GLN A O 1
ATOM 2783 N N . ILE A 1 333 ? -0.044 8.776 6.810 1.00 96.38 333 ILE A N 1
ATOM 2784 C CA . ILE A 1 333 ? -0.925 9.721 6.116 1.00 96.38 333 ILE A CA 1
ATOM 2785 C C . ILE A 1 333 ? -1.839 10.441 7.120 1.00 96.38 333 ILE A C 1
ATOM 2787 O O . ILE A 1 333 ? -1.923 11.668 7.084 1.00 96.38 333 ILE A O 1
ATOM 2791 N N . LEU A 1 334 ? -2.512 9.713 8.019 1.00 94.88 334 LEU A N 1
ATOM 2792 C CA . LEU A 1 334 ? -3.463 10.303 8.971 1.00 94.88 334 LEU A CA 1
ATOM 2793 C C . LEU A 1 334 ? -2.778 11.208 10.002 1.00 94.88 334 LEU A C 1
ATOM 2795 O O . LEU A 1 334 ? -3.282 12.300 10.263 1.00 94.88 334 LEU A O 1
ATOM 2799 N N . ILE A 1 335 ? -1.617 10.808 10.531 1.00 93.62 335 ILE A N 1
ATOM 2800 C CA . ILE A 1 335 ? -0.800 11.646 11.424 1.00 93.62 335 ILE A CA 1
ATOM 2801 C C . ILE A 1 335 ? -0.414 12.944 10.713 1.00 93.62 335 ILE A C 1
ATOM 2803 O O . ILE A 1 335 ? -0.544 14.025 11.284 1.00 93.62 335 ILE A O 1
ATOM 2807 N N . SER A 1 336 ? -0.000 12.857 9.449 1.00 93.75 336 SER A N 1
ATOM 2808 C CA . SER A 1 336 ? 0.412 14.037 8.684 1.00 93.75 336 SER A CA 1
ATOM 2809 C C . SER A 1 336 ? -0.762 14.969 8.366 1.00 93.75 336 SER A C 1
ATOM 2811 O O . SER A 1 336 ? -0.614 16.185 8.464 1.00 93.75 336 SER A O 1
ATOM 2813 N N . ILE A 1 337 ? -1.946 14.424 8.058 1.00 93.50 337 ILE A N 1
ATOM 2814 C CA . ILE A 1 337 ? -3.184 15.213 7.918 1.00 93.50 337 ILE A CA 1
ATOM 2815 C C . ILE A 1 337 ? -3.538 15.895 9.245 1.00 93.50 337 ILE A C 1
ATOM 2817 O O . ILE A 1 337 ? -3.934 17.060 9.246 1.00 93.50 337 ILE A O 1
ATOM 2821 N N . SER A 1 338 ? -3.379 15.193 10.371 1.00 90.31 338 SER A N 1
ATOM 2822 C CA . SER A 1 338 ? -3.625 15.758 11.700 1.00 90.31 338 SER A CA 1
ATOM 2823 C C . SER A 1 338 ? -2.679 16.916 11.999 1.00 90.31 338 SER A C 1
ATOM 2825 O O . SER A 1 338 ? -3.120 17.950 12.493 1.00 90.31 338 SER A O 1
ATOM 2827 N N . ALA A 1 339 ? -1.395 16.756 11.674 1.00 88.88 339 ALA A N 1
ATOM 2828 C CA . ALA A 1 339 ? -0.359 17.758 11.901 1.00 88.88 339 ALA A CA 1
ATOM 2829 C C . ALA A 1 339 ? -0.547 19.028 11.055 1.00 88.88 339 ALA A C 1
ATOM 2831 O O . ALA A 1 339 ? -0.101 20.097 11.457 1.00 88.88 339 ALA A O 1
ATOM 2832 N N . ALA A 1 340 ? -1.230 18.938 9.909 1.00 87.06 340 ALA A N 1
ATOM 2833 C CA . ALA A 1 340 ? -1.544 20.105 9.087 1.00 87.06 340 ALA A CA 1
ATOM 2834 C C . ALA A 1 340 ? -2.576 21.052 9.734 1.00 87.06 340 ALA A C 1
ATOM 2836 O O . ALA A 1 340 ? -2.763 22.161 9.237 1.00 87.06 340 ALA A O 1
ATOM 2837 N N . GLU A 1 341 ? -3.290 20.602 10.777 1.00 83.44 341 GLU A N 1
ATOM 2838 C CA . GLU A 1 341 ? -4.333 21.337 11.515 1.00 83.44 341 GLU A CA 1
ATOM 2839 C C . GLU A 1 341 ? -5.381 22.047 10.623 1.00 83.44 341 GLU A C 1
ATOM 2841 O O . GLU A 1 341 ? -6.074 22.958 11.060 1.00 83.44 341 GLU A O 1
ATOM 2846 N N . SER A 1 342 ? -5.566 21.635 9.365 1.00 85.19 342 SER A N 1
ATOM 2847 C CA . SER A 1 342 ? -6.377 22.371 8.387 1.00 85.19 342 SER A CA 1
ATOM 2848 C C . SER A 1 342 ? -7.767 21.769 8.199 1.00 85.19 342 SER A C 1
ATOM 2850 O O . SER A 1 342 ? -7.925 20.616 7.787 1.00 85.19 342 SER A O 1
ATOM 2852 N N . LYS A 1 343 ? -8.800 22.591 8.430 1.00 87.12 343 LYS A N 1
ATOM 2853 C CA . LYS A 1 343 ? -10.203 22.250 8.138 1.00 87.12 343 LYS A CA 1
ATOM 2854 C C . LYS A 1 343 ? -10.402 21.887 6.664 1.00 87.12 343 LYS A C 1
ATOM 2856 O O . LYS A 1 343 ? -11.015 20.866 6.365 1.00 87.12 343 LYS A O 1
ATOM 2861 N N . VAL A 1 344 ? -9.847 22.695 5.760 1.00 87.62 344 VAL A N 1
ATOM 2862 C CA . VAL A 1 344 ? -10.002 22.528 4.306 1.00 87.62 344 VAL A CA 1
ATOM 2863 C C . VAL A 1 344 ? -9.413 21.196 3.846 1.00 87.62 344 VAL A C 1
ATOM 2865 O O . VAL A 1 344 ? -10.061 20.465 3.098 1.00 87.62 344 VAL A O 1
ATOM 2868 N N . ILE A 1 345 ? -8.223 20.841 4.344 1.00 88.88 345 ILE A N 1
ATOM 2869 C CA . ILE A 1 345 ? -7.568 19.571 4.007 1.00 88.88 345 ILE A CA 1
ATOM 2870 C C . ILE A 1 345 ? -8.438 18.389 4.441 1.00 88.88 345 ILE A C 1
ATOM 2872 O O . ILE A 1 345 ? -8.650 17.467 3.650 1.00 88.88 345 ILE A O 1
ATOM 2876 N N . LEU A 1 346 ? -8.973 18.410 5.665 1.00 88.31 346 LEU A N 1
ATOM 2877 C CA . LEU A 1 346 ? -9.817 17.319 6.153 1.00 88.31 346 LEU A CA 1
ATOM 2878 C C . LEU A 1 346 ? -11.099 17.178 5.322 1.00 88.31 346 LEU A C 1
ATOM 2880 O O . LEU A 1 346 ? -11.487 16.066 4.964 1.00 88.31 346 LEU A O 1
ATOM 2884 N N . GLU A 1 347 ? -11.747 18.296 4.993 1.00 88.06 347 GLU A N 1
ATOM 2885 C CA . GLU A 1 347 ? -12.989 18.307 4.215 1.00 88.06 347 GLU A CA 1
ATOM 2886 C C . GLU A 1 347 ? -12.794 17.773 2.797 1.00 88.06 347 GLU A C 1
ATOM 2888 O O . GLU A 1 347 ? -13.579 16.939 2.343 1.00 88.06 347 GLU A O 1
ATOM 2893 N N . GLN A 1 348 ? -11.710 18.167 2.129 1.00 91.06 348 GLN A N 1
ATOM 2894 C CA . GLN A 1 348 ? -11.365 17.660 0.798 1.00 91.06 348 GLN A CA 1
ATOM 2895 C C . GLN A 1 348 ? -11.078 16.150 0.805 1.00 91.06 348 GLN A C 1
ATOM 2897 O O . GLN A 1 348 ? -11.389 15.449 -0.160 1.00 91.06 348 GLN A O 1
ATOM 2902 N N . ASN A 1 349 ? -10.531 15.630 1.907 1.00 92.81 349 ASN A N 1
ATOM 2903 C CA . ASN A 1 349 ? -10.056 14.251 2.003 1.00 92.81 349 ASN A CA 1
ATOM 2904 C C . ASN A 1 349 ? -11.028 13.275 2.677 1.00 92.81 349 ASN A C 1
ATOM 2906 O O . ASN A 1 349 ? -10.816 12.064 2.601 1.00 92.81 349 ASN A O 1
ATOM 2910 N N . GLN A 1 350 ? -12.124 13.748 3.279 1.00 90.69 350 GLN A N 1
ATOM 2911 C CA . GLN A 1 350 ? -13.042 12.934 4.091 1.00 90.69 350 GLN A CA 1
ATOM 2912 C C . GLN A 1 350 ? -13.497 11.642 3.388 1.00 90.69 350 GLN A C 1
ATOM 2914 O O . GLN A 1 350 ? -13.489 10.561 3.979 1.00 90.69 350 GLN A O 1
ATOM 2919 N N . LYS A 1 351 ? -13.875 11.727 2.106 1.00 91.38 351 LYS A N 1
ATOM 2920 C CA . LYS A 1 351 ? -14.329 10.561 1.329 1.00 91.38 351 LYS A CA 1
ATOM 2921 C C . LYS A 1 351 ? -13.204 9.551 1.081 1.00 91.38 351 LYS A C 1
ATOM 2923 O O . LYS A 1 351 ? -13.450 8.347 1.115 1.00 91.38 351 LYS A O 1
ATOM 2928 N N . LEU A 1 352 ? -11.988 10.031 0.822 1.00 94.44 352 LEU A N 1
ATOM 2929 C CA . LEU A 1 352 ? -10.823 9.179 0.586 1.00 94.44 352 LEU A CA 1
ATOM 2930 C C . LEU A 1 352 ? -10.347 8.510 1.875 1.00 94.44 352 LEU A C 1
ATOM 2932 O O . LEU A 1 352 ? -10.006 7.331 1.837 1.00 94.44 352 LEU A O 1
ATOM 2936 N N . ILE A 1 353 ? -10.383 9.218 3.006 1.00 94.50 353 ILE A N 1
ATOM 2937 C CA . ILE A 1 353 ? -10.083 8.668 4.335 1.00 94.50 353 ILE A CA 1
ATOM 2938 C C . ILE A 1 353 ? -11.027 7.501 4.645 1.00 94.50 353 ILE A C 1
ATOM 2940 O O . ILE A 1 353 ? -10.575 6.398 4.942 1.00 94.50 353 ILE A O 1
ATOM 2944 N N . LEU A 1 354 ? -12.336 7.705 4.473 1.00 91.00 354 LEU A N 1
ATOM 2945 C CA . LEU A 1 354 ? -13.340 6.654 4.664 1.00 91.00 354 LEU A CA 1
ATOM 2946 C C . LEU A 1 354 ? -13.124 5.451 3.738 1.00 91.00 354 LEU A C 1
ATOM 2948 O O . LEU A 1 354 ? -13.200 4.309 4.185 1.00 91.00 354 LEU A O 1
ATOM 2952 N N . GLY A 1 355 ? -12.812 5.700 2.462 1.00 91.94 355 GLY A N 1
ATOM 2953 C CA . GLY A 1 355 ? -12.455 4.636 1.522 1.00 91.94 355 GLY A CA 1
ATOM 2954 C C . GLY A 1 355 ? -11.193 3.877 1.942 1.00 91.94 355 GLY A C 1
ATOM 2955 O O . GLY A 1 355 ? -11.137 2.660 1.790 1.00 91.94 355 GLY A O 1
ATOM 2956 N N . SER A 1 356 ? -10.216 4.575 2.527 1.00 94.12 356 SER A N 1
ATOM 2957 C CA . SER A 1 356 ? -8.972 3.978 3.030 1.00 94.12 356 SER A CA 1
ATOM 2958 C C . SER A 1 356 ? -9.233 3.069 4.218 1.00 94.12 356 SER A C 1
ATOM 2960 O O . SER A 1 356 ? -8.722 1.952 4.241 1.00 94.12 356 SER A O 1
ATOM 2962 N N . ILE A 1 357 ? -10.091 3.490 5.149 1.00 90.88 357 ILE A N 1
ATOM 2963 C CA . ILE A 1 357 ? -10.555 2.660 6.266 1.00 90.88 357 ILE A CA 1
ATOM 2964 C C . ILE A 1 357 ? -11.198 1.368 5.731 1.00 90.88 357 ILE A C 1
ATOM 2966 O O . ILE A 1 357 ? -10.756 0.267 6.069 1.00 90.88 357 ILE A O 1
ATOM 2970 N N . GLU A 1 358 ? -12.183 1.487 4.835 1.00 88.88 358 GLU A N 1
ATOM 2971 C CA . GLU A 1 358 ? -12.899 0.342 4.252 1.00 88.88 358 GLU A CA 1
ATOM 2972 C C . GLU A 1 358 ? -11.949 -0.641 3.545 1.00 88.88 358 GLU A C 1
ATOM 2974 O O . GLU A 1 358 ? -12.016 -1.857 3.748 1.00 88.88 358 GLU A O 1
ATOM 2979 N N . ILE A 1 359 ? -11.045 -0.120 2.715 1.00 89.69 359 ILE A N 1
ATOM 2980 C CA . ILE A 1 359 ? -10.073 -0.914 1.959 1.00 89.69 359 ILE A CA 1
ATOM 2981 C C . ILE A 1 359 ? -9.054 -1.581 2.897 1.00 89.69 359 ILE A C 1
ATOM 2983 O O . ILE A 1 359 ? -8.736 -2.751 2.695 1.00 89.69 359 ILE A O 1
ATOM 2987 N N . THR A 1 360 ? -8.592 -0.903 3.950 1.00 90.56 360 THR A N 1
ATOM 2988 C CA . THR A 1 360 ? -7.642 -1.466 4.932 1.00 90.56 360 THR A CA 1
ATOM 2989 C C . THR A 1 360 ? -8.237 -2.658 5.670 1.00 90.56 360 THR A C 1
ATOM 2991 O O . THR A 1 360 ? -7.589 -3.697 5.801 1.00 90.56 360 THR A O 1
ATOM 2994 N N . MET A 1 361 ? -9.496 -2.562 6.100 1.00 85.81 361 MET A N 1
ATOM 2995 C CA . MET A 1 361 ? -10.186 -3.692 6.733 1.00 85.81 361 MET A CA 1
ATOM 2996 C C . MET A 1 361 ? -10.361 -4.865 5.765 1.00 85.81 361 MET A C 1
ATOM 2998 O O . MET A 1 361 ? -10.059 -6.004 6.119 1.00 85.81 361 MET A O 1
ATOM 3002 N N . LYS A 1 362 ? -10.760 -4.604 4.512 1.00 84.69 362 LYS A N 1
ATOM 3003 C CA . LYS A 1 362 ? -10.839 -5.648 3.471 1.00 84.69 362 LYS A CA 1
ATOM 3004 C C . LYS A 1 362 ? -9.486 -6.291 3.181 1.00 84.69 362 LYS A C 1
ATOM 3006 O O . LYS A 1 362 ? -9.431 -7.477 2.878 1.00 84.69 362 LYS A O 1
ATOM 3011 N N . TYR A 1 363 ? -8.401 -5.530 3.257 1.00 87.69 363 TYR A N 1
ATOM 3012 C CA . TYR A 1 363 ? -7.051 -6.060 3.114 1.00 87.69 363 TYR A CA 1
ATOM 3013 C C . TYR A 1 363 ? -6.675 -6.981 4.281 1.00 87.69 363 TYR A C 1
ATOM 3015 O O . TYR A 1 363 ? -6.115 -8.053 4.051 1.00 87.69 363 TYR A O 1
ATOM 3023 N N . GLY A 1 364 ? -7.076 -6.627 5.507 1.00 82.56 364 GLY A N 1
ATOM 3024 C CA . GLY A 1 364 ? -6.881 -7.450 6.703 1.00 82.56 364 GLY A CA 1
ATOM 3025 C C . GLY A 1 364 ? -7.485 -8.850 6.617 1.00 82.56 364 GLY A C 1
ATOM 3026 O O . GLY A 1 364 ? -6.879 -9.801 7.107 1.00 82.56 364 GLY A O 1
ATOM 3027 N N . TYR A 1 365 ? -8.597 -9.019 5.896 1.00 80.12 365 TYR A N 1
ATOM 3028 C CA . TYR A 1 365 ? -9.172 -10.339 5.611 1.00 80.12 365 TYR A CA 1
ATOM 3029 C C . TYR A 1 365 ? -8.150 -11.307 4.989 1.00 80.12 365 TYR A C 1
ATOM 3031 O O . TYR A 1 365 ? -8.065 -12.473 5.376 1.00 80.12 365 TYR A O 1
ATOM 3039 N N . PHE A 1 366 ? -7.326 -10.829 4.052 1.00 78.31 366 PHE A N 1
ATOM 3040 C CA . PHE A 1 366 ? -6.310 -11.658 3.396 1.00 78.31 366 PHE A CA 1
ATOM 3041 C C . PHE A 1 366 ? -5.131 -11.992 4.310 1.00 78.31 366 PHE A C 1
ATOM 3043 O O . PHE A 1 366 ? -4.429 -12.965 4.050 1.00 78.31 366 PHE A O 1
ATOM 3050 N N . GLY A 1 367 ? -4.926 -11.240 5.396 1.00 74.56 367 GLY A N 1
ATOM 3051 C CA . GLY A 1 367 ? -3.945 -11.583 6.424 1.00 74.56 367 GLY A CA 1
ATOM 3052 C C . GLY A 1 367 ? -4.276 -12.903 7.125 1.00 74.56 367 GLY A C 1
ATOM 3053 O O . GLY A 1 367 ? -3.375 -13.696 7.387 1.00 74.56 367 GLY A O 1
ATOM 3054 N N . PHE A 1 368 ? -5.563 -13.176 7.363 1.00 68.38 368 PHE A N 1
ATOM 3055 C CA . PHE A 1 368 ? -6.020 -14.420 7.994 1.00 68.38 368 PHE A CA 1
ATOM 3056 C C . PHE A 1 368 ? -6.254 -15.566 7.010 1.00 68.38 368 PHE A C 1
ATOM 3058 O O . PHE A 1 368 ? -6.049 -16.729 7.357 1.00 68.38 368 PHE A O 1
ATOM 3065 N N . ASN A 1 369 ? -6.697 -15.242 5.794 1.00 69.12 369 ASN A N 1
ATOM 3066 C CA . ASN A 1 369 ? -7.262 -16.231 4.877 1.00 69.12 369 ASN A CA 1
ATOM 3067 C C . ASN A 1 369 ? -6.326 -16.643 3.736 1.00 69.12 369 ASN A C 1
ATOM 3069 O O . ASN A 1 369 ? -6.627 -17.592 3.011 1.00 69.12 369 ASN A O 1
ATOM 3073 N N . ASN A 1 370 ? -5.174 -15.985 3.582 1.00 75.56 370 ASN A N 1
ATOM 3074 C CA . ASN A 1 370 ? -4.189 -16.402 2.591 1.00 75.56 370 ASN A CA 1
ATOM 3075 C C . ASN A 1 370 ? -3.375 -17.621 3.029 1.00 75.56 370 ASN A C 1
ATOM 3077 O O . ASN A 1 370 ? -3.013 -17.789 4.190 1.00 75.56 370 ASN A O 1
ATOM 3081 N N . ASP A 1 371 ? -2.989 -18.430 2.043 1.00 74.31 371 ASP A N 1
ATOM 3082 C CA . ASP A 1 371 ? -2.017 -19.498 2.237 1.00 74.31 371 ASP A CA 1
ATOM 3083 C C . ASP A 1 371 ? -0.596 -18.922 2.355 1.00 74.31 371 ASP A C 1
ATOM 3085 O O . ASP A 1 371 ? -0.099 -18.262 1.441 1.00 74.31 371 ASP A O 1
ATOM 3089 N N . PHE A 1 372 ? 0.064 -19.196 3.481 1.00 77.00 372 PHE A N 1
ATOM 3090 C CA . PHE A 1 372 ? 1.481 -18.901 3.705 1.00 77.00 372 PHE A CA 1
ATOM 3091 C C . PHE A 1 372 ? 2.334 -20.169 3.840 1.00 77.00 372 PHE A C 1
ATOM 3093 O O . PHE A 1 372 ? 3.534 -20.063 4.100 1.00 77.00 372 PHE A O 1
ATOM 3100 N N . SER A 1 373 ? 1.771 -21.367 3.649 1.00 77.44 373 SER A N 1
ATOM 3101 C CA . SER A 1 373 ? 2.459 -22.648 3.884 1.00 77.44 373 SER A CA 1
ATOM 3102 C C . SER A 1 373 ? 3.719 -22.814 3.028 1.00 77.44 373 SER A C 1
ATOM 3104 O O . SER A 1 373 ? 4.719 -23.374 3.477 1.00 77.44 373 SER A O 1
ATOM 3106 N N . TYR A 1 374 ? 3.711 -22.256 1.816 1.00 78.50 374 TYR A N 1
ATOM 3107 C CA . TYR A 1 374 ? 4.842 -22.287 0.891 1.00 78.50 374 TYR A CA 1
ATOM 3108 C C . TYR A 1 374 ? 5.951 -21.272 1.230 1.00 78.50 374 TYR A C 1
ATOM 3110 O O . TYR A 1 374 ? 7.063 -21.397 0.708 1.00 78.50 374 TYR A O 1
ATOM 3118 N N . THR A 1 375 ? 5.680 -20.282 2.085 1.00 80.00 375 THR A N 1
ATOM 3119 C CA . THR A 1 375 ? 6.639 -19.234 2.480 1.00 80.00 375 THR A CA 1
ATOM 3120 C C . THR A 1 375 ? 7.609 -19.711 3.562 1.00 80.00 375 THR A C 1
ATOM 3122 O O . THR A 1 375 ? 7.417 -20.758 4.185 1.00 80.00 375 THR A O 1
ATOM 3125 N N . ARG A 1 376 ? 8.658 -18.926 3.848 1.00 73.19 376 ARG A N 1
ATOM 3126 C CA . ARG A 1 376 ? 9.552 -19.201 4.986 1.00 73.19 376 ARG A CA 1
ATOM 3127 C C . ARG A 1 376 ? 8.809 -19.164 6.326 1.00 73.19 376 ARG A C 1
ATOM 3129 O O . ARG A 1 376 ? 9.142 -19.969 7.193 1.00 73.19 376 ARG A O 1
ATOM 3136 N N . LEU A 1 377 ? 7.814 -18.286 6.468 1.00 75.38 377 LEU A N 1
ATOM 3137 C CA . LEU A 1 377 ? 6.954 -18.198 7.650 1.00 75.38 377 LEU A CA 1
ATOM 3138 C C . LEU A 1 377 ? 6.186 -19.511 7.880 1.00 75.38 377 LEU A C 1
ATOM 3140 O O . LEU A 1 377 ? 6.180 -20.026 8.995 1.00 75.38 377 LEU A O 1
ATOM 3144 N N . GLY A 1 378 ? 5.637 -20.112 6.819 1.00 73.88 378 GLY A N 1
ATOM 3145 C CA . GLY A 1 378 ? 4.959 -21.413 6.893 1.00 73.88 378 GLY A CA 1
ATOM 3146 C C . GLY A 1 378 ? 5.890 -22.607 7.093 1.00 73.88 378 GLY A C 1
ATOM 3147 O O . GLY A 1 378 ? 5.549 -23.539 7.822 1.00 73.88 378 GLY A O 1
ATOM 3148 N N . LYS A 1 379 ? 7.088 -22.571 6.500 1.00 78.00 379 LYS A N 1
ATOM 3149 C CA . LYS A 1 379 ? 8.099 -23.639 6.625 1.00 78.00 379 LYS A CA 1
ATOM 3150 C C . LYS A 1 379 ? 8.801 -23.649 7.985 1.00 78.00 379 LYS A C 1
ATOM 3152 O O . LYS A 1 379 ? 9.179 -24.712 8.464 1.00 78.00 379 LYS A O 1
ATOM 3157 N N . LYS A 1 380 ? 9.001 -22.481 8.602 1.00 70.56 380 LYS A N 1
ATOM 3158 C CA . LYS A 1 380 ? 9.655 -22.309 9.911 1.00 70.56 380 LYS A CA 1
ATOM 3159 C C . LYS A 1 380 ? 8.648 -21.809 10.947 1.00 70.56 380 LYS A C 1
ATOM 3161 O O . LYS A 1 380 ? 8.819 -20.723 11.509 1.00 70.56 380 LYS A O 1
ATOM 3166 N N . LYS A 1 381 ? 7.592 -22.606 11.160 1.00 61.28 381 LYS A N 1
ATOM 3167 C CA . LYS A 1 381 ? 6.539 -22.341 12.153 1.00 61.28 381 LYS A CA 1
ATOM 3168 C C . LYS A 1 381 ? 7.184 -21.932 13.490 1.00 61.28 381 LYS A C 1
ATOM 3170 O O . LYS A 1 381 ? 8.139 -22.572 13.922 1.00 61.28 381 LYS A O 1
ATOM 3175 N N . ASN A 1 382 ? 6.678 -20.863 14.110 1.00 55.28 382 ASN A N 1
ATOM 3176 C CA . ASN A 1 382 ? 7.092 -20.298 15.411 1.00 55.28 382 ASN A CA 1
ATOM 3177 C C . ASN A 1 382 ? 8.335 -19.379 15.438 1.00 55.28 382 ASN A C 1
ATOM 3179 O O . ASN A 1 382 ? 8.633 -18.831 16.496 1.00 55.28 382 ASN A O 1
ATOM 3183 N N . MET A 1 383 ? 9.047 -19.159 14.322 1.00 57.25 383 MET A N 1
ATOM 3184 C CA . MET A 1 383 ? 10.170 -18.191 14.277 1.00 57.25 383 MET A CA 1
ATOM 3185 C C . MET A 1 383 ? 9.820 -16.847 13.626 1.00 57.25 383 MET A C 1
ATOM 3187 O O . MET A 1 383 ? 10.536 -15.869 13.826 1.00 57.25 383 MET A O 1
ATOM 3191 N N . PHE A 1 384 ? 8.758 -16.796 12.822 1.00 62.00 384 PHE A N 1
ATOM 3192 C CA . PHE A 1 384 ? 8.369 -15.613 12.057 1.00 62.00 384 PHE A CA 1
ATOM 3193 C C . PHE A 1 384 ? 6.874 -15.360 12.204 1.00 62.00 384 PHE A C 1
ATOM 3195 O O . PHE A 1 384 ? 6.080 -16.300 12.178 1.00 62.00 384 PHE A O 1
ATOM 3202 N N . TYR A 1 385 ? 6.506 -14.086 12.308 1.00 70.62 385 TYR A N 1
ATOM 3203 C CA . TYR A 1 385 ? 5.122 -13.634 12.393 1.00 70.62 385 TYR A CA 1
ATOM 3204 C C . TYR A 1 385 ? 4.829 -12.660 11.261 1.00 70.62 385 TYR A C 1
ATOM 3206 O O . TYR A 1 385 ? 5.733 -11.987 10.759 1.00 70.62 385 TYR A O 1
ATOM 3214 N N . LEU A 1 386 ? 3.562 -12.609 10.853 1.00 77.50 386 LEU A N 1
ATOM 3215 C CA . LEU A 1 386 ? 3.102 -11.577 9.938 1.00 77.50 386 LEU A CA 1
ATOM 3216 C C . LEU A 1 386 ? 3.222 -10.224 10.636 1.00 77.50 386 LEU A C 1
ATOM 3218 O O . LEU A 1 386 ? 2.894 -10.098 11.816 1.00 77.50 386 LEU A O 1
ATOM 3222 N N . GLN A 1 387 ? 3.685 -9.228 9.891 1.00 82.69 387 GLN A N 1
ATOM 3223 C CA . GLN A 1 387 ? 3.658 -7.849 10.344 1.00 82.69 387 GLN A CA 1
ATOM 3224 C C . GLN A 1 387 ? 2.192 -7.427 10.495 1.00 82.69 387 GLN A C 1
ATOM 3226 O O . GLN A 1 387 ? 1.401 -7.679 9.572 1.00 82.69 387 GLN A O 1
ATOM 3231 N N . PRO A 1 388 ? 1.818 -6.827 11.634 1.00 81.25 388 PRO A N 1
ATOM 3232 C CA . PRO A 1 388 ? 0.455 -6.381 11.866 1.00 81.25 388 PRO A CA 1
ATOM 3233 C C . PRO A 1 388 ? 0.102 -5.198 10.959 1.00 81.25 388 PRO A C 1
ATOM 3235 O O . PRO A 1 388 ? 0.981 -4.480 10.486 1.00 81.25 388 PRO A O 1
ATOM 3238 N N . LEU A 1 389 ? -1.190 -5.005 10.713 1.00 86.19 389 LEU A N 1
ATOM 3239 C CA . LEU A 1 389 ? -1.767 -3.809 10.111 1.00 86.19 389 LEU A CA 1
ATOM 3240 C C . LEU A 1 389 ? -1.928 -2.695 11.143 1.00 86.19 389 LEU A C 1
ATOM 3242 O O . LEU A 1 389 ? -2.142 -2.946 12.332 1.00 86.19 389 LEU A O 1
ATOM 3246 N N . TYR A 1 390 ? -1.946 -1.461 10.660 1.00 88.44 390 TYR A N 1
ATOM 3247 C CA . TYR A 1 390 ? -2.379 -0.322 11.449 1.00 88.44 390 TYR A CA 1
ATOM 3248 C C . TYR A 1 390 ? -3.844 -0.479 11.892 1.00 88.44 390 TYR A C 1
ATOM 3250 O O . TYR A 1 390 ? -4.738 -0.669 11.065 1.00 88.44 390 TYR A O 1
ATOM 3258 N N . GLY A 1 391 ? -4.091 -0.436 13.207 1.00 85.81 391 GLY A N 1
ATOM 3259 C CA . GLY A 1 391 ? -5.404 -0.709 13.816 1.00 85.81 391 GLY A CA 1
ATOM 3260 C C . GLY A 1 391 ? -6.106 0.487 14.465 1.00 85.81 391 GLY A C 1
ATOM 3261 O O . GLY A 1 391 ? -7.235 0.340 14.930 1.00 85.81 391 GLY A O 1
ATOM 3262 N N . ASN A 1 392 ? -5.466 1.661 14.523 1.00 89.75 392 ASN A N 1
ATOM 3263 C CA . ASN A 1 392 ? -6.014 2.848 15.198 1.00 89.75 392 ASN A CA 1
ATOM 3264 C C . ASN A 1 392 ? -6.779 3.793 14.265 1.00 89.75 392 ASN A C 1
ATOM 3266 O O . ASN A 1 392 ? -7.310 4.798 14.728 1.00 89.75 392 ASN A O 1
ATOM 3270 N N . PHE A 1 393 ? -6.925 3.454 12.981 1.00 90.56 393 PHE A N 1
ATOM 3271 C CA . PHE A 1 393 ? -7.550 4.327 11.980 1.00 90.56 393 PHE A CA 1
ATOM 3272 C C . PHE A 1 393 ? -8.937 4.851 12.381 1.00 90.56 393 PHE A C 1
ATOM 3274 O O . PHE A 1 393 ? -9.261 5.992 12.058 1.00 90.56 393 PHE A O 1
ATOM 3281 N N . MET A 1 394 ? -9.759 4.061 13.093 1.00 91.25 394 MET A N 1
ATOM 3282 C CA . MET A 1 394 ? -11.086 4.520 13.525 1.00 91.25 394 MET A CA 1
ATOM 3283 C C . MET A 1 394 ? -11.010 5.626 14.582 1.00 91.25 394 MET A C 1
ATOM 3285 O O . MET A 1 394 ? -11.780 6.588 14.520 1.00 91.25 394 MET A O 1
ATOM 3289 N N . ASN A 1 395 ? -10.083 5.477 15.530 1.00 91.56 395 ASN A N 1
ATOM 3290 C CA . ASN A 1 395 ? -9.785 6.457 16.567 1.00 91.56 395 ASN A CA 1
ATOM 3291 C C . ASN A 1 395 ? -9.134 7.708 15.967 1.00 91.56 395 ASN A C 1
ATOM 3293 O O . ASN A 1 395 ? -9.548 8.827 16.254 1.00 91.56 395 ASN A O 1
ATOM 3297 N N . ASP A 1 396 ? -8.157 7.535 15.085 1.00 92.12 396 ASP A N 1
ATOM 3298 C CA . ASP A 1 396 ? -7.394 8.667 14.565 1.00 92.12 396 ASP A CA 1
ATOM 3299 C C . ASP A 1 396 ? -8.263 9.538 13.654 1.00 92.12 396 ASP A C 1
ATOM 3301 O O . ASP A 1 396 ? -8.206 10.761 13.742 1.00 92.12 396 ASP A O 1
ATOM 3305 N N . CYS A 1 397 ? -9.193 8.945 12.898 1.00 91.25 397 CYS A N 1
ATOM 3306 C CA . CYS A 1 397 ? -10.203 9.712 12.163 1.00 91.25 397 CYS A CA 1
ATOM 3307 C C . CYS A 1 397 ? -11.190 10.454 13.072 1.00 91.25 397 CYS A C 1
ATOM 3309 O O . CYS A 1 397 ? -11.610 11.561 12.739 1.00 91.25 397 CYS A O 1
ATOM 3311 N N . TYR A 1 398 ? -11.549 9.880 14.221 1.00 92.38 398 TYR A N 1
ATOM 3312 C CA . TYR A 1 398 ? -12.331 10.594 15.228 1.00 92.38 398 TYR A CA 1
ATOM 3313 C C . TYR A 1 398 ? -11.542 11.792 15.783 1.00 92.38 398 TYR A C 1
ATOM 3315 O O . TYR A 1 398 ? -12.066 12.907 15.812 1.00 92.38 398 TYR A O 1
ATOM 3323 N N . ASN A 1 399 ? -10.265 11.598 16.124 1.00 91.38 399 ASN A N 1
ATOM 3324 C CA . ASN A 1 399 ? -9.388 12.656 16.629 1.00 91.38 399 ASN A CA 1
ATOM 3325 C C . ASN A 1 399 ? -9.169 13.776 15.603 1.00 91.38 399 ASN A C 1
ATOM 3327 O O . ASN A 1 399 ? -9.183 14.946 15.983 1.00 91.38 399 ASN A O 1
ATOM 3331 N N . LEU A 1 400 ? -9.056 13.444 14.311 1.00 91.06 400 LEU A N 1
ATOM 3332 C CA . LEU A 1 400 ? -8.979 14.425 13.222 1.00 91.06 400 LEU A CA 1
ATOM 3333 C C . LEU A 1 400 ? -10.166 15.399 13.208 1.00 91.06 400 LEU A C 1
ATOM 3335 O O . LEU A 1 400 ? -10.015 16.537 12.766 1.00 91.06 400 LEU A O 1
ATOM 3339 N N . ILE A 1 401 ? -11.342 14.964 13.668 1.00 90.38 401 ILE A N 1
ATOM 3340 C CA . ILE A 1 401 ? -12.546 15.797 13.737 1.00 90.38 401 ILE A CA 1
ATOM 3341 C C . ILE A 1 401 ? -12.641 16.478 15.108 1.00 90.38 401 ILE A C 1
ATOM 3343 O O . ILE A 1 401 ? -12.762 17.700 15.176 1.00 90.38 401 ILE A O 1
ATOM 3347 N N . ASP A 1 402 ? -12.579 15.714 16.202 1.00 89.12 402 ASP A N 1
ATOM 3348 C CA . ASP A 1 402 ? -12.878 16.222 17.549 1.00 89.12 402 ASP A CA 1
ATOM 3349 C C . ASP A 1 402 ? -11.793 17.163 18.092 1.00 89.12 402 ASP A C 1
ATOM 3351 O O . ASP A 1 402 ? -12.099 18.179 18.726 1.00 89.12 402 ASP A O 1
ATOM 3355 N N . LYS A 1 403 ? -10.519 16.875 17.797 1.00 88.44 403 LYS A N 1
ATOM 3356 C CA . LYS A 1 403 ? -9.368 17.645 18.303 1.00 88.44 403 LYS A CA 1
ATOM 3357 C C . LYS A 1 403 ? -8.973 18.806 17.399 1.00 88.44 403 LYS A C 1
ATOM 3359 O O . LYS A 1 403 ? -8.157 19.636 17.790 1.00 88.44 403 LYS A O 1
ATOM 3364 N N . ASN A 1 404 ? -9.571 18.915 16.217 1.00 85.75 404 ASN A N 1
ATOM 3365 C CA . ASN A 1 404 ? -9.276 20.004 15.300 1.00 85.75 404 ASN A CA 1
ATOM 3366 C C . ASN A 1 404 ? -9.863 21.326 15.826 1.00 85.75 404 ASN A C 1
ATOM 3368 O O . ASN A 1 404 ? -11.070 21.460 16.040 1.00 85.75 404 ASN A O 1
ATOM 3372 N N . LYS A 1 405 ? -8.983 22.304 16.062 1.00 85.62 405 LYS A N 1
ATOM 3373 C CA . LYS A 1 405 ? -9.321 23.614 16.642 1.00 85.62 405 LYS A CA 1
ATOM 3374 C C . LYS A 1 405 ? -10.127 24.506 15.692 1.00 85.62 405 LYS A C 1
ATOM 3376 O O . LYS A 1 405 ? -10.777 25.435 16.151 1.00 85.62 405 LYS A O 1
ATOM 3381 N N . ASN A 1 406 ? -10.120 24.203 14.394 1.00 87.12 406 ASN A N 1
ATOM 3382 C CA . ASN A 1 406 ? -10.772 25.002 13.356 1.00 87.12 406 ASN A CA 1
ATOM 3383 C C . ASN A 1 406 ? -12.241 24.623 13.108 1.00 87.12 406 ASN A C 1
ATOM 3385 O O . ASN A 1 406 ? -12.891 25.225 12.251 1.00 87.12 406 ASN A O 1
ATOM 3389 N N . PHE A 1 407 ? -12.775 23.634 13.832 1.00 86.12 407 PHE A N 1
ATOM 3390 C CA . PHE A 1 407 ? -14.211 23.359 13.861 1.00 86.12 407 PHE A CA 1
ATOM 3391 C C . PHE A 1 407 ? -14.853 23.935 15.115 1.00 86.12 407 PHE A C 1
ATOM 3393 O O . PHE A 1 407 ? -14.333 23.782 16.221 1.00 86.12 407 PHE A O 1
ATOM 3400 N N . THR A 1 408 ? -16.039 24.508 14.941 1.00 86.94 408 THR A N 1
ATOM 3401 C CA . THR A 1 408 ? -16.937 24.816 16.061 1.00 86.94 408 THR A CA 1
ATOM 3402 C C . THR A 1 408 ? -17.465 23.530 16.704 1.00 86.94 408 THR A C 1
ATOM 3404 O O . THR A 1 408 ? -17.528 22.480 16.060 1.00 86.94 408 THR A O 1
ATOM 3407 N N . ASP A 1 409 ? -17.908 23.597 17.960 1.00 83.00 409 ASP A N 1
ATOM 3408 C CA . ASP A 1 409 ? -18.468 22.435 18.668 1.00 83.00 409 ASP A CA 1
ATOM 3409 C C . ASP A 1 409 ? -19.657 21.798 17.928 1.00 83.00 409 ASP A C 1
ATOM 3411 O O . ASP A 1 409 ? -19.786 20.571 17.886 1.00 83.00 409 ASP A O 1
ATOM 3415 N N . LEU A 1 410 ? -20.494 22.621 17.286 1.00 82.81 410 LEU A N 1
ATOM 3416 C CA . LEU A 1 410 ? -21.616 22.153 16.472 1.00 82.81 410 LEU A CA 1
ATOM 3417 C C . LEU A 1 410 ? -21.129 21.386 15.233 1.00 82.81 410 LEU A C 1
ATOM 3419 O O . LEU A 1 410 ? -21.618 20.293 14.942 1.00 82.81 410 LEU A O 1
ATOM 3423 N N . GLU A 1 411 ? -20.135 21.922 14.520 1.00 87.44 411 GLU A N 1
ATOM 3424 C CA . GLU A 1 411 ? -19.547 21.262 13.351 1.00 87.44 411 GLU A CA 1
ATOM 3425 C C . GLU A 1 411 ? -18.872 19.941 13.718 1.00 87.44 411 GLU A C 1
ATOM 3427 O O . GLU A 1 411 ? -19.040 18.957 12.992 1.00 87.44 411 GLU A O 1
ATOM 3432 N N . LYS A 1 412 ? -18.150 19.898 14.847 1.00 87.50 412 LYS A N 1
ATOM 3433 C CA . LYS A 1 412 ? -17.559 18.663 15.379 1.00 87.50 412 LYS A CA 1
ATOM 3434 C C . LYS A 1 412 ? -18.637 17.628 15.640 1.00 87.50 412 LYS A C 1
ATOM 3436 O O . LYS A 1 412 ? -18.520 16.504 15.164 1.00 87.50 412 LYS A O 1
ATOM 3441 N N . SER A 1 413 ? -19.696 18.012 16.353 1.00 83.38 413 SER A N 1
ATOM 3442 C CA . SER A 1 413 ? -20.807 17.114 16.671 1.00 83.38 413 SER A CA 1
ATOM 3443 C C . SER A 1 413 ? -21.428 16.519 15.403 1.00 83.38 413 SER A C 1
ATOM 3445 O O . SER A 1 413 ? -21.481 15.296 15.259 1.00 83.38 413 SER A O 1
ATOM 3447 N N . ARG A 1 414 ? -21.778 17.368 14.425 1.00 86.44 414 ARG A N 1
ATOM 3448 C CA . ARG A 1 414 ? -22.355 16.932 13.144 1.00 86.44 414 ARG A CA 1
ATOM 3449 C C . ARG A 1 414 ? -21.418 16.001 12.371 1.00 86.44 414 ARG A C 1
ATOM 3451 O O . ARG A 1 414 ? -21.839 14.938 11.927 1.00 86.44 414 ARG A O 1
ATOM 3458 N N . LYS A 1 415 ? -20.143 16.369 12.217 1.00 88.81 415 LYS A N 1
ATOM 3459 C CA . LYS A 1 415 ? -19.171 15.575 11.443 1.00 88.81 415 LYS A CA 1
ATOM 3460 C C . LYS A 1 415 ? -18.833 14.246 12.109 1.00 88.81 415 LYS A C 1
ATOM 3462 O O . LYS A 1 415 ? -18.670 13.253 11.403 1.00 88.81 415 LYS A O 1
ATOM 3467 N N . VAL A 1 416 ? -18.737 14.214 13.438 1.00 89.56 416 VAL A N 1
ATOM 3468 C CA . VAL A 1 416 ? -18.552 12.967 14.192 1.00 89.56 416 VAL A CA 1
ATOM 3469 C C . VAL A 1 416 ? -19.763 12.058 14.001 1.00 89.56 416 VAL A C 1
ATOM 3471 O O . VAL A 1 416 ? -19.581 10.883 13.697 1.00 89.56 416 VAL A O 1
ATOM 3474 N N . TYR A 1 417 ? -20.982 12.596 14.096 1.00 87.00 417 TYR A N 1
ATOM 3475 C CA . TYR A 1 417 ? -22.199 11.826 13.842 1.00 87.00 417 TYR A CA 1
ATOM 3476 C C . TYR A 1 417 ? -22.234 11.260 12.413 1.00 87.00 417 TYR A C 1
ATOM 3478 O O . TYR A 1 417 ? -22.405 10.058 12.229 1.00 87.00 417 TYR A O 1
ATOM 3486 N N . GLU A 1 418 ? -21.966 12.084 11.394 1.00 88.56 418 GLU A N 1
ATOM 3487 C CA . GLU A 1 418 ? -21.871 11.621 10.001 1.00 88.56 418 GLU A CA 1
ATOM 3488 C C . GLU A 1 418 ? -20.802 10.537 9.807 1.00 88.56 418 GLU A C 1
ATOM 3490 O O . GLU A 1 418 ? -20.984 9.607 9.020 1.00 88.56 418 GLU A O 1
ATOM 3495 N N . TYR A 1 419 ? -19.658 10.670 10.480 1.00 90.50 419 TYR A N 1
ATOM 3496 C CA . TYR A 1 419 ? -18.589 9.680 10.448 1.00 90.50 419 TYR A CA 1
ATOM 3497 C C . TYR A 1 419 ? -19.046 8.353 11.064 1.00 90.50 419 TYR A C 1
ATOM 3499 O O . TYR A 1 419 ? -18.861 7.300 10.451 1.00 90.50 419 TYR A O 1
ATOM 3507 N N . PHE A 1 420 ? -19.692 8.402 12.227 1.00 90.31 420 PHE A N 1
ATOM 3508 C CA . PHE A 1 420 ? -20.204 7.223 12.918 1.00 90.31 420 PHE A CA 1
ATOM 3509 C C . PHE A 1 420 ? -21.315 6.523 12.136 1.00 90.31 420 PHE A C 1
ATOM 3511 O O . PHE A 1 420 ? -21.259 5.304 11.985 1.00 90.31 420 PHE A O 1
ATOM 3518 N N . GLU A 1 421 ? -22.248 7.271 11.545 1.00 88.19 421 GLU A N 1
ATOM 3519 C CA . GLU A 1 421 ? -23.274 6.716 10.656 1.00 88.19 421 GLU A CA 1
ATOM 3520 C C . GLU A 1 421 ? -22.647 6.018 9.445 1.00 88.19 421 GLU A C 1
ATOM 3522 O O . GLU A 1 421 ? -23.028 4.900 9.090 1.00 88.19 421 GLU A O 1
ATOM 3527 N N . LYS A 1 422 ? -21.626 6.627 8.829 1.00 88.19 422 LYS A N 1
ATOM 3528 C CA . LYS A 1 422 ? -20.913 6.005 7.705 1.00 88.19 422 LYS A CA 1
ATOM 3529 C C . LYS A 1 422 ? -20.197 4.727 8.121 1.00 88.19 422 LYS A C 1
ATOM 3531 O O . LYS A 1 422 ? -20.253 3.768 7.360 1.00 88.19 422 LYS A O 1
ATOM 3536 N N . LEU A 1 423 ? -19.568 4.688 9.300 1.00 85.75 423 LEU A N 1
ATOM 3537 C CA . LEU A 1 423 ? -19.027 3.444 9.852 1.00 85.75 423 LEU A CA 1
ATOM 3538 C C . LEU A 1 423 ? -20.152 2.420 10.036 1.00 85.75 423 LEU A C 1
ATOM 3540 O O . LEU A 1 423 ? -20.092 1.341 9.466 1.00 85.75 423 LEU A O 1
ATOM 3544 N N . ARG A 1 424 ? -21.223 2.749 10.760 1.00 83.00 424 ARG A N 1
ATOM 3545 C CA . ARG A 1 424 ? -22.352 1.837 11.016 1.00 83.00 424 ARG A CA 1
ATOM 3546 C C . ARG A 1 424 ? -22.924 1.216 9.736 1.00 83.00 424 ARG A C 1
ATOM 3548 O O . ARG A 1 424 ? -23.263 0.036 9.734 1.00 83.00 424 ARG A O 1
ATOM 3555 N N . MET A 1 425 ? -22.990 1.993 8.657 1.00 81.19 425 MET A N 1
ATOM 3556 C CA . MET A 1 425 ? -23.568 1.598 7.368 1.00 81.19 425 MET A CA 1
ATOM 3557 C C . MET A 1 425 ? -22.574 0.946 6.388 1.00 81.19 425 MET A C 1
ATOM 3559 O O . MET A 1 425 ? -22.983 0.566 5.287 1.00 81.19 425 MET A O 1
ATOM 3563 N N . MET A 1 426 ? -21.284 0.820 6.725 1.00 77.25 426 MET A N 1
ATOM 3564 C CA . MET A 1 426 ? -20.314 0.181 5.828 1.00 77.25 426 MET A CA 1
ATOM 3565 C C . MET A 1 426 ? -20.670 -1.301 5.594 1.00 77.25 426 MET A C 1
ATOM 3567 O O . MET A 1 426 ? -21.078 -2.008 6.512 1.00 77.25 426 MET A O 1
ATOM 3571 N N . PRO A 1 427 ? -20.524 -1.817 4.360 1.00 65.12 427 PRO A N 1
ATOM 3572 C CA . PRO A 1 427 ? -20.801 -3.216 4.062 1.00 65.12 427 PRO A CA 1
ATOM 3573 C C . PRO A 1 427 ? -19.672 -4.106 4.602 1.00 65.12 427 PRO A C 1
ATOM 3575 O O . PRO A 1 427 ? -18.650 -4.308 3.946 1.00 65.12 427 PRO A O 1
ATOM 3578 N N . TRP A 1 428 ? -19.879 -4.659 5.794 1.00 64.00 428 TRP A N 1
ATOM 3579 C CA . TRP A 1 428 ? -18.877 -5.424 6.546 1.00 64.00 428 TRP A CA 1
ATOM 3580 C C . TRP A 1 428 ? -18.686 -6.886 6.101 1.00 64.00 428 TRP A C 1
ATOM 3582 O O . TRP A 1 428 ? -17.805 -7.579 6.600 1.00 64.00 428 TRP A O 1
ATOM 3592 N N . SER A 1 429 ? -19.461 -7.371 5.121 1.00 54.53 429 SER A N 1
ATOM 3593 C CA . SER A 1 429 ? -19.358 -8.751 4.619 1.00 54.53 429 SER A CA 1
ATOM 3594 C C . SER A 1 429 ? -18.312 -8.900 3.504 1.00 54.53 429 SER A C 1
ATOM 3596 O O . SER A 1 429 ? -18.587 -8.681 2.320 1.00 54.53 429 SER A O 1
ATOM 3598 N N . VAL A 1 430 ? -17.102 -9.343 3.863 1.00 51.88 430 VAL A N 1
ATOM 3599 C CA . VAL A 1 430 ? -16.083 -9.787 2.885 1.00 51.88 430 VAL A CA 1
ATOM 3600 C C . VAL A 1 430 ? -16.439 -11.168 2.295 1.00 51.88 430 VAL A C 1
ATOM 3602 O O . VAL A 1 430 ? -16.019 -11.508 1.187 1.00 51.88 430 VAL A O 1
ATOM 3605 N N . THR A 1 431 ? -17.335 -11.906 2.963 1.00 43.34 431 THR A N 1
ATOM 3606 C CA . THR A 1 431 ? -17.850 -13.242 2.596 1.00 43.34 431 THR A CA 1
ATOM 3607 C C . THR A 1 431 ? -18.498 -13.329 1.209 1.00 43.34 431 THR A C 1
ATOM 3609 O O . THR A 1 431 ? -18.576 -14.409 0.631 1.00 43.34 431 THR A O 1
ATOM 3612 N N . ASN A 1 432 ? -18.910 -12.205 0.616 1.00 38.78 432 ASN A N 1
ATOM 3613 C CA . ASN A 1 432 ? -19.504 -12.176 -0.725 1.00 38.78 432 ASN A CA 1
ATOM 3614 C C . ASN A 1 432 ? -18.493 -12.304 -1.882 1.00 38.78 432 ASN A C 1
ATOM 3616 O O . ASN A 1 432 ? -18.911 -12.305 -3.046 1.00 38.78 432 ASN A O 1
ATOM 3620 N N . TYR A 1 433 ? -17.185 -12.385 -1.603 1.00 38.56 433 TYR A N 1
ATOM 3621 C CA . TYR A 1 433 ? -16.156 -12.317 -2.643 1.00 38.56 433 TYR A CA 1
ATOM 3622 C C . TYR A 1 433 ? -15.339 -13.600 -2.889 1.00 38.56 433 TYR A C 1
ATOM 3624 O O . TYR A 1 433 ? -14.785 -13.684 -3.986 1.00 38.56 433 TYR A O 1
ATOM 3632 N N . ILE A 1 434 ? -15.237 -14.586 -1.976 1.00 39.69 434 ILE A N 1
ATOM 3633 C CA . ILE A 1 434 ? -14.214 -15.664 -2.085 1.00 39.69 434 ILE A CA 1
ATOM 3634 C C . ILE A 1 434 ? -14.682 -17.028 -1.502 1.00 39.69 434 ILE A C 1
ATOM 3636 O O . ILE A 1 434 ? -15.434 -17.022 -0.528 1.00 39.69 434 ILE A O 1
ATOM 3640 N N . PRO A 1 435 ? -14.278 -18.195 -2.071 1.00 34.03 435 PRO A N 1
ATOM 3641 C CA . PRO A 1 435 ? -14.666 -19.534 -1.603 1.00 34.03 435 PRO A CA 1
ATOM 3642 C C . PRO A 1 435 ? -14.036 -19.944 -0.260 1.00 34.03 435 PRO A C 1
ATOM 3644 O O . PRO A 1 435 ? -12.942 -19.520 0.097 1.00 34.03 435 PRO A O 1
ATOM 3647 N N . THR A 1 436 ? -14.719 -20.856 0.427 1.00 34.69 436 THR A N 1
ATOM 3648 C CA . THR A 1 436 ? -14.592 -21.277 1.835 1.00 34.69 436 THR A CA 1
ATOM 3649 C C . THR A 1 436 ? -13.345 -22.090 2.232 1.00 34.69 436 THR A C 1
ATOM 3651 O O . THR A 1 436 ? -13.332 -22.691 3.308 1.00 34.69 436 THR A O 1
ATOM 3654 N N . GLU A 1 437 ? -12.291 -22.153 1.416 1.00 36.56 437 GLU A N 1
ATOM 3655 C CA . GLU A 1 437 ? -11.110 -22.979 1.724 1.00 36.56 437 GLU A CA 1
ATOM 3656 C C . GLU A 1 437 ? -9.969 -22.164 2.349 1.00 36.56 437 GLU A C 1
ATOM 3658 O O . GLU A 1 437 ? -8.986 -21.811 1.703 1.00 36.56 437 GLU A O 1
ATOM 3663 N N . ILE A 1 438 ? -10.093 -21.901 3.650 1.00 41.00 438 ILE A N 1
ATOM 3664 C CA . ILE A 1 438 ? -9.015 -21.376 4.498 1.00 41.00 438 ILE A CA 1
ATOM 3665 C C . ILE A 1 438 ? -8.155 -22.560 4.975 1.00 41.00 438 ILE A C 1
ATOM 3667 O O . ILE A 1 438 ? -8.693 -23.540 5.496 1.00 41.00 438 ILE A O 1
ATOM 3671 N N . LYS A 1 439 ? -6.824 -22.489 4.802 1.00 41.47 439 LYS A N 1
ATOM 3672 C CA . LYS A 1 439 ? -5.873 -23.588 5.102 1.00 41.47 439 LYS A CA 1
ATOM 3673 C C . LYS A 1 439 ? -4.878 -23.334 6.241 1.00 41.47 439 LYS A C 1
ATOM 3675 O O . LYS A 1 439 ? -4.029 -24.189 6.472 1.00 41.47 439 LYS A O 1
ATOM 3680 N N . TYR A 1 440 ? -4.915 -22.194 6.936 1.00 39.22 440 TYR A N 1
ATOM 3681 C CA . TYR A 1 440 ? -3.759 -21.818 7.765 1.00 39.22 440 TYR A CA 1
ATOM 3682 C C . TYR A 1 440 ? -3.861 -22.125 9.266 1.00 39.22 440 TYR A C 1
ATOM 3684 O O . TYR A 1 440 ? -2.833 -22.331 9.907 1.00 39.22 440 TYR A O 1
ATOM 3692 N N . PHE A 1 441 ? -5.066 -22.251 9.821 1.00 41.47 441 PHE A N 1
ATOM 3693 C CA . PHE A 1 441 ? -5.247 -22.668 11.210 1.00 41.47 441 PHE A CA 1
ATOM 3694 C C . PHE A 1 441 ? -6.243 -23.824 11.269 1.00 41.47 441 PHE A C 1
ATOM 3696 O O . PHE A 1 441 ? -7.394 -23.673 10.858 1.00 41.47 441 PHE A O 1
ATOM 3703 N N . ASP A 1 442 ? -5.793 -24.977 11.772 1.00 35.22 442 ASP A N 1
ATOM 3704 C CA . ASP A 1 442 ? -6.648 -26.101 12.165 1.00 35.22 442 ASP A CA 1
ATOM 3705 C C . ASP A 1 442 ? -7.492 -25.678 13.369 1.00 35.22 442 ASP A C 1
ATOM 3707 O O . ASP A 1 442 ? -7.237 -26.014 14.523 1.00 35.22 442 ASP A O 1
ATOM 3711 N N . VAL A 1 443 ? -8.492 -24.856 13.089 1.00 39.09 443 VAL A N 1
ATOM 3712 C CA . VAL A 1 443 ? -9.544 -24.493 14.018 1.00 39.09 443 VAL A CA 1
ATOM 3713 C C . VAL A 1 443 ? -10.637 -25.549 13.827 1.00 39.09 443 VAL A C 1
ATOM 3715 O O . VAL A 1 443 ? -11.081 -25.802 12.702 1.00 39.09 443 VAL A O 1
ATOM 3718 N N . SER A 1 444 ? -10.979 -26.241 14.917 1.00 35.72 444 SER A N 1
ATOM 3719 C CA . SER A 1 444 ? -11.865 -27.412 14.952 1.00 35.72 444 SER A CA 1
ATOM 3720 C C . SER A 1 444 ? -13.154 -27.209 14.142 1.00 35.72 444 SER A C 1
ATOM 3722 O O . SER A 1 444 ? -13.679 -26.103 14.041 1.00 35.72 444 SER A O 1
ATOM 3724 N N . ARG A 1 445 ? -13.692 -28.288 13.551 1.00 36.94 445 ARG A N 1
ATOM 3725 C CA . ARG A 1 445 ? -14.899 -28.252 12.695 1.00 36.94 445 ARG A CA 1
ATOM 3726 C C . ARG A 1 445 ? -16.098 -27.516 13.323 1.00 36.94 445 ARG A C 1
ATOM 3728 O O . ARG A 1 445 ? -16.845 -26.907 12.573 1.00 36.94 445 ARG A O 1
ATOM 3735 N N . GLU A 1 446 ? -16.240 -27.516 14.651 1.00 35.56 446 GLU A N 1
ATOM 3736 C CA . GLU A 1 446 ? -17.302 -26.793 15.381 1.00 35.56 446 GLU A CA 1
ATOM 3737 C C . GLU A 1 446 ? -17.154 -25.261 15.338 1.00 35.56 446 GLU A C 1
ATOM 3739 O O . GLU A 1 446 ? -18.136 -24.530 15.383 1.00 35.56 446 GLU A O 1
ATOM 3744 N N . LEU A 1 447 ? -15.930 -24.746 15.208 1.00 41.34 447 LEU A N 1
ATOM 3745 C CA . LEU A 1 447 ? -15.640 -23.308 15.171 1.00 41.34 447 LEU A CA 1
ATOM 3746 C C . LEU A 1 447 ? -15.847 -22.700 13.769 1.00 41.34 447 LEU A C 1
ATOM 3748 O O . LEU A 1 447 ? -15.931 -21.481 13.636 1.00 41.34 447 LEU A O 1
ATOM 3752 N N . LYS A 1 448 ? -15.980 -23.533 12.725 1.00 46.28 448 LYS A N 1
ATOM 3753 C CA . LYS A 1 448 ? -16.277 -23.096 11.347 1.00 46.28 448 LYS A CA 1
ATOM 3754 C C . LYS A 1 448 ? -17.723 -22.621 11.152 1.00 46.28 448 LYS A C 1
ATOM 3756 O O . LYS A 1 448 ? -17.995 -21.956 10.156 1.00 46.28 448 LYS A O 1
ATOM 3761 N N . GLU A 1 449 ? -18.638 -22.936 12.073 1.00 44.66 449 GLU A N 1
ATOM 3762 C CA . GLU A 1 449 ? -20.054 -22.538 11.981 1.00 44.66 449 GLU A CA 1
ATOM 3763 C C . GLU A 1 449 ? -20.268 -21.022 12.156 1.00 44.66 449 GLU A C 1
ATOM 3765 O O . GLU A 1 449 ? -21.229 -20.472 11.624 1.00 44.66 449 GLU A O 1
ATOM 3770 N N . TYR A 1 450 ? -19.349 -20.324 12.835 1.00 49.75 450 TYR A N 1
ATOM 3771 C CA . TYR A 1 450 ? -19.431 -18.886 13.128 1.00 49.75 450 TYR A CA 1
ATOM 3772 C C . TYR A 1 450 ? -18.499 -18.049 12.244 1.00 49.75 450 TYR A C 1
ATOM 3774 O O . TYR A 1 450 ? -17.839 -17.154 12.764 1.00 49.75 450 TYR A O 1
ATOM 3782 N N . ASN A 1 451 ? -18.409 -18.364 10.944 1.00 50.62 451 ASN A N 1
ATOM 3783 C CA . ASN A 1 451 ? -17.536 -17.743 9.929 1.00 50.62 451 ASN A CA 1
ATOM 3784 C C . ASN A 1 451 ? -17.811 -16.230 9.720 1.00 50.62 451 ASN A C 1
ATOM 3786 O O . ASN A 1 451 ? -18.215 -15.787 8.646 1.00 50.62 451 ASN A O 1
ATOM 3790 N N . GLU A 1 452 ? -17.659 -15.444 10.781 1.00 60.00 452 GLU A N 1
ATOM 3791 C CA . GLU A 1 452 ? -17.894 -14.014 10.865 1.00 60.00 452 GLU A CA 1
ATOM 3792 C C . GLU A 1 452 ? -16.542 -13.324 11.089 1.00 60.00 452 GLU A C 1
ATOM 3794 O O . GLU A 1 452 ? -15.846 -13.580 12.075 1.00 60.00 452 GLU A O 1
ATOM 3799 N N . ASP A 1 453 ? -16.180 -12.410 10.188 1.00 67.56 453 ASP A N 1
ATOM 3800 C CA . ASP A 1 453 ? -14.933 -11.636 10.230 1.00 67.56 453 ASP A CA 1
ATOM 3801 C C . ASP A 1 453 ? -14.986 -10.489 11.267 1.00 67.56 453 ASP A C 1
ATOM 3803 O O . ASP A 1 453 ? -14.480 -9.388 11.039 1.00 67.56 453 ASP A O 1
ATOM 3807 N N . VAL A 1 454 ? -15.596 -10.736 12.434 1.00 76.50 454 VAL A N 1
ATOM 3808 C CA . VAL A 1 454 ? -15.858 -9.732 13.486 1.00 76.50 454 VAL A CA 1
ATOM 3809 C C . VAL A 1 454 ? -14.597 -9.044 14.010 1.00 76.50 454 VAL A C 1
ATOM 3811 O O . VAL A 1 454 ? -14.667 -7.949 14.560 1.00 76.50 454 VAL A O 1
ATOM 3814 N N . TYR A 1 455 ? -13.428 -9.658 13.825 1.00 76.75 455 TYR A N 1
ATOM 3815 C CA . TYR A 1 455 ? -12.131 -9.100 14.210 1.00 76.75 455 TYR A CA 1
ATOM 3816 C C . TYR A 1 455 ? -11.695 -7.919 13.350 1.00 76.75 455 TYR A C 1
ATOM 3818 O O . TYR A 1 455 ? -11.004 -7.039 13.862 1.00 76.75 455 TYR A O 1
ATOM 3826 N N . LEU A 1 456 ? -12.092 -7.886 12.074 1.00 79.38 456 LEU A N 1
ATOM 3827 C CA . LEU A 1 456 ? -11.707 -6.812 11.152 1.00 79.38 456 LEU A CA 1
ATOM 3828 C C . LEU A 1 456 ? -12.210 -5.455 11.645 1.00 79.38 456 LEU A C 1
ATOM 3830 O O . LEU A 1 456 ? -11.504 -4.458 11.548 1.00 79.38 456 LEU A O 1
ATOM 3834 N N . VAL A 1 457 ? -13.418 -5.441 12.210 1.00 85.19 457 VAL A N 1
ATOM 3835 C CA . VAL A 1 457 ? -14.100 -4.229 12.674 1.00 85.19 457 VAL A CA 1
ATOM 3836 C C . VAL A 1 457 ? -14.045 -4.107 14.194 1.00 85.19 457 VAL A C 1
ATOM 3838 O O . VAL A 1 457 ? -13.789 -3.025 14.716 1.00 85.19 457 VAL A O 1
ATOM 3841 N N . GLY A 1 458 ? -14.243 -5.206 14.925 1.00 86.94 458 GLY A N 1
ATOM 3842 C CA . GLY A 1 458 ? -14.356 -5.185 16.383 1.00 86.94 458 GLY A CA 1
ATOM 3843 C C . GLY A 1 458 ? -13.078 -4.732 17.087 1.00 86.94 458 GLY A C 1
ATOM 3844 O O . GLY A 1 458 ? -13.150 -4.084 18.129 1.00 86.94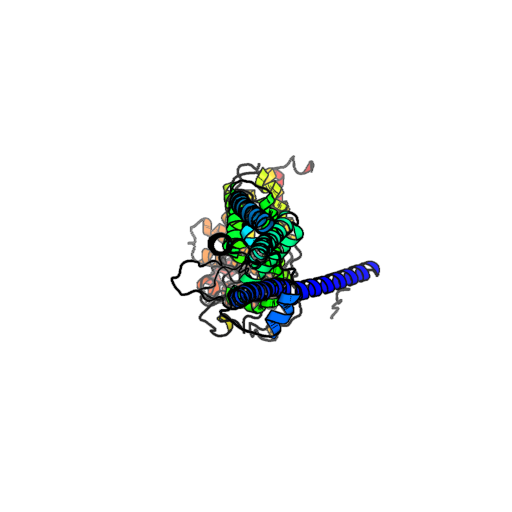 458 GLY A O 1
ATOM 3845 N N . VAL A 1 459 ? -11.904 -4.995 16.506 1.00 86.19 459 VAL A N 1
ATOM 3846 C CA . VAL A 1 459 ? -10.628 -4.511 17.045 1.00 86.19 459 VAL A CA 1
ATOM 3847 C C . VAL A 1 459 ? -10.492 -2.985 16.914 1.00 86.19 459 VAL A C 1
ATOM 3849 O O . VAL A 1 459 ? -10.393 -2.330 17.957 1.00 86.19 459 VAL A O 1
ATOM 3852 N N . PRO A 1 460 ? -10.532 -2.386 15.706 1.00 89.25 460 PRO A N 1
ATOM 3853 C CA . PRO A 1 460 ? -10.481 -0.929 15.564 1.00 89.25 460 PRO A CA 1
ATOM 3854 C C . PRO A 1 460 ? -11.604 -0.214 16.323 1.00 89.25 460 PRO A C 1
ATOM 3856 O O . PRO A 1 460 ? -11.373 0.828 16.940 1.00 89.25 460 PRO A O 1
ATOM 3859 N N . LEU A 1 461 ? -12.805 -0.803 16.343 1.00 91.31 461 LEU A N 1
ATOM 3860 C CA . LEU A 1 461 ? -13.944 -0.279 17.092 1.00 91.31 461 LEU A CA 1
ATOM 3861 C C . LEU A 1 461 ? -13.669 -0.277 18.598 1.00 91.31 461 LEU A C 1
ATOM 3863 O O . LEU A 1 461 ? -13.960 0.713 19.259 1.00 91.31 461 LEU A O 1
ATOM 3867 N N . SER A 1 462 ? -13.043 -1.323 19.150 1.00 92.00 462 SER A N 1
ATOM 3868 C CA . SER A 1 462 ? -12.682 -1.352 20.576 1.00 92.00 462 SER A CA 1
ATOM 3869 C C . SER A 1 462 ? -11.752 -0.204 20.973 1.00 92.00 462 SER A C 1
ATOM 3871 O O . SER A 1 462 ? -11.923 0.373 22.046 1.00 92.00 462 SER A O 1
ATOM 3873 N N . ASN A 1 463 ? -10.821 0.180 20.094 1.00 91.31 463 ASN A N 1
ATOM 3874 C CA . ASN A 1 463 ? -9.929 1.313 20.329 1.00 91.31 463 ASN A CA 1
ATOM 3875 C C . ASN A 1 463 ? -10.700 2.637 20.323 1.00 91.31 463 ASN A C 1
ATOM 3877 O O . ASN A 1 463 ? -10.489 3.459 21.210 1.00 91.31 463 ASN A O 1
ATOM 3881 N N . LEU A 1 464 ? -11.641 2.817 19.389 1.00 93.00 464 LEU A N 1
ATOM 3882 C CA . LEU A 1 464 ? -12.519 3.988 19.375 1.00 93.00 464 LEU A CA 1
ATOM 3883 C C . LEU A 1 464 ? -13.367 4.074 20.656 1.00 93.00 464 LEU A C 1
ATOM 3885 O O . LEU A 1 464 ? -13.408 5.127 21.285 1.00 93.00 464 LEU A O 1
ATOM 3889 N N . LEU A 1 465 ? -13.996 2.973 21.083 1.00 94.25 465 LEU A N 1
ATOM 3890 C CA . LEU A 1 465 ? -14.805 2.948 22.309 1.00 94.25 465 LEU A CA 1
ATOM 3891 C C . LEU A 1 465 ? -13.972 3.296 23.552 1.00 94.25 465 LEU A C 1
ATOM 3893 O O . LEU A 1 465 ? -14.447 4.034 24.411 1.00 94.25 465 LEU A O 1
ATOM 3897 N N . LEU A 1 466 ? -12.727 2.812 23.643 1.00 92.81 466 LEU A N 1
ATOM 3898 C CA . LEU A 1 466 ? -11.816 3.165 24.739 1.00 92.81 466 LEU A CA 1
ATOM 3899 C C . LEU A 1 466 ? -11.509 4.661 24.769 1.00 92.81 466 LEU A C 1
ATOM 3901 O O . LEU A 1 466 ? -11.534 5.241 25.850 1.00 92.81 466 LEU A O 1
ATOM 3905 N N . VAL A 1 467 ? -11.264 5.288 23.616 1.00 92.81 467 VAL A N 1
ATOM 3906 C CA . VAL A 1 467 ? -11.031 6.740 23.554 1.00 92.81 467 VAL A CA 1
ATOM 3907 C C . VAL A 1 467 ? -12.274 7.519 23.972 1.00 92.81 467 VAL A C 1
ATOM 3909 O O . VAL A 1 467 ? -12.165 8.450 24.765 1.00 92.81 467 VAL A O 1
ATOM 3912 N N . LEU A 1 468 ? -13.466 7.104 23.535 1.00 92.69 468 LEU A N 1
ATOM 3913 C CA . LEU A 1 468 ? -14.715 7.742 23.966 1.00 92.69 468 LEU A CA 1
ATOM 3914 C C . LEU A 1 468 ? -14.922 7.652 25.485 1.00 92.69 468 LEU A C 1
ATOM 3916 O O . LEU A 1 468 ? -15.407 8.609 26.082 1.00 92.69 468 LEU A O 1
ATOM 3920 N N . ILE A 1 469 ? -14.537 6.536 26.111 1.00 93.06 469 ILE A N 1
ATOM 3921 C CA . ILE A 1 469 ? -14.585 6.370 27.571 1.00 93.06 469 ILE A CA 1
ATOM 3922 C C . ILE A 1 469 ? -13.540 7.255 28.261 1.00 93.06 469 ILE A C 1
ATOM 3924 O O . ILE A 1 469 ? -13.859 7.926 29.238 1.00 93.06 469 ILE A O 1
ATOM 3928 N N . GLN A 1 470 ? -12.305 7.277 27.753 1.00 90.56 470 GLN A N 1
ATOM 3929 C CA . GLN A 1 470 ? -11.216 8.095 28.301 1.00 90.56 470 GLN A CA 1
ATOM 3930 C C . GLN A 1 470 ? -11.532 9.595 28.258 1.00 90.56 470 GLN A C 1
ATOM 3932 O O . GLN A 1 470 ? -11.157 10.325 29.169 1.00 90.56 470 GLN A O 1
ATOM 3937 N N . GLU A 1 471 ? -12.236 10.048 27.222 1.00 90.06 471 GLU A N 1
ATOM 3938 C CA . GLU A 1 471 ? -12.649 11.445 27.040 1.00 90.06 471 GLU A CA 1
ATOM 3939 C C . GLU A 1 471 ? -14.038 11.763 27.639 1.00 90.06 471 GLU A C 1
ATOM 3941 O O . GLU A 1 471 ? -14.593 12.831 27.368 1.00 90.06 471 GLU A O 1
ATOM 3946 N N . ASP A 1 472 ? -14.620 10.839 28.414 1.00 90.00 472 ASP A N 1
ATOM 3947 C CA . ASP A 1 472 ? -15.951 10.931 29.042 1.00 90.00 472 ASP A CA 1
ATOM 3948 C C . ASP A 1 472 ? -17.094 11.304 28.067 1.00 90.00 472 ASP A C 1
ATOM 3950 O O . ASP A 1 472 ? -18.041 12.029 28.385 1.00 90.00 472 ASP A O 1
ATOM 3954 N N . LYS A 1 473 ? -17.033 10.808 26.825 1.00 88.94 473 LYS A N 1
ATOM 3955 C CA . LYS A 1 473 ? -18.015 11.092 25.763 1.00 88.94 473 LYS A CA 1
ATOM 3956 C C . LYS A 1 473 ? -19.221 10.146 25.834 1.00 88.94 473 LYS A C 1
ATOM 3958 O O . LYS A 1 473 ? -19.491 9.397 24.891 1.00 88.94 473 LYS A O 1
ATOM 3963 N N . LYS A 1 474 ? -19.989 10.221 26.927 1.00 89.94 474 LYS A N 1
ATOM 3964 C CA . LYS A 1 474 ? -21.136 9.334 27.232 1.00 89.94 474 LYS A CA 1
ATOM 3965 C C . LYS A 1 474 ? -22.118 9.139 26.068 1.00 89.94 474 LYS A C 1
ATOM 3967 O O . LYS A 1 474 ? -22.336 8.007 25.649 1.00 89.94 474 LYS A O 1
ATOM 3972 N N . GLY A 1 475 ? -22.656 10.221 25.498 1.00 84.81 475 GLY A N 1
ATOM 3973 C CA . GLY A 1 475 ? -23.649 10.130 24.412 1.00 84.81 475 GLY A CA 1
ATOM 3974 C C . GLY A 1 475 ? -23.112 9.467 23.135 1.00 84.81 475 GLY A C 1
ATOM 3975 O O . GLY A 1 475 ? -23.795 8.668 22.505 1.00 84.81 475 GLY A O 1
ATOM 3976 N N . ARG A 1 476 ? -21.844 9.724 22.788 1.00 88.38 476 ARG A N 1
ATOM 3977 C CA . ARG A 1 476 ? -21.181 9.105 21.626 1.00 88.38 476 ARG A CA 1
ATOM 3978 C C . ARG A 1 476 ? -20.945 7.611 21.828 1.00 88.38 476 ARG A C 1
ATOM 3980 O O . ARG A 1 476 ? -21.047 6.843 20.878 1.00 88.38 476 ARG A O 1
ATOM 3987 N N . LEU A 1 477 ? -20.615 7.207 23.053 1.00 92.00 477 LEU A N 1
ATOM 3988 C CA . LEU A 1 477 ? -20.480 5.798 23.403 1.00 92.00 477 LEU A CA 1
ATOM 3989 C C . LEU A 1 477 ? -21.833 5.080 23.312 1.00 92.00 477 LEU A C 1
ATOM 3991 O O . LEU A 1 477 ? -21.915 4.016 22.700 1.00 92.00 477 LEU A O 1
ATOM 3995 N N . LEU A 1 478 ? -22.883 5.669 23.891 1.00 90.69 478 LEU A N 1
ATOM 3996 C CA . LEU A 1 478 ? -24.229 5.091 23.914 1.00 90.69 478 LEU A CA 1
ATOM 3997 C C . LEU A 1 478 ? -24.814 4.914 22.506 1.00 90.69 478 LEU A C 1
ATOM 3999 O O . LEU A 1 478 ? -25.399 3.866 22.244 1.00 90.69 478 LEU A O 1
ATOM 4003 N N . TYR A 1 479 ? -24.532 5.833 21.577 1.00 88.62 479 TYR A N 1
ATOM 4004 C CA . TYR A 1 479 ? -24.865 5.669 20.157 1.00 88.62 479 TYR A CA 1
ATOM 4005 C C . TYR A 1 479 ? -24.353 4.328 19.591 1.00 88.62 479 TYR A C 1
ATOM 4007 O O . TYR A 1 479 ? -25.108 3.562 18.997 1.00 88.62 479 TYR A O 1
ATOM 4015 N N . PHE A 1 480 ? -23.086 3.963 19.833 1.00 89.19 480 PHE A N 1
ATOM 4016 C CA . PHE A 1 480 ? -22.568 2.669 19.368 1.00 89.19 480 PHE A CA 1
ATOM 4017 C C . PHE A 1 480 ? -23.200 1.483 20.099 1.00 89.19 480 PHE A C 1
ATOM 4019 O O . PHE A 1 480 ? -23.468 0.454 19.479 1.00 89.19 480 PHE A O 1
ATOM 4026 N N . LEU A 1 481 ? -23.434 1.602 21.407 1.00 91.50 481 LEU A N 1
ATOM 4027 C CA . LEU A 1 481 ? -24.025 0.517 22.189 1.00 91.50 481 LEU A CA 1
ATOM 4028 C C . LEU A 1 481 ? -25.487 0.257 21.800 1.00 91.50 481 LEU A C 1
ATOM 4030 O O . LEU A 1 481 ? -25.908 -0.897 21.807 1.00 91.50 481 LEU A O 1
ATOM 4034 N N . ASN A 1 482 ? -26.248 1.276 21.408 1.00 88.00 482 ASN A N 1
ATOM 4035 C CA . ASN A 1 482 ? -27.658 1.131 21.046 1.00 88.00 482 ASN A CA 1
ATOM 4036 C C . ASN A 1 482 ? -27.870 0.853 19.549 1.00 88.00 482 ASN A C 1
ATOM 4038 O O . ASN A 1 482 ? -28.620 -0.063 19.197 1.00 88.00 482 ASN A O 1
ATOM 4042 N N . ASP A 1 483 ? -27.172 1.570 18.664 1.00 82.81 483 ASP A N 1
ATOM 4043 C CA . ASP A 1 483 ? -27.509 1.601 17.234 1.00 82.81 483 ASP A CA 1
ATOM 4044 C C . ASP A 1 483 ? -26.617 0.716 16.357 1.00 82.81 483 ASP A C 1
ATOM 4046 O O . ASP A 1 483 ? -27.003 0.331 15.244 1.00 82.81 483 ASP A O 1
ATOM 4050 N N . TYR A 1 484 ? -25.434 0.328 16.842 1.00 82.38 484 TYR A N 1
ATOM 4051 C CA . TYR A 1 484 ? -24.533 -0.550 16.099 1.00 82.38 484 TYR A CA 1
ATOM 4052 C C . TYR A 1 484 ? -24.975 -2.015 16.237 1.00 82.38 484 TYR A C 1
ATOM 4054 O O . TYR A 1 484 ? -24.789 -2.650 17.274 1.00 82.38 484 TYR A O 1
ATOM 4062 N N . ARG A 1 485 ? -25.591 -2.561 15.180 1.00 72.19 485 ARG A N 1
ATOM 4063 C CA . ARG A 1 485 ? -26.197 -3.912 15.183 1.00 72.19 485 ARG A CA 1
ATOM 4064 C C . ARG A 1 485 ? -25.303 -5.031 14.640 1.00 72.19 485 ARG A C 1
ATOM 4066 O O . ARG A 1 485 ? -25.713 -6.187 14.651 1.00 72.19 485 ARG A O 1
ATOM 4073 N N . ASP A 1 486 ? -24.115 -4.711 14.138 1.00 81.31 486 ASP A N 1
ATOM 4074 C CA . ASP A 1 486 ? -23.171 -5.715 13.637 1.00 81.31 486 ASP A CA 1
ATOM 4075 C C . ASP A 1 486 ? -22.486 -6.448 14.802 1.00 81.31 486 ASP A C 1
ATOM 4077 O O . ASP A 1 486 ? -22.130 -5.825 15.802 1.00 81.31 486 ASP A O 1
ATOM 4081 N N . ASN A 1 487 ? -22.260 -7.762 14.673 1.00 85.31 487 ASN A N 1
ATOM 4082 C CA . ASN A 1 487 ? -21.708 -8.584 15.755 1.00 85.31 487 ASN A CA 1
ATOM 4083 C C . ASN A 1 487 ? -20.310 -8.147 16.228 1.00 85.31 487 ASN A C 1
ATOM 4085 O O . ASN A 1 487 ? -19.899 -8.484 17.344 1.00 85.31 487 ASN A O 1
ATOM 4089 N N . SER A 1 488 ? -19.603 -7.368 15.412 1.00 86.62 488 SER A N 1
ATOM 4090 C CA . SER A 1 488 ? -18.315 -6.759 15.731 1.00 86.62 488 SER A CA 1
ATOM 4091 C C . SER A 1 488 ? -18.368 -5.851 16.966 1.00 86.62 488 SER A C 1
ATOM 4093 O O . SER A 1 488 ? -17.364 -5.754 17.677 1.00 86.62 488 SER A O 1
ATOM 4095 N N . ILE A 1 489 ? -19.524 -5.244 17.288 1.00 91.25 489 ILE A N 1
ATOM 4096 C CA . ILE A 1 489 ? -19.686 -4.456 18.525 1.00 91.25 489 ILE A CA 1
ATOM 4097 C C . ILE A 1 489 ? -19.492 -5.318 19.766 1.00 91.25 489 ILE A C 1
ATOM 4099 O O . ILE A 1 489 ? -18.841 -4.891 20.710 1.00 91.25 489 ILE A O 1
ATOM 4103 N N . TYR A 1 490 ? -19.992 -6.555 19.770 1.00 92.06 490 TYR A N 1
ATOM 4104 C CA . TYR A 1 490 ? -19.893 -7.415 20.945 1.00 92.06 490 TYR A CA 1
ATOM 4105 C C . TYR A 1 490 ? -18.459 -7.893 21.165 1.00 92.06 490 TYR A C 1
ATOM 4107 O O . TYR A 1 490 ? -18.007 -7.973 22.308 1.00 92.06 490 TYR A O 1
ATOM 4115 N N . LEU A 1 491 ? -17.720 -8.151 20.081 1.00 89.38 491 LEU A N 1
ATOM 4116 C CA . LEU A 1 491 ? -16.285 -8.409 20.164 1.00 89.38 491 LEU A CA 1
ATOM 4117 C C . LEU A 1 491 ? -15.541 -7.195 20.735 1.00 89.38 491 LEU A C 1
ATOM 4119 O O . LEU A 1 491 ? -14.733 -7.346 21.653 1.00 89.38 491 LEU A O 1
ATOM 4123 N N . ALA A 1 492 ? -15.855 -5.994 20.241 1.00 92.00 492 ALA A N 1
ATOM 4124 C CA . ALA A 1 492 ? -15.282 -4.757 20.752 1.00 92.00 492 ALA A CA 1
ATOM 4125 C C . ALA A 1 492 ? -15.577 -4.584 22.251 1.00 92.00 492 ALA A C 1
ATOM 4127 O O . ALA A 1 492 ? -14.659 -4.377 23.043 1.00 92.00 492 ALA A O 1
ATOM 4128 N N . CYS A 1 493 ? -16.834 -4.762 22.660 1.00 95.31 493 CYS A N 1
ATOM 4129 C CA . CYS A 1 493 ? -17.267 -4.696 24.050 1.00 95.31 493 CYS A CA 1
ATOM 4130 C C . CYS A 1 493 ? -16.550 -5.721 24.935 1.00 95.31 493 CYS A C 1
ATOM 4132 O O . CYS A 1 493 ? -16.157 -5.366 26.039 1.00 95.31 493 CYS A O 1
ATOM 4134 N N . LEU A 1 494 ? -16.319 -6.959 24.485 1.00 93.75 494 LEU A N 1
ATOM 4135 C CA . LEU A 1 494 ? -15.555 -7.952 25.257 1.00 93.75 494 LEU A CA 1
ATOM 4136 C C . LEU A 1 494 ? -14.105 -7.502 25.497 1.00 93.75 494 LEU A C 1
ATOM 4138 O O . LEU A 1 494 ? -13.595 -7.630 26.615 1.00 93.75 494 LEU A O 1
ATOM 4142 N N . ILE A 1 495 ? -13.454 -6.930 24.478 1.00 91.44 495 ILE A N 1
ATOM 4143 C CA . ILE A 1 495 ? -12.106 -6.355 24.601 1.00 91.44 495 ILE A CA 1
ATOM 4144 C C . ILE A 1 495 ? -12.120 -5.195 25.605 1.00 91.44 495 ILE A C 1
ATOM 4146 O O . ILE A 1 495 ? -11.325 -5.194 26.550 1.00 91.44 495 ILE A O 1
ATOM 4150 N N . VAL A 1 496 ? -13.043 -4.241 25.450 1.00 94.19 496 VAL A N 1
ATOM 4151 C CA . VAL A 1 496 ? -13.167 -3.071 26.336 1.00 94.19 496 VAL A CA 1
ATOM 4152 C C . VAL A 1 496 ? -13.498 -3.483 27.771 1.00 94.19 496 VAL A C 1
ATOM 4154 O O . VAL A 1 496 ? -12.816 -3.043 28.694 1.00 94.19 496 VAL A O 1
ATOM 4157 N N . ALA A 1 497 ? -14.467 -4.378 27.973 1.00 95.31 497 ALA A N 1
ATOM 4158 C CA . ALA A 1 497 ? -14.854 -4.892 29.284 1.00 95.31 497 ALA A CA 1
ATOM 4159 C C . ALA A 1 497 ? -13.669 -5.541 29.998 1.00 95.31 497 ALA A C 1
ATOM 4161 O O . ALA A 1 497 ? -13.458 -5.280 31.177 1.00 95.31 497 ALA A O 1
ATOM 4162 N N . SER A 1 498 ? -12.849 -6.328 29.292 1.00 93.44 498 SER A N 1
ATOM 4163 C CA . SER A 1 498 ? -11.662 -6.947 29.894 1.00 93.44 498 SER A CA 1
ATOM 4164 C C . SER A 1 498 ? -10.647 -5.913 30.400 1.00 93.44 498 SER A C 1
ATOM 4166 O O . SER A 1 498 ? -10.023 -6.115 31.443 1.00 93.44 498 SER A O 1
ATOM 4168 N N . LYS A 1 499 ? -10.489 -4.782 29.699 1.00 91.81 499 LYS A N 1
ATOM 4169 C CA . LYS A 1 499 ? -9.616 -3.673 30.114 1.00 91.81 499 LYS A CA 1
ATOM 4170 C C . LYS A 1 499 ? -10.223 -2.881 31.272 1.00 91.81 499 LYS A C 1
ATOM 4172 O O . LYS A 1 499 ? -9.542 -2.690 32.275 1.00 91.81 499 LYS A O 1
ATOM 4177 N N . LEU A 1 500 ? -11.496 -2.495 31.173 1.00 93.56 500 LEU A N 1
ATOM 4178 C CA . LEU A 1 500 ? -12.205 -1.757 32.224 1.00 93.56 500 LEU A CA 1
ATOM 4179 C C . LEU A 1 500 ? -12.316 -2.553 33.523 1.00 93.56 500 LEU A C 1
ATOM 4181 O O . LEU A 1 500 ? -12.066 -2.001 34.582 1.00 93.56 500 LEU A O 1
ATOM 4185 N N . ALA A 1 501 ? -12.625 -3.848 33.456 1.00 93.38 501 ALA A N 1
ATOM 4186 C CA . ALA A 1 501 ? -12.670 -4.720 34.626 1.00 93.38 501 ALA A CA 1
ATOM 4187 C C . ALA A 1 501 ? -11.290 -4.866 35.280 1.00 93.38 501 ALA A C 1
ATOM 4189 O O . ALA A 1 501 ? -11.178 -4.820 36.500 1.00 93.38 501 ALA A O 1
ATOM 4190 N N . THR A 1 502 ? -10.226 -4.967 34.473 1.00 92.00 502 THR A N 1
ATOM 4191 C CA . THR A 1 502 ? -8.850 -4.988 34.998 1.00 92.00 502 THR A CA 1
ATOM 4192 C C . THR A 1 502 ? -8.517 -3.689 35.731 1.00 92.00 502 THR A C 1
ATOM 4194 O O . THR A 1 502 ? -7.876 -3.733 36.777 1.00 92.00 502 THR A O 1
ATOM 4197 N N . LEU A 1 503 ? -8.933 -2.543 35.183 1.00 90.75 503 LEU A N 1
ATOM 4198 C CA . LEU A 1 503 ? -8.754 -1.243 35.827 1.00 90.75 503 LEU A CA 1
ATOM 4199 C C . LEU A 1 503 ? -9.584 -1.162 37.112 1.00 90.75 503 LEU A C 1
ATOM 4201 O O . LEU A 1 503 ? -9.015 -0.935 38.167 1.00 90.75 503 LEU A O 1
ATOM 4205 N N . TYR A 1 504 ? -10.881 -1.465 37.046 1.00 92.75 504 TYR A N 1
ATOM 4206 C CA . TYR A 1 504 ? -11.817 -1.395 38.172 1.00 92.75 504 TYR A CA 1
ATOM 4207 C C . TYR A 1 504 ? -11.342 -2.171 39.405 1.00 92.75 504 TYR A C 1
ATOM 4209 O O . TYR A 1 504 ? -11.383 -1.642 40.512 1.00 92.75 504 TYR A O 1
ATOM 4217 N N . VAL A 1 505 ? -10.867 -3.405 39.209 1.00 90.50 505 VAL A N 1
ATOM 4218 C CA . VAL A 1 505 ? -10.360 -4.266 40.292 1.00 90.50 505 VAL A CA 1
ATOM 4219 C C . VAL A 1 505 ? -9.075 -3.703 40.913 1.00 90.50 505 VAL A C 1
ATOM 4221 O O . VAL A 1 505 ? -8.810 -3.909 42.091 1.00 90.50 505 VAL A O 1
ATOM 4224 N N . ARG A 1 506 ? -8.259 -2.979 40.137 1.00 88.12 506 ARG A N 1
ATOM 4225 C CA . ARG A 1 506 ? -7.001 -2.382 40.617 1.00 88.12 506 ARG A CA 1
ATOM 4226 C C . ARG A 1 506 ? -7.189 -1.017 41.269 1.00 88.12 506 ARG A C 1
ATOM 4228 O O . ARG A 1 506 ? -6.371 -0.634 42.100 1.00 88.12 506 ARG A O 1
ATOM 4235 N N . THR A 1 507 ? -8.219 -0.282 40.869 1.00 87.69 507 THR A N 1
ATOM 4236 C CA . THR A 1 507 ? -8.546 1.035 41.411 1.00 87.69 507 THR A CA 1
ATOM 4237 C C . THR A 1 507 ? -9.075 0.896 42.844 1.00 87.69 507 THR A C 1
ATOM 4239 O O . THR A 1 507 ? -9.921 0.039 43.132 1.00 87.69 507 THR A O 1
ATOM 4242 N N . LYS A 1 508 ? -8.583 1.734 43.762 1.00 84.50 508 LYS A N 1
ATOM 4243 C CA . LYS A 1 508 ? -9.009 1.724 45.171 1.00 84.50 508 LYS A CA 1
ATOM 4244 C C . LYS A 1 508 ? -10.428 2.280 45.336 1.00 84.50 508 LYS A C 1
ATOM 4246 O O . LYS A 1 508 ? -10.911 3.024 44.487 1.00 84.50 508 LYS A O 1
ATOM 4251 N N . GLU A 1 509 ? -11.130 1.861 46.391 1.00 73.38 509 GLU A N 1
ATOM 4252 C CA . GLU A 1 509 ? -12.561 2.169 46.591 1.00 73.38 509 GLU A CA 1
ATOM 4253 C C . GLU A 1 509 ? -12.884 3.655 46.777 1.00 73.38 509 GLU A C 1
ATOM 4255 O O . GLU A 1 509 ? -13.973 4.095 46.414 1.00 73.38 509 GLU A O 1
ATOM 4260 N N . ASP A 1 510 ? -11.934 4.418 47.298 1.00 70.69 510 ASP A N 1
ATOM 4261 C CA . ASP A 1 510 ? -12.018 5.846 47.591 1.00 70.69 510 ASP A CA 1
ATOM 4262 C C . ASP A 1 510 ? -11.777 6.744 46.366 1.00 70.69 510 ASP A C 1
ATOM 4264 O O . ASP A 1 510 ? -12.052 7.946 46.404 1.00 70.69 510 ASP A O 1
ATOM 4268 N N . GLU A 1 511 ? -11.323 6.182 45.245 1.00 77.12 511 GLU A N 1
ATOM 4269 C CA . GLU A 1 511 ? -11.057 6.957 44.039 1.00 77.12 511 GLU A CA 1
ATOM 4270 C C . GLU A 1 511 ? -12.348 7.245 43.258 1.00 77.12 511 GLU A C 1
ATOM 4272 O O . GLU A 1 511 ? -13.080 6.343 42.834 1.00 77.12 511 GLU A O 1
ATOM 4277 N N . LYS A 1 512 ? -12.596 8.534 42.984 1.00 76.75 512 LYS A N 1
ATOM 4278 C CA . LYS A 1 512 ? -13.691 9.016 42.117 1.00 76.75 512 LYS A CA 1
ATOM 4279 C C . LYS A 1 512 ? -13.729 8.271 40.774 1.00 76.75 512 LYS A C 1
ATOM 4281 O O . LYS A 1 512 ? -14.808 7.986 40.246 1.00 76.75 512 LYS A O 1
ATOM 4286 N N . ASP A 1 513 ? -12.557 7.897 40.276 1.00 82.19 513 ASP A N 1
ATOM 4287 C CA . ASP A 1 513 ? -12.372 7.180 39.021 1.00 82.19 513 ASP A CA 1
ATOM 4288 C C . ASP A 1 513 ? -12.939 5.754 39.073 1.00 82.19 513 ASP A C 1
ATOM 4290 O O . ASP A 1 513 ? -13.495 5.293 38.075 1.00 82.19 513 ASP A O 1
ATOM 4294 N N . LYS A 1 514 ? -12.937 5.069 40.232 1.00 88.69 514 LYS A N 1
ATOM 4295 C CA . LYS A 1 514 ? -13.515 3.715 40.358 1.00 88.69 514 LYS A CA 1
ATOM 4296 C C . LYS A 1 514 ? -15.009 3.714 40.059 1.00 88.69 514 LYS A C 1
ATOM 4298 O O . LYS A 1 514 ? -15.517 2.804 39.397 1.00 88.69 514 LYS A O 1
ATOM 4303 N N . LYS A 1 515 ? -15.726 4.751 40.506 1.00 88.81 515 LYS A N 1
ATOM 4304 C CA . LYS A 1 515 ? -17.165 4.901 40.243 1.00 88.81 515 LYS A CA 1
ATOM 4305 C C . LYS A 1 515 ? -17.439 5.108 38.753 1.00 88.81 515 LYS A C 1
ATOM 4307 O O . LYS A 1 515 ? -18.353 4.469 38.231 1.00 88.81 515 LYS A O 1
ATOM 4312 N N . LEU A 1 516 ? -16.641 5.947 38.087 1.00 89.69 516 LEU A N 1
ATOM 4313 C CA . LEU A 1 516 ? -16.751 6.223 36.651 1.00 89.69 516 LEU A CA 1
ATOM 4314 C C . LEU A 1 516 ? -16.426 4.978 35.813 1.00 89.69 516 LEU A C 1
ATOM 4316 O O . LEU A 1 516 ? -17.210 4.589 34.949 1.00 89.69 516 LEU A O 1
ATOM 4320 N N . ILE A 1 517 ? -15.314 4.300 36.114 1.00 91.94 517 ILE A N 1
ATOM 4321 C CA . ILE A 1 517 ? -14.923 3.044 35.458 1.00 91.94 517 ILE A CA 1
ATOM 4322 C C . ILE A 1 517 ? -16.026 1.996 35.638 1.00 91.94 517 ILE A C 1
ATOM 4324 O O . ILE A 1 517 ? -16.395 1.317 34.680 1.00 91.94 517 ILE A O 1
ATOM 4328 N N . GLY A 1 518 ? -16.581 1.882 36.849 1.00 92.50 518 GLY A N 1
ATOM 4329 C CA . GLY A 1 518 ? -17.673 0.962 37.148 1.00 92.50 518 GLY A CA 1
ATOM 4330 C C . GLY A 1 518 ? -18.959 1.275 36.378 1.00 92.50 518 GLY A C 1
ATOM 4331 O O . GLY A 1 518 ? -19.624 0.351 35.923 1.00 92.50 518 GLY A O 1
ATOM 4332 N N . GLU A 1 519 ? -19.309 2.552 36.194 1.00 93.00 519 GLU A N 1
ATOM 4333 C CA . GLU A 1 519 ? -20.450 2.975 35.363 1.00 93.00 519 GLU A CA 1
ATOM 4334 C C . GLU A 1 519 ? -20.277 2.511 33.909 1.00 93.00 519 GLU A C 1
ATOM 4336 O O . GLU A 1 519 ? -21.131 1.790 33.388 1.00 93.00 519 GLU A O 1
ATOM 4341 N N . TYR A 1 520 ? -19.137 2.827 33.287 1.00 95.75 520 TYR A N 1
ATOM 4342 C CA . TYR A 1 520 ? -18.843 2.398 31.918 1.00 95.75 520 TYR A CA 1
ATOM 4343 C C . TYR A 1 520 ? -18.773 0.876 31.780 1.00 95.75 520 TYR A C 1
ATOM 4345 O O . TYR A 1 520 ? -19.300 0.321 30.816 1.00 95.75 520 TYR A O 1
ATOM 4353 N N . LEU A 1 521 ? -18.174 0.177 32.748 1.00 96.25 521 LEU A N 1
ATOM 4354 C CA . LEU A 1 521 ? -18.117 -1.283 32.744 1.00 96.25 521 LEU A CA 1
ATOM 4355 C C . LEU A 1 521 ? -19.524 -1.893 32.731 1.00 96.25 521 LEU A C 1
ATOM 4357 O O . LEU A 1 521 ? -19.776 -2.805 31.945 1.00 96.25 521 LEU A O 1
ATOM 4361 N N . VAL A 1 522 ? -20.454 -1.366 33.533 1.00 96.44 522 VAL A N 1
ATOM 4362 C CA . VAL A 1 522 ? -21.851 -1.827 33.541 1.00 96.44 522 VAL A CA 1
ATOM 4363 C C . VAL A 1 522 ? -22.511 -1.607 32.179 1.00 96.44 522 VAL A C 1
ATOM 4365 O O . VAL A 1 522 ? -23.183 -2.516 31.692 1.00 96.44 522 VAL A O 1
ATOM 4368 N N . TRP A 1 523 ? -22.301 -0.462 31.526 1.00 96.12 523 TRP A N 1
ATOM 4369 C CA . TRP A 1 523 ? -22.868 -0.201 30.194 1.00 96.12 523 TRP A CA 1
ATOM 4370 C C . TRP A 1 523 ? -22.347 -1.193 29.149 1.00 96.12 523 TRP A C 1
ATOM 4372 O O . TRP A 1 523 ? -23.127 -1.806 28.419 1.00 96.12 523 TRP A O 1
ATOM 4382 N N . ILE A 1 524 ? -21.033 -1.427 29.125 1.00 96.62 524 ILE A N 1
ATOM 4383 C CA . ILE A 1 524 ? -20.417 -2.386 28.201 1.00 96.62 524 ILE A CA 1
ATOM 4384 C C . ILE A 1 524 ? -20.918 -3.817 28.468 1.00 96.62 524 ILE A C 1
ATOM 4386 O O . ILE A 1 524 ? -21.267 -4.530 27.527 1.00 96.62 524 ILE A O 1
ATOM 4390 N N . LEU A 1 525 ? -21.000 -4.241 29.735 1.00 96.12 525 LEU A N 1
ATOM 4391 C CA . LEU A 1 525 ? -21.536 -5.558 30.107 1.00 96.12 525 LEU A CA 1
ATOM 4392 C C . LEU A 1 525 ? -23.015 -5.708 29.725 1.00 96.12 525 LEU A C 1
ATOM 4394 O O . LEU A 1 525 ? -23.419 -6.771 29.252 1.00 96.12 525 LEU A O 1
ATOM 4398 N N . SER A 1 526 ? -23.804 -4.640 29.864 1.00 94.69 526 SER A N 1
ATOM 4399 C CA . SER A 1 526 ? -25.221 -4.623 29.481 1.00 94.69 526 SER A CA 1
ATOM 4400 C C . SER A 1 526 ? -25.398 -4.904 27.993 1.00 94.69 526 SER A C 1
ATOM 4402 O O . SER A 1 526 ? -26.259 -5.701 27.628 1.00 94.69 526 SER A O 1
ATOM 4404 N N . LYS A 1 527 ? -24.523 -4.348 27.142 1.00 94.62 527 LYS A N 1
ATOM 4405 C CA . LYS A 1 527 ? -24.521 -4.656 25.708 1.00 94.62 527 LYS A CA 1
ATOM 4406 C C . LYS A 1 527 ? -24.180 -6.123 25.441 1.00 94.62 527 LYS A C 1
ATOM 4408 O O . LYS A 1 527 ? -24.858 -6.780 24.660 1.00 94.62 527 LYS A O 1
ATOM 4413 N N . ILE A 1 528 ? -23.160 -6.672 26.106 1.00 94.00 528 ILE A N 1
ATOM 4414 C CA . ILE A 1 528 ? -22.716 -8.065 25.893 1.00 94.00 528 ILE A CA 1
ATOM 4415 C C . ILE A 1 528 ? -23.821 -9.083 26.228 1.00 94.00 528 ILE A C 1
ATOM 4417 O O . ILE A 1 528 ? -23.880 -10.133 25.588 1.00 94.00 528 ILE A O 1
ATOM 4421 N N . ILE A 1 529 ? -24.724 -8.788 27.174 1.00 92.62 529 ILE A N 1
ATOM 4422 C CA . ILE A 1 529 ? -25.849 -9.677 27.524 1.00 92.62 529 ILE A CA 1
ATOM 4423 C C . ILE A 1 529 ? -26.744 -10.018 26.329 1.00 92.62 529 ILE A C 1
ATOM 4425 O O . ILE A 1 529 ? -27.289 -11.127 26.280 1.00 92.62 529 ILE A O 1
ATOM 4429 N N . GLU A 1 530 ? -26.900 -9.102 25.374 1.00 90.81 530 GLU A N 1
ATOM 4430 C CA . GLU A 1 530 ? -27.726 -9.318 24.182 1.00 90.81 530 GLU A CA 1
ATOM 4431 C C . GLU A 1 530 ? -27.189 -10.459 23.302 1.00 90.81 530 GLU A C 1
ATOM 4433 O O . GLU A 1 530 ? -27.960 -11.116 22.603 1.00 90.81 530 GLU A O 1
ATOM 4438 N N . LEU A 1 531 ? -25.879 -10.732 23.353 1.00 90.06 531 LEU A N 1
ATOM 4439 C CA . LEU A 1 531 ? -25.221 -11.730 22.513 1.00 90.06 531 LEU A CA 1
ATOM 4440 C C . LEU A 1 531 ? -25.556 -13.163 22.958 1.00 90.06 531 LEU A C 1
ATOM 4442 O O . LEU A 1 531 ? -25.575 -13.475 24.148 1.00 90.06 531 LEU A O 1
ATOM 4446 N N . ASP A 1 532 ? -25.772 -14.067 22.000 1.00 88.44 532 ASP A N 1
ATOM 4447 C CA . ASP A 1 532 ? -25.992 -15.495 22.267 1.00 88.44 532 ASP A CA 1
ATOM 4448 C C . ASP A 1 532 ? -24.837 -16.148 23.056 1.00 88.44 532 ASP A C 1
ATOM 4450 O O . ASP A 1 532 ? -23.661 -15.825 22.871 1.00 88.44 532 ASP A O 1
ATOM 4454 N N . GLU A 1 533 ? -25.166 -17.116 23.917 1.00 87.00 533 GLU A N 1
ATOM 4455 C CA . GLU A 1 533 ? -24.193 -17.767 24.800 1.00 87.00 533 GLU A CA 1
ATOM 4456 C C . GLU A 1 533 ? -23.059 -18.458 24.038 1.00 87.00 533 GLU A C 1
ATOM 4458 O O . GLU A 1 533 ? -21.897 -18.408 24.461 1.00 87.00 533 GLU A O 1
ATOM 4463 N N . LYS A 1 534 ? -23.378 -19.118 22.916 1.00 83.44 534 LYS A N 1
ATOM 4464 C CA . LYS A 1 534 ? -22.371 -19.822 22.118 1.00 83.44 534 LYS A CA 1
ATOM 4465 C C . LYS A 1 534 ? -21.418 -18.820 21.471 1.00 83.44 534 LYS A C 1
ATOM 4467 O O . LYS A 1 534 ? -20.206 -19.029 21.510 1.00 83.44 534 LYS A O 1
ATOM 4472 N N . LYS A 1 535 ? -21.944 -17.693 20.976 1.00 84.88 535 LYS A N 1
ATOM 4473 C CA . LYS A 1 535 ? -21.136 -16.605 20.402 1.00 84.88 535 LYS A CA 1
ATOM 4474 C C . LYS A 1 535 ? -20.221 -15.947 21.432 1.00 84.88 535 LYS A C 1
ATOM 4476 O O . LYS A 1 535 ? -19.059 -15.703 21.124 1.00 84.88 535 LYS A O 1
ATOM 4481 N N . ILE A 1 536 ? -20.688 -15.726 22.665 1.00 87.81 536 ILE A N 1
ATOM 4482 C CA . ILE A 1 536 ? -19.836 -15.203 23.750 1.00 87.81 536 ILE A CA 1
ATOM 4483 C C . ILE A 1 536 ? -18.649 -16.142 23.991 1.00 87.81 536 ILE A C 1
ATOM 4485 O O . ILE A 1 536 ? -17.501 -15.698 24.023 1.00 87.81 536 ILE A O 1
ATOM 4489 N N . LYS A 1 537 ? -18.905 -17.451 24.132 1.00 85.62 537 LYS A N 1
ATOM 4490 C CA . LYS A 1 537 ? -17.839 -18.448 24.332 1.00 85.62 537 LYS A CA 1
ATOM 4491 C C . LYS A 1 537 ? -16.847 -18.443 23.169 1.00 85.62 537 LYS A C 1
ATOM 4493 O O . LYS A 1 537 ? -15.642 -18.458 23.418 1.00 85.62 537 LYS A O 1
ATOM 4498 N N . TYR A 1 538 ? -17.352 -18.375 21.938 1.00 81.75 538 TYR A N 1
ATOM 4499 C CA . TYR A 1 538 ? -16.542 -18.307 20.727 1.00 81.75 538 TYR A CA 1
ATOM 4500 C C . TYR A 1 538 ? -15.655 -17.054 20.693 1.00 81.75 538 TYR A C 1
ATOM 4502 O O . TYR A 1 538 ? -14.437 -17.175 20.593 1.00 81.75 538 TYR A O 1
ATOM 4510 N N . TYR A 1 539 ? -16.221 -15.857 20.870 1.00 85.00 539 TYR A N 1
ATOM 4511 C CA . TYR A 1 539 ? -15.446 -14.612 20.855 1.00 85.00 539 TYR A CA 1
ATOM 4512 C C . TYR A 1 539 ? -14.426 -14.556 21.990 1.00 85.00 539 TYR A C 1
ATOM 4514 O O . TYR A 1 539 ? -13.283 -14.173 21.756 1.00 85.00 539 TYR A O 1
ATOM 4522 N N . CYS A 1 540 ? -14.768 -15.007 23.201 1.00 85.50 540 CYS A N 1
ATOM 4523 C CA . CYS A 1 540 ? -13.795 -15.100 24.291 1.00 85.50 540 CYS A CA 1
ATOM 4524 C C . CYS A 1 540 ? -12.641 -16.060 23.967 1.00 85.50 540 CYS A C 1
ATOM 4526 O O . CYS A 1 540 ? -11.489 -15.744 24.268 1.00 85.50 540 CYS A O 1
ATOM 4528 N N . TYR A 1 541 ? -12.931 -17.218 23.362 1.00 79.19 541 TYR A N 1
ATOM 4529 C CA . TYR A 1 541 ? -11.901 -18.164 22.929 1.00 79.19 541 TYR A CA 1
ATOM 4530 C C . TYR A 1 541 ? -10.980 -17.523 21.893 1.00 79.19 541 TYR A C 1
ATOM 4532 O O . TYR A 1 541 ? -9.764 -17.502 22.088 1.00 79.19 541 TYR A O 1
ATOM 4540 N N . THR A 1 542 ? -11.549 -16.946 20.837 1.00 75.12 542 THR A N 1
ATOM 4541 C CA . THR A 1 542 ? -10.772 -16.392 19.730 1.00 75.12 542 THR A CA 1
ATOM 4542 C C . THR A 1 542 ? -9.970 -15.162 20.179 1.00 75.12 542 THR A C 1
ATOM 4544 O O . THR A 1 542 ? -8.792 -15.051 19.841 1.00 75.12 542 THR A O 1
ATOM 4547 N N . ILE A 1 543 ? -10.517 -14.304 21.058 1.00 78.62 543 ILE A N 1
ATOM 4548 C CA . ILE A 1 543 ? -9.764 -13.209 21.692 1.00 78.62 543 ILE A CA 1
ATOM 4549 C C . ILE A 1 543 ? -8.590 -13.807 22.487 1.00 78.62 543 ILE A C 1
ATOM 4551 O O . ILE A 1 543 ? -7.447 -13.378 22.331 1.00 78.62 543 ILE A O 1
ATOM 4555 N N . GLY A 1 544 ? -8.844 -14.851 23.281 1.00 73.06 544 GLY A N 1
ATOM 4556 C CA . GLY A 1 544 ? -7.827 -15.546 24.070 1.00 73.06 544 GLY A CA 1
ATOM 4557 C C . GLY A 1 544 ? -6.702 -16.196 23.251 1.00 73.06 544 GLY A C 1
ATOM 4558 O O . GLY A 1 544 ? -5.593 -16.330 23.781 1.00 73.06 544 GLY A O 1
ATOM 4559 N N . GLN A 1 545 ? -6.964 -16.575 21.994 1.00 68.75 545 GLN A N 1
ATOM 4560 C CA . GLN A 1 545 ? -5.953 -17.049 21.039 1.00 68.75 545 GLN A CA 1
ATOM 4561 C C . GLN A 1 545 ? -5.111 -15.894 20.486 1.00 68.75 545 GLN A C 1
ATOM 4563 O O . GLN A 1 545 ? -3.896 -16.016 20.403 1.00 68.75 545 GLN A O 1
ATOM 4568 N N . THR A 1 546 ? -5.724 -14.744 20.192 1.00 63.44 546 THR A N 1
ATOM 4569 C CA . THR A 1 546 ? -5.014 -13.540 19.708 1.00 63.44 546 THR A CA 1
ATOM 4570 C C . THR A 1 546 ? -4.181 -12.817 20.783 1.00 63.44 546 THR A C 1
ATOM 4572 O O . THR A 1 546 ? -3.411 -11.919 20.476 1.00 63.44 546 THR A O 1
ATOM 4575 N N . MET A 1 547 ? -4.312 -13.195 22.060 1.00 61.50 547 MET A N 1
ATOM 4576 C CA . MET A 1 547 ? -3.628 -12.571 23.208 1.00 61.50 547 MET A CA 1
ATOM 4577 C C . MET A 1 547 ? -2.220 -13.143 23.511 1.00 61.50 547 MET A C 1
ATOM 4579 O O . MET A 1 547 ? -1.628 -12.802 24.537 1.00 61.50 547 MET A O 1
ATOM 4583 N N . GLY A 1 548 ? -1.670 -14.049 22.694 1.00 53.31 548 GLY A N 1
ATOM 4584 C CA . GLY A 1 548 ? -0.351 -14.646 22.943 1.00 53.31 548 GLY A CA 1
ATOM 4585 C C . GLY A 1 548 ? 0.811 -13.764 22.463 1.00 53.31 548 GLY A C 1
ATOM 4586 O O . GLY A 1 548 ? 0.786 -13.254 21.351 1.00 53.31 548 GLY A O 1
ATOM 4587 N N . ARG A 1 549 ? 1.907 -13.652 23.237 1.00 44.19 549 ARG A N 1
ATOM 4588 C CA . ARG A 1 549 ? 3.167 -12.996 22.785 1.00 44.19 549 ARG A CA 1
ATOM 4589 C C . ARG A 1 549 ? 3.795 -13.639 21.532 1.00 44.19 549 ARG A C 1
ATOM 4591 O O . ARG A 1 549 ? 4.715 -13.073 20.956 1.00 44.19 549 ARG A O 1
ATOM 4598 N N . ALA A 1 550 ? 3.315 -14.817 21.140 1.00 48.72 550 ALA A N 1
ATOM 4599 C CA . ALA A 1 550 ? 3.806 -15.631 20.035 1.00 48.72 550 ALA A CA 1
ATOM 4600 C C . ALA A 1 550 ? 2.733 -15.860 18.949 1.00 48.72 550 ALA A C 1
ATOM 4602 O O . ALA A 1 550 ? 2.754 -16.890 18.280 1.00 48.72 550 ALA A O 1
ATOM 4603 N N . THR A 1 551 ? 1.752 -14.960 18.797 1.00 53.47 551 THR A N 1
ATOM 4604 C CA . THR A 1 551 ? 0.686 -15.104 17.789 1.00 53.47 551 THR A CA 1
ATOM 4605 C C . THR A 1 551 ? 0.697 -13.978 16.761 1.00 53.47 551 THR A C 1
ATOM 4607 O O . THR A 1 551 ? 1.013 -12.831 17.066 1.00 53.47 551 THR A O 1
ATOM 4610 N N . SER A 1 552 ? 0.361 -14.318 15.514 1.00 58.59 552 SER A N 1
ATOM 4611 C CA . SER A 1 552 ? 0.214 -13.377 14.402 1.00 58.59 552 SER A CA 1
ATOM 4612 C C . SER A 1 552 ? -1.010 -12.486 14.624 1.00 58.59 552 SER A C 1
ATOM 4614 O O . SER A 1 552 ? -2.127 -12.851 14.249 1.00 58.59 552 SER A O 1
ATOM 4616 N N . ASN A 1 553 ? -0.810 -11.334 15.259 1.00 67.81 553 ASN A N 1
ATOM 4617 C CA . ASN A 1 553 ? -1.875 -10.360 15.462 1.00 67.81 553 ASN A CA 1
ATOM 4618 C C . ASN A 1 553 ? -2.177 -9.636 14.151 1.00 67.81 553 ASN A C 1
ATOM 4620 O O . ASN A 1 553 ? -1.264 -9.182 13.465 1.00 67.81 553 ASN A O 1
ATOM 4624 N N . LEU A 1 554 ? -3.465 -9.509 13.820 1.00 71.88 554 LEU A N 1
ATOM 4625 C CA . LEU A 1 554 ? -3.879 -8.784 12.621 1.00 71.88 554 LEU A CA 1
ATOM 4626 C C . LEU A 1 554 ? -3.522 -7.305 12.701 1.00 71.88 554 LEU A C 1
ATOM 4628 O O . LEU A 1 554 ? -3.080 -6.748 11.707 1.00 71.88 554 LEU A O 1
ATOM 4632 N N . TYR A 1 555 ? -3.728 -6.687 13.863 1.00 77.94 555 TYR A N 1
ATOM 4633 C CA . TYR A 1 555 ? -3.504 -5.264 14.086 1.00 77.94 555 TYR A CA 1
ATOM 4634 C C . TYR A 1 555 ? -2.476 -5.028 15.193 1.00 77.94 555 TYR A C 1
ATOM 4636 O O . TYR A 1 555 ? -2.417 -5.790 16.162 1.00 77.94 555 TYR A O 1
ATOM 4644 N N . SER A 1 556 ? -1.701 -3.948 15.078 1.00 66.00 556 SER A N 1
ATOM 4645 C CA . SER A 1 556 ? -0.601 -3.609 15.994 1.00 66.00 556 SER A CA 1
ATOM 4646 C C . SER A 1 556 ? -1.093 -3.151 17.376 1.00 66.00 556 SER A C 1
ATOM 4648 O O . SER A 1 556 ? -0.378 -3.281 18.367 1.00 66.00 556 SER A O 1
ATOM 4650 N N . ALA A 1 557 ? -2.343 -2.679 17.468 1.00 55.97 557 ALA A N 1
ATOM 4651 C CA . ALA A 1 557 ? -2.864 -1.933 18.616 1.00 55.97 557 ALA A CA 1
ATOM 4652 C C . ALA A 1 557 ? -3.696 -2.733 19.645 1.00 55.97 557 ALA A C 1
ATOM 4654 O O . ALA A 1 557 ? -4.147 -2.165 20.642 1.00 55.97 557 ALA A O 1
ATOM 4655 N N . VAL A 1 558 ? -3.904 -4.046 19.476 1.00 57.84 558 VAL A N 1
ATOM 4656 C CA . VAL A 1 558 ? -4.622 -4.857 20.488 1.00 57.84 558 VAL A CA 1
ATOM 4657 C C . VAL A 1 558 ? -3.645 -5.376 21.529 1.00 57.84 558 VAL A C 1
ATOM 4659 O O . VAL A 1 558 ? -3.396 -6.576 21.633 1.00 57.84 558 VAL A O 1
ATOM 4662 N N . TYR A 1 559 ? -3.065 -4.474 22.317 1.00 60.81 559 TYR A N 1
ATOM 4663 C CA . TYR A 1 559 ? -2.286 -4.914 23.467 1.00 60.81 559 TYR A CA 1
ATOM 4664 C C . TYR A 1 559 ? -3.246 -5.298 24.594 1.00 60.81 559 TYR A C 1
ATOM 4666 O O . TYR A 1 559 ? -3.861 -4.453 25.252 1.00 60.81 559 TYR A O 1
ATOM 4674 N N . LEU A 1 560 ? -3.418 -6.603 24.769 1.00 70.06 560 LEU A N 1
ATOM 4675 C CA . LEU A 1 560 ? -4.102 -7.206 25.900 1.00 70.06 560 LEU A CA 1
ATOM 4676 C C . LEU A 1 560 ? -3.062 -8.007 26.678 1.00 70.06 560 LEU A C 1
ATOM 4678 O O . LEU A 1 560 ? -2.371 -8.860 26.127 1.00 70.06 560 LEU A O 1
ATOM 4682 N N . THR A 1 561 ? -2.908 -7.688 27.958 1.00 76.06 561 THR A N 1
ATOM 4683 C CA . THR A 1 561 ? -1.944 -8.363 28.831 1.00 76.06 561 THR A CA 1
ATOM 4684 C C . THR A 1 561 ? -2.446 -9.757 29.213 1.00 76.06 561 THR A C 1
ATOM 4686 O O . THR A 1 561 ? -3.645 -10.035 29.135 1.00 76.06 561 THR A O 1
ATOM 4689 N N . THR A 1 562 ? -1.563 -10.628 29.716 1.00 79.06 562 THR A N 1
ATOM 4690 C CA . THR A 1 562 ? -1.962 -11.921 30.311 1.00 79.06 562 THR A CA 1
ATOM 4691 C C . THR A 1 562 ? -3.067 -11.740 31.353 1.00 79.06 562 THR A C 1
ATOM 4693 O O . THR A 1 562 ? -4.016 -12.517 31.406 1.00 79.06 562 THR A O 1
ATOM 4696 N N . ARG A 1 563 ? -3.011 -10.640 32.108 1.00 85.06 563 ARG A N 1
ATOM 4697 C CA . ARG A 1 563 ? -4.033 -10.287 33.085 1.00 85.06 563 ARG A CA 1
ATOM 4698 C C . ARG A 1 563 ? -5.394 -9.996 32.451 1.00 85.06 563 ARG A C 1
ATOM 4700 O O . ARG A 1 563 ? -6.417 -10.436 32.965 1.00 85.06 563 ARG A O 1
ATOM 4707 N N . ASN A 1 564 ? -5.426 -9.312 31.308 1.00 86.25 564 ASN A N 1
ATOM 4708 C CA . ASN A 1 564 ? -6.678 -9.096 30.580 1.00 86.25 564 ASN A CA 1
ATOM 4709 C C . ASN A 1 564 ? -7.301 -10.424 30.121 1.00 86.25 564 ASN A C 1
ATOM 4711 O O . ASN A 1 564 ? -8.523 -10.525 30.076 1.00 86.25 564 ASN A O 1
ATOM 4715 N N . LYS A 1 565 ? -6.490 -11.449 29.820 1.00 81.88 565 LYS A N 1
ATOM 4716 C CA . LYS A 1 565 ? -6.976 -12.793 29.465 1.00 81.88 565 LYS A CA 1
ATOM 4717 C C . LYS A 1 565 ? -7.646 -13.502 30.644 1.00 81.88 565 LYS A C 1
ATOM 4719 O O . LYS A 1 565 ? -8.693 -14.120 30.466 1.00 81.88 565 LYS A O 1
ATOM 4724 N N . GLU A 1 566 ? -7.071 -13.401 31.840 1.00 87.31 566 GLU A N 1
ATOM 4725 C CA . GLU A 1 566 ? -7.688 -13.919 33.071 1.00 87.31 566 GLU A CA 1
ATOM 4726 C C . GLU A 1 566 ? -9.026 -13.222 33.344 1.00 87.31 566 GLU A C 1
ATOM 4728 O O . GLU A 1 566 ? -10.055 -13.877 33.517 1.00 87.31 566 GLU A O 1
ATOM 4733 N N . ILE A 1 567 ? -9.032 -11.890 33.275 1.00 91.56 567 ILE A N 1
ATOM 4734 C CA . ILE A 1 567 ? -10.222 -11.063 33.502 1.00 91.56 567 ILE A CA 1
ATOM 4735 C C . ILE A 1 567 ? -11.289 -11.291 32.422 1.00 91.56 567 ILE A C 1
ATOM 4737 O O . ILE A 1 567 ? -12.479 -11.254 32.722 1.00 91.56 567 ILE A O 1
ATOM 4741 N N . LEU A 1 568 ? -10.913 -11.602 31.179 1.00 91.19 568 LEU A N 1
ATOM 4742 C CA . LEU A 1 568 ? -11.870 -11.958 30.125 1.00 91.19 568 LEU A CA 1
ATOM 4743 C C . LEU A 1 568 ? -12.707 -13.191 30.505 1.00 91.19 568 LEU A C 1
ATOM 4745 O O . LEU A 1 568 ? -13.899 -13.246 30.195 1.00 91.19 568 LEU A O 1
ATOM 4749 N N . ASN A 1 569 ? -12.122 -14.166 31.211 1.00 90.94 569 ASN A N 1
ATOM 4750 C CA . ASN A 1 569 ? -12.886 -15.297 31.741 1.00 90.94 569 ASN A CA 1
ATOM 4751 C C . ASN A 1 569 ? -13.859 -14.870 32.844 1.00 90.94 569 ASN A C 1
ATOM 4753 O O . ASN A 1 569 ? -14.968 -15.401 32.879 1.00 90.94 569 ASN A O 1
ATOM 4757 N N . ILE A 1 570 ? -13.480 -13.909 33.690 1.00 93.31 570 ILE A N 1
ATOM 4758 C CA . ILE A 1 570 ? -14.370 -13.333 34.707 1.00 93.31 570 ILE A CA 1
ATOM 4759 C C . ILE A 1 570 ? -15.536 -12.599 34.037 1.00 93.31 570 ILE A C 1
ATOM 4761 O O . ILE A 1 570 ? -16.685 -12.899 34.336 1.00 93.31 570 ILE A O 1
ATOM 4765 N N . VAL A 1 571 ? -15.270 -11.740 33.046 1.00 94.19 571 VAL A N 1
ATOM 4766 C CA . VAL A 1 571 ? -16.306 -11.060 32.244 1.00 94.19 571 VAL A CA 1
ATOM 4767 C C . VAL A 1 571 ? -17.279 -12.072 31.633 1.00 94.19 571 VAL A C 1
ATOM 4769 O O . VAL A 1 571 ? -18.494 -11.932 31.775 1.00 94.19 571 VAL A O 1
ATOM 4772 N N . LYS A 1 572 ? -16.757 -13.136 31.007 1.00 94.50 572 LYS A N 1
ATOM 4773 C CA . LYS A 1 572 ? -17.568 -14.232 30.459 1.00 94.50 572 LYS A CA 1
ATOM 4774 C C . LYS A 1 572 ? -18.452 -14.870 31.532 1.00 94.50 572 LYS A C 1
ATOM 4776 O O . LYS A 1 572 ? -19.636 -15.086 31.290 1.00 94.50 572 LYS A O 1
ATOM 4781 N N . GLN A 1 573 ? -17.893 -15.192 32.698 1.00 92.38 573 GLN A N 1
ATOM 4782 C CA . GLN A 1 573 ? -18.637 -15.806 33.800 1.00 92.38 573 GLN A CA 1
ATOM 4783 C C . GLN A 1 573 ? -19.724 -14.872 34.339 1.00 92.38 573 GLN A C 1
ATOM 4785 O O . GLN A 1 573 ? -20.859 -15.317 34.472 1.00 92.38 573 GLN A O 1
ATOM 4790 N N . THR A 1 574 ? -19.433 -13.586 34.547 1.00 93.12 574 THR A N 1
ATOM 4791 C CA . THR A 1 574 ? -20.414 -12.593 35.010 1.00 93.12 574 THR A CA 1
ATOM 4792 C C . THR A 1 574 ? -21.632 -12.520 34.093 1.00 93.12 574 THR A C 1
ATOM 4794 O O . THR A 1 574 ? -22.770 -12.595 34.561 1.00 93.12 574 THR A O 1
ATOM 4797 N N . ILE A 1 575 ? -21.409 -12.455 32.777 1.00 93.88 575 ILE A N 1
ATOM 4798 C CA . ILE A 1 575 ? -22.499 -12.459 31.792 1.00 93.88 575 ILE A CA 1
ATOM 4799 C C . ILE A 1 575 ? -23.283 -13.774 31.854 1.00 93.88 575 ILE A C 1
ATOM 4801 O O . ILE A 1 575 ? -24.512 -13.763 31.798 1.00 93.88 575 ILE A O 1
ATOM 4805 N N . MET A 1 576 ? -22.600 -14.910 32.013 1.00 91.69 576 MET A N 1
ATOM 4806 C CA . MET A 1 576 ? -23.256 -16.218 32.064 1.00 91.69 576 MET A CA 1
ATOM 4807 C C . MET A 1 576 ? -24.100 -16.435 33.315 1.00 91.69 576 MET A C 1
ATOM 4809 O O . MET A 1 576 ? -25.189 -16.993 33.206 1.00 91.69 576 MET A O 1
ATOM 4813 N N . ILE A 1 577 ? -23.639 -15.964 34.473 1.00 90.31 577 ILE A N 1
ATOM 4814 C CA . ILE A 1 577 ? -24.405 -15.992 35.725 1.00 90.31 577 ILE A CA 1
ATOM 4815 C C . ILE A 1 577 ? -25.696 -15.185 35.549 1.00 90.31 577 ILE A C 1
ATOM 4817 O O . ILE A 1 577 ? -26.774 -15.675 35.886 1.00 90.31 577 ILE A O 1
ATOM 4821 N N . LYS A 1 578 ? -25.611 -13.991 34.941 1.00 90.00 578 LYS A N 1
ATOM 4822 C CA . LYS A 1 578 ? -26.790 -13.149 34.697 1.00 90.00 578 LYS A CA 1
ATOM 4823 C C . LYS A 1 578 ? -27.760 -13.763 33.690 1.00 90.00 578 LYS A C 1
ATOM 4825 O O . LYS A 1 578 ? -28.956 -13.787 33.962 1.00 90.00 578 LYS A O 1
ATOM 4830 N N . LYS A 1 579 ? -27.273 -14.286 32.558 1.00 89.50 579 LYS A N 1
ATOM 4831 C CA . LYS A 1 579 ? -28.131 -14.902 31.525 1.00 89.50 579 LYS A CA 1
ATOM 4832 C C . LYS A 1 579 ? -28.854 -16.157 32.014 1.00 89.50 579 LYS A C 1
ATOM 4834 O O . LYS A 1 579 ? -29.970 -16.411 31.580 1.00 89.50 579 LYS A O 1
ATOM 4839 N N . LYS A 1 580 ? -28.235 -16.912 32.923 1.00 88.12 580 LYS A N 1
ATOM 4840 C CA . LYS A 1 580 ? -28.830 -18.104 33.543 1.00 88.12 580 LYS A CA 1
ATOM 4841 C C . LYS A 1 580 ? -29.722 -17.797 34.748 1.00 88.12 580 LYS A C 1
ATOM 4843 O O . LYS A 1 580 ? -30.204 -18.736 35.372 1.00 88.12 580 LYS A O 1
ATOM 4848 N N . SER A 1 581 ? -29.919 -16.519 35.085 1.00 83.81 581 SER A N 1
ATOM 4849 C CA . SER A 1 581 ? -30.732 -16.082 36.225 1.00 83.81 581 SER A CA 1
ATOM 4850 C C . SER A 1 581 ? -30.334 -16.742 37.550 1.00 83.81 581 SER A C 1
ATOM 4852 O O . SER A 1 581 ? -31.190 -17.068 38.367 1.00 83.81 581 SER A O 1
ATOM 4854 N N . ILE A 1 582 ? -29.033 -16.956 37.764 1.00 81.81 582 ILE A N 1
ATOM 4855 C CA . ILE A 1 582 ? -28.533 -17.543 39.012 1.00 81.81 582 ILE A CA 1
ATOM 4856 C C . ILE A 1 582 ? -28.651 -16.494 40.122 1.00 81.81 582 ILE A C 1
ATOM 4858 O O . ILE A 1 582 ? -28.234 -15.348 39.927 1.00 81.81 582 ILE A O 1
ATOM 4862 N N . ASN A 1 583 ? -29.203 -16.880 41.275 1.00 77.69 583 ASN A N 1
ATOM 4863 C CA . ASN A 1 583 ? -29.271 -15.999 42.435 1.00 77.69 583 ASN A CA 1
ATOM 4864 C C . ASN A 1 583 ? -27.861 -15.744 42.980 1.00 77.69 583 ASN A C 1
ATOM 4866 O O . ASN A 1 583 ? -27.157 -16.683 43.331 1.00 77.69 583 ASN A O 1
ATOM 4870 N N . VAL A 1 584 ? -27.435 -14.481 43.017 1.00 78.00 584 VAL A N 1
ATOM 4871 C CA . VAL A 1 584 ? -26.067 -14.097 43.404 1.00 78.00 584 VAL A CA 1
ATOM 4872 C C . VAL A 1 584 ? -25.867 -14.146 44.916 1.00 78.00 584 VAL A C 1
ATOM 4874 O O . VAL A 1 584 ? -24.741 -14.357 45.361 1.00 78.00 584 VAL A O 1
ATOM 4877 N N . GLU A 1 585 ? -26.941 -13.988 45.692 1.00 74.25 585 GLU A N 1
ATOM 4878 C CA . GLU A 1 585 ? -26.903 -14.031 47.161 1.00 74.25 585 GLU A CA 1
ATOM 4879 C C . GLU A 1 585 ? -26.548 -15.429 47.691 1.00 74.25 585 GLU A C 1
ATOM 4881 O O . GLU A 1 585 ? -25.919 -15.546 48.740 1.00 74.25 585 GLU A O 1
ATOM 4886 N N . ASP A 1 586 ? -26.835 -16.472 46.907 1.00 73.56 586 ASP A N 1
ATOM 4887 C CA . ASP A 1 586 ? -26.593 -17.874 47.266 1.00 73.56 586 ASP A CA 1
ATOM 4888 C C . ASP A 1 586 ? -25.218 -18.398 46.797 1.00 73.56 586 ASP A C 1
ATOM 4890 O O . ASP A 1 586 ? -24.875 -19.561 47.021 1.00 73.56 586 ASP A O 1
ATOM 4894 N N . ILE A 1 587 ? -24.411 -17.573 46.113 1.00 78.75 587 ILE A N 1
ATOM 4895 C CA . ILE A 1 587 ? -23.126 -17.999 45.538 1.00 78.75 587 ILE A CA 1
ATOM 4896 C C . ILE A 1 587 ? -21.968 -17.627 46.466 1.00 78.75 587 ILE A C 1
ATOM 4898 O O . ILE A 1 587 ? -21.644 -16.454 46.657 1.00 78.75 587 ILE A O 1
ATOM 4902 N N . VAL A 1 588 ? -21.236 -18.638 46.936 1.00 78.50 588 VAL A N 1
ATOM 4903 C CA . VAL A 1 588 ? -19.915 -18.446 47.550 1.00 78.50 588 VAL A CA 1
ATOM 4904 C C . VAL A 1 588 ? -18.859 -18.387 46.446 1.00 78.50 588 VAL A C 1
ATOM 4906 O O . VAL A 1 588 ? -18.487 -19.399 45.850 1.00 78.50 588 VAL A O 1
ATOM 4909 N N . PHE A 1 589 ? -18.374 -17.184 46.145 1.00 82.12 589 PHE A N 1
ATOM 4910 C CA . PHE A 1 589 ? -17.339 -16.979 45.133 1.00 82.12 589 PHE A CA 1
ATOM 4911 C C . PHE A 1 589 ? -15.950 -17.309 45.688 1.00 82.12 589 PHE A C 1
ATOM 4913 O O . PHE A 1 589 ? -15.467 -16.647 46.601 1.00 82.12 589 PHE A O 1
ATOM 4920 N N . SER A 1 590 ? -15.261 -18.277 45.080 1.00 80.12 590 SER A N 1
ATOM 4921 C CA . SER A 1 590 ? -13.847 -18.562 45.377 1.00 80.12 590 SER A CA 1
ATOM 4922 C C . SER A 1 590 ? -12.883 -17.522 44.793 1.00 80.12 590 SER A C 1
ATOM 4924 O O . SER A 1 590 ? -11.755 -17.390 45.256 1.00 80.12 590 SER A O 1
ATOM 4926 N N . ASN A 1 591 ? -13.321 -16.772 43.777 1.00 87.94 591 ASN A N 1
ATOM 4927 C CA . ASN A 1 591 ? -12.571 -15.676 43.174 1.00 87.94 591 ASN A CA 1
ATOM 4928 C C . ASN A 1 591 ? -13.189 -14.333 43.597 1.00 87.94 591 ASN A C 1
ATOM 4930 O O . ASN A 1 591 ? -14.311 -14.007 43.204 1.00 87.94 591 ASN A O 1
ATOM 4934 N N . GLN A 1 592 ? -12.444 -13.554 44.383 1.00 87.50 592 GLN A N 1
ATOM 4935 C CA . GLN A 1 592 ? -12.904 -12.273 44.924 1.00 87.50 592 GLN A CA 1
ATOM 4936 C C . GLN A 1 592 ? -13.202 -11.237 43.828 1.00 87.50 592 GLN A C 1
ATOM 4938 O O . GLN A 1 592 ? -14.201 -10.528 43.900 1.00 87.50 592 GLN A O 1
ATOM 4943 N N . GLU A 1 593 ? -12.405 -11.209 42.762 1.00 91.69 593 GLU A N 1
ATOM 4944 C CA . GLU A 1 593 ? -12.566 -10.269 41.646 1.00 91.69 593 GLU A CA 1
ATOM 4945 C C . GLU A 1 593 ? -13.837 -10.563 40.839 1.00 91.69 593 GLU A C 1
ATOM 4947 O O . GLU A 1 593 ? -14.535 -9.651 40.393 1.00 91.69 593 GLU A O 1
ATOM 4952 N N . LEU A 1 594 ? -14.173 -11.850 40.685 1.00 91.12 594 LEU A N 1
ATOM 4953 C CA . LEU A 1 594 ? -15.451 -12.270 40.110 1.00 91.12 594 LEU A CA 1
ATOM 4954 C C . LEU A 1 594 ? -16.619 -11.794 40.977 1.00 91.12 594 LEU A C 1
ATOM 4956 O O . LEU A 1 594 ? -17.570 -11.233 40.437 1.00 91.12 594 LEU A O 1
ATOM 4960 N N . SER A 1 595 ? -16.533 -11.971 42.299 1.00 90.06 595 SER A N 1
ATOM 4961 C 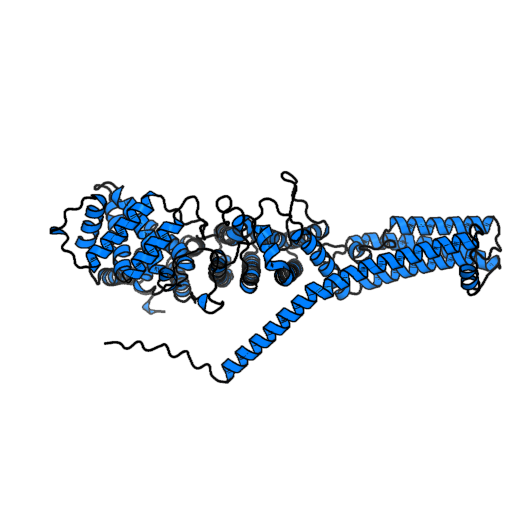CA . SER A 1 595 ? -17.550 -11.472 43.234 1.00 90.06 595 SER A CA 1
ATOM 4962 C C . SER A 1 595 ? -17.757 -9.963 43.087 1.00 90.06 595 SER A C 1
ATOM 4964 O O . SER A 1 595 ? -18.895 -9.515 42.961 1.00 90.06 595 SER A O 1
ATOM 4966 N N . GLU A 1 596 ? -16.681 -9.174 43.064 1.00 91.06 596 GLU A N 1
ATOM 4967 C CA . GLU A 1 596 ? -16.763 -7.714 42.923 1.00 91.06 596 GLU A CA 1
ATOM 4968 C C . GLU A 1 596 ? -17.459 -7.291 41.625 1.00 91.06 596 GLU A C 1
ATOM 4970 O O . GLU A 1 596 ? -18.396 -6.488 41.652 1.00 91.06 596 GLU A O 1
ATOM 4975 N N . ILE A 1 597 ? -17.055 -7.862 40.487 1.00 93.12 597 ILE A N 1
ATOM 4976 C CA . ILE A 1 597 ? -17.620 -7.504 39.178 1.00 93.12 597 ILE A CA 1
ATOM 4977 C C . ILE A 1 597 ? -19.081 -7.961 39.063 1.00 93.12 597 ILE A C 1
ATOM 4979 O O . ILE A 1 597 ? -19.911 -7.223 38.528 1.00 93.12 597 ILE A O 1
ATOM 4983 N N . VAL A 1 598 ? -19.419 -9.152 39.570 1.00 92.06 598 VAL A N 1
ATOM 4984 C CA . VAL A 1 598 ? -20.803 -9.650 39.585 1.00 92.06 598 VAL A CA 1
ATOM 4985 C C . VAL A 1 598 ? -21.685 -8.747 40.444 1.00 92.06 598 VAL A C 1
ATOM 4987 O O . VAL A 1 598 ? -22.729 -8.309 39.963 1.00 92.06 598 VAL A O 1
ATOM 4990 N N . LYS A 1 599 ? -21.265 -8.406 41.668 1.00 90.31 599 LYS A N 1
ATOM 4991 C CA . LYS A 1 599 ? -22.031 -7.521 42.563 1.00 90.31 599 LYS A CA 1
ATOM 4992 C C . LYS A 1 599 ? -22.233 -6.135 41.954 1.00 90.31 599 LYS A C 1
ATOM 4994 O O . LYS A 1 599 ? -23.364 -5.655 41.923 1.00 90.31 599 LYS A O 1
ATOM 4999 N N . LEU A 1 600 ? -21.177 -5.525 41.403 1.00 93.06 600 LEU A N 1
ATOM 5000 C CA . LEU A 1 600 ? -21.269 -4.238 40.700 1.00 93.06 600 LEU A CA 1
ATOM 5001 C C . LEU A 1 600 ? -22.316 -4.289 39.583 1.00 93.06 600 LEU A C 1
ATOM 5003 O O . LEU A 1 600 ? -23.144 -3.385 39.459 1.00 93.06 600 LEU A O 1
ATOM 5007 N N . PHE A 1 601 ? -22.246 -5.327 38.751 1.00 93.69 601 PHE A N 1
ATOM 5008 C CA . PHE A 1 601 ? -23.101 -5.444 37.585 1.00 93.69 601 PHE A CA 1
ATOM 5009 C C . PHE A 1 601 ? -24.554 -5.721 37.966 1.00 93.69 601 PHE A C 1
ATOM 5011 O O . PHE A 1 601 ? -25.447 -5.040 37.475 1.00 93.69 601 PHE A O 1
ATOM 5018 N N . PHE A 1 602 ? -24.807 -6.655 38.882 1.00 90.44 602 PHE A N 1
ATOM 5019 C CA . PHE A 1 602 ? -26.166 -6.994 39.307 1.00 90.44 602 PHE A CA 1
ATOM 5020 C C . PHE A 1 602 ? -26.862 -5.853 40.047 1.00 90.44 602 PHE A C 1
ATOM 5022 O O . PHE A 1 602 ? -28.062 -5.688 39.857 1.00 90.44 602 PHE A O 1
ATOM 5029 N N . ALA A 1 603 ? -26.129 -5.051 40.823 1.00 88.44 603 ALA A N 1
ATOM 5030 C CA . ALA A 1 603 ? -26.697 -3.920 41.554 1.00 88.44 603 ALA A CA 1
ATOM 5031 C C . ALA A 1 603 ? -27.189 -2.781 40.642 1.00 88.44 603 ALA A C 1
ATOM 5033 O O . ALA A 1 603 ? -28.047 -2.003 41.046 1.00 88.44 603 ALA A O 1
ATOM 5034 N N . LYS A 1 604 ? -26.621 -2.645 39.436 1.00 88.62 604 LYS A N 1
ATOM 5035 C CA . LYS A 1 604 ? -26.876 -1.508 38.531 1.00 88.62 604 LYS A CA 1
ATOM 5036 C C . LYS A 1 604 ? -27.507 -1.890 37.196 1.00 88.62 604 LYS A C 1
ATOM 5038 O O . LYS A 1 604 ? -27.895 -1.005 36.440 1.00 88.62 604 LYS A O 1
ATOM 5043 N N . TYR A 1 605 ? -27.544 -3.176 36.864 1.00 88.94 605 TYR A N 1
ATOM 5044 C CA . TYR A 1 605 ? -28.082 -3.642 35.598 1.00 88.94 605 TYR A CA 1
ATOM 5045 C C . TYR A 1 605 ? -29.607 -3.554 35.580 1.00 88.94 605 TYR A C 1
ATOM 5047 O O . TYR A 1 605 ? -30.278 -4.177 36.401 1.00 88.94 605 TYR A O 1
ATOM 5055 N N . ASP A 1 606 ? -30.122 -2.890 34.551 1.00 86.75 606 ASP A N 1
ATOM 5056 C CA . ASP A 1 606 ? -31.512 -2.971 34.126 1.00 86.75 606 ASP A CA 1
ATOM 5057 C C . ASP A 1 606 ? -31.584 -3.282 32.620 1.00 86.75 606 ASP A C 1
ATOM 5059 O O . ASP A 1 606 ? -30.672 -2.951 31.855 1.00 86.75 606 ASP A O 1
ATOM 5063 N N . LYS A 1 607 ? -32.665 -3.935 32.180 1.00 84.56 607 LYS A N 1
ATOM 5064 C CA . LYS A 1 607 ? -32.860 -4.314 30.773 1.00 84.56 607 LYS A CA 1
ATOM 5065 C C . LYS A 1 607 ? -32.971 -3.089 29.858 1.00 84.56 607 LYS A C 1
ATOM 5067 O O . LYS A 1 607 ? -32.565 -3.183 28.699 1.00 84.56 607 LYS A O 1
ATOM 5072 N N . ASN A 1 608 ? -33.493 -1.970 30.358 1.00 88.56 608 ASN A N 1
ATOM 5073 C CA . ASN A 1 608 ? -33.623 -0.723 29.607 1.00 88.56 608 ASN A CA 1
ATOM 5074 C C . ASN A 1 608 ? -32.477 0.260 29.878 1.00 88.56 608 ASN A C 1
ATOM 5076 O O . ASN A 1 608 ? -32.423 1.298 29.228 1.00 88.56 608 ASN A O 1
ATOM 5080 N N . LEU A 1 609 ? -31.495 -0.103 30.714 1.00 91.06 609 LEU A N 1
ATOM 5081 C CA . LEU A 1 609 ? -30.412 0.782 31.155 1.00 91.06 609 LEU A CA 1
ATOM 5082 C C . LEU A 1 609 ? -29.758 1.588 30.022 1.00 91.06 609 LEU A C 1
ATOM 5084 O O . LEU A 1 609 ? -29.548 2.788 30.162 1.00 91.06 609 LEU A O 1
ATOM 5088 N N . LEU A 1 610 ? -29.404 0.943 28.906 1.00 90.75 610 LEU A N 1
ATOM 5089 C CA . LEU A 1 610 ? -28.733 1.627 27.793 1.00 90.75 610 LEU A CA 1
ATOM 5090 C C . LEU A 1 610 ? -29.649 2.610 27.052 1.00 90.75 610 LEU A C 1
ATOM 5092 O O . LEU A 1 610 ? -29.156 3.616 26.542 1.00 90.75 610 LEU A O 1
ATOM 5096 N N . LYS A 1 611 ? -30.956 2.333 26.999 1.00 88.75 611 LYS A N 1
ATOM 5097 C CA . LYS A 1 611 ? -31.953 3.220 26.388 1.00 88.75 611 LYS A CA 1
ATOM 5098 C C . LYS A 1 611 ? -32.235 4.410 27.290 1.00 88.75 611 LYS A C 1
ATOM 5100 O O . LYS A 1 611 ? -32.118 5.538 26.833 1.00 88.75 611 LYS A O 1
ATOM 5105 N N . ASP A 1 612 ? -32.470 4.164 28.574 1.00 90.44 612 ASP A N 1
ATOM 5106 C CA . ASP A 1 612 ? -32.735 5.219 29.555 1.00 90.44 612 ASP A CA 1
ATOM 5107 C C . ASP A 1 612 ? -31.551 6.198 29.626 1.00 90.44 612 ASP A C 1
ATOM 5109 O O . ASP A 1 612 ? -31.718 7.416 29.623 1.00 90.44 612 ASP A O 1
ATOM 5113 N N . LYS A 1 613 ? -30.315 5.677 29.585 1.00 91.19 613 LYS A N 1
ATOM 5114 C CA . LYS A 1 613 ? -29.107 6.514 29.535 1.00 91.19 613 LYS A CA 1
ATOM 5115 C C . LYS A 1 613 ? -28.927 7.271 28.226 1.00 91.19 613 LYS A C 1
ATOM 5117 O O . LYS A 1 613 ? -28.330 8.348 28.250 1.00 91.19 613 LYS A O 1
ATOM 5122 N N . GLN A 1 614 ? -29.417 6.741 27.108 1.00 86.25 614 GLN A N 1
ATOM 5123 C CA . GLN A 1 614 ? -29.437 7.469 25.841 1.00 86.25 614 GLN A CA 1
ATOM 5124 C C . GLN A 1 614 ? -30.425 8.633 25.906 1.00 86.25 614 GLN A C 1
ATOM 5126 O O . GLN A 1 614 ? -30.040 9.749 25.580 1.00 86.25 614 GLN A O 1
ATOM 5131 N N . GLU A 1 615 ? -31.639 8.411 26.412 1.00 85.75 615 GLU A N 1
ATOM 5132 C CA . GLU A 1 615 ? -32.649 9.464 26.574 1.00 85.75 615 GLU A CA 1
ATOM 5133 C C . GLU A 1 615 ? -32.153 10.589 27.499 1.00 85.75 615 GLU A C 1
ATOM 5135 O O . GLU A 1 615 ? -32.252 11.765 27.148 1.00 85.75 615 GLU A O 1
ATOM 5140 N N . GLU A 1 616 ? -31.519 10.246 28.628 1.00 86.62 616 GLU A N 1
ATOM 5141 C CA . GLU A 1 616 ? -30.864 11.224 29.514 1.00 86.62 616 GLU A CA 1
ATOM 5142 C C . GLU A 1 616 ? -29.768 12.036 28.794 1.00 86.62 616 GLU A C 1
ATOM 5144 O O . GLU A 1 616 ? -29.562 13.221 29.079 1.00 86.62 616 GLU A O 1
ATOM 5149 N N . ALA A 1 617 ? -29.007 11.403 27.896 1.00 82.56 617 ALA A N 1
ATOM 5150 C CA . ALA A 1 617 ? -27.948 12.066 27.140 1.00 82.56 617 ALA A CA 1
ATOM 5151 C C . ALA A 1 617 ? -28.517 12.973 26.038 1.00 82.56 617 ALA A C 1
ATOM 5153 O O . ALA A 1 617 ? -28.029 14.092 25.861 1.00 82.56 617 ALA A O 1
ATOM 5154 N N . ASP A 1 618 ? -29.559 12.522 25.343 1.00 79.06 618 ASP A N 1
ATOM 5155 C CA . ASP A 1 618 ? -30.230 13.264 24.277 1.00 79.06 618 ASP A CA 1
ATOM 5156 C C . ASP A 1 618 ? -30.951 14.498 24.832 1.00 79.06 618 ASP A C 1
ATOM 5158 O O . ASP A 1 618 ? -30.842 15.581 24.253 1.00 79.06 618 ASP A O 1
ATOM 5162 N N . GLN A 1 619 ? -31.588 14.386 26.004 1.00 79.44 619 GLN A N 1
ATOM 5163 C CA . GLN A 1 619 ? -32.177 15.527 26.715 1.00 79.44 619 GLN A CA 1
ATOM 5164 C C . GLN A 1 619 ? -31.131 16.604 27.023 1.00 79.44 619 GLN A C 1
ATOM 5166 O O . GLN A 1 619 ? -31.336 17.768 26.688 1.00 79.44 619 GLN A O 1
ATOM 5171 N N . LYS A 1 620 ? -29.958 16.226 27.549 1.00 78.31 620 LYS A N 1
ATOM 5172 C CA . LYS A 1 620 ? -28.861 17.178 27.815 1.00 78.31 620 LYS A CA 1
ATOM 5173 C C . LYS A 1 620 ? -28.343 17.862 26.552 1.00 78.31 620 LYS A C 1
ATOM 5175 O O . LYS A 1 620 ? -27.950 19.027 26.593 1.00 78.31 620 LYS A O 1
ATOM 5180 N N . ILE A 1 621 ? -28.296 17.147 25.427 1.00 70.50 621 ILE A N 1
ATOM 5181 C CA . ILE A 1 621 ? -27.902 17.721 24.133 1.00 70.50 621 ILE A CA 1
ATOM 5182 C C . ILE A 1 621 ? -28.974 18.702 23.652 1.00 70.50 621 ILE A C 1
ATOM 5184 O O . ILE A 1 621 ? -28.635 19.813 23.241 1.00 70.50 621 ILE A O 1
ATOM 5188 N N . SER A 1 622 ? -30.248 18.322 23.745 1.00 66.44 622 SER A N 1
ATOM 5189 C CA . SER A 1 622 ? -31.381 19.185 23.413 1.00 66.44 622 SER A CA 1
ATOM 5190 C C . SER A 1 622 ? -31.388 20.452 24.265 1.00 66.44 622 SER A C 1
ATOM 5192 O O . SER A 1 622 ? -31.559 21.536 23.732 1.00 66.44 622 SER A O 1
ATOM 5194 N N . GLU A 1 623 ? -31.124 20.365 25.565 1.00 70.62 623 GLU A N 1
ATOM 5195 C CA . GLU A 1 623 ? -31.008 21.537 26.443 1.00 70.62 623 GLU A CA 1
ATOM 5196 C C . GLU A 1 623 ? -29.816 22.429 26.062 1.00 70.62 623 GLU A C 1
ATOM 5198 O O . GLU A 1 623 ? -29.922 23.654 26.062 1.00 70.62 623 GLU A O 1
ATOM 5203 N N . LYS A 1 624 ? -28.682 21.827 25.678 1.00 69.44 624 LYS A N 1
ATOM 5204 C CA . LYS A 1 624 ? -27.455 22.554 25.320 1.00 69.44 624 LYS A CA 1
ATOM 5205 C C . LYS A 1 624 ? -27.529 23.258 23.959 1.00 69.44 624 LYS A C 1
ATOM 5207 O O . LYS A 1 624 ? -26.890 24.292 23.778 1.00 69.44 624 LYS A O 1
ATOM 5212 N N . PHE A 1 625 ? -28.269 22.707 22.999 1.00 63.03 625 PHE A N 1
ATOM 5213 C CA . PHE A 1 625 ? -28.351 23.215 21.620 1.00 63.03 625 PHE A CA 1
ATOM 5214 C C . PHE A 1 625 ? -29.778 23.614 21.202 1.00 63.03 625 PHE A C 1
ATOM 5216 O O . PHE A 1 625 ? -30.044 23.762 20.007 1.00 63.03 625 PHE A O 1
ATOM 5223 N N . GLY A 1 626 ? -30.676 23.799 22.178 1.00 49.72 626 GLY A N 1
ATOM 5224 C CA . GLY A 1 626 ? -32.148 23.778 22.096 1.00 49.72 626 GLY A CA 1
ATOM 5225 C C . GLY A 1 626 ? -32.883 24.761 21.189 1.00 49.72 626 GLY A C 1
ATOM 5226 O O . GLY A 1 626 ? -34.093 24.899 21.313 1.00 49.72 626 GLY A O 1
ATOM 5227 N N . LEU A 1 627 ? -32.198 25.410 20.251 1.00 43.12 627 LEU A N 1
ATOM 5228 C CA . LEU A 1 627 ? -32.800 26.240 19.202 1.00 43.12 627 LEU A CA 1
ATOM 5229 C C . LEU A 1 627 ? -32.273 25.941 17.785 1.00 43.12 627 LEU A C 1
ATOM 5231 O O . LEU A 1 627 ? -32.857 26.419 16.820 1.00 43.12 627 LEU A O 1
ATOM 5235 N N . LEU A 1 628 ? -31.215 25.134 17.623 1.00 44.12 628 LEU A N 1
ATOM 5236 C CA . LEU A 1 628 ? -30.595 24.850 16.314 1.00 44.12 628 LEU A CA 1
ATOM 5237 C C . LEU A 1 628 ? -30.987 23.492 15.709 1.00 44.12 628 LEU A C 1
ATOM 5239 O O . LEU A 1 628 ? -30.876 23.325 14.499 1.00 44.12 628 LEU A O 1
ATOM 5243 N N . VAL A 1 629 ? -31.467 22.536 16.514 1.00 42.12 629 VAL A N 1
ATOM 5244 C CA . VAL A 1 629 ? -31.898 21.207 16.025 1.00 42.12 629 VAL A CA 1
ATOM 5245 C C . VAL A 1 629 ? -33.259 21.264 15.317 1.00 42.12 629 VAL A C 1
ATOM 5247 O O . VAL A 1 629 ? -33.479 20.502 14.391 1.00 42.12 629 VAL A O 1
ATOM 5250 N N . ASN A 1 630 ? -34.132 22.214 15.673 1.00 33.84 630 ASN A N 1
ATOM 5251 C CA . ASN A 1 630 ? -35.447 22.392 15.035 1.00 33.84 630 ASN A CA 1
ATOM 5252 C C . ASN A 1 630 ? -35.406 23.201 13.715 1.00 33.84 630 ASN A C 1
ATOM 5254 O O . ASN A 1 630 ? -36.457 23.472 13.140 1.00 33.84 630 ASN A O 1
ATOM 5258 N N . LEU A 1 631 ? -34.219 23.627 13.256 1.00 31.55 631 LEU A N 1
ATOM 5259 C CA . LEU A 1 631 ? -34.000 24.378 12.004 1.00 31.55 631 LEU A CA 1
ATOM 5260 C C . LEU A 1 631 ? -33.239 23.568 10.928 1.00 31.55 631 LEU A C 1
ATOM 5262 O O . LEU A 1 631 ? -32.977 24.099 9.847 1.00 31.55 631 LEU A O 1
ATOM 5266 N N . LEU A 1 632 ? -32.883 22.311 11.220 1.00 32.50 632 LEU A N 1
ATOM 5267 C CA . LEU A 1 632 ? -32.387 21.303 10.270 1.00 32.50 632 LEU A CA 1
ATOM 5268 C C . LEU A 1 632 ? -33.494 20.286 9.994 1.00 32.50 632 LEU A C 1
ATOM 5270 O O . LEU A 1 632 ? -33.515 19.768 8.854 1.00 32.50 632 LEU A O 1
#

Mean predicted aligned error: 12.22 Å

Organism: Bacillus thuringiensis (NCBI:txid1428)

pLDDT: mean 80.07, std 14.88, range [24.06, 97.88]

Secondary structure (DSSP, 8-state):
-------------HHHHHHHHHHHHHHHHHHHHHHHIIIIIHHHHHHHHHHHHHHHHHHHHHHHHHHHHHTTS---HHHHHHHTTSPP---HHHHHHHHHHHHHHHHHHHHHHHHHHHHTT-EETTEEHHHHHHTT-GGG-HHHHHHHHHHHHHHHHHHHHH-TT-THHHHHHHHHHHHHHHHHHHHHHHHH-HHHHHHHHHHHHHHHHHHHHHS-BPPTT------HHHHHHHHHHHHHHHHT-TTHHHHHHHHHHHHHHHHHHHHHHHHHHTTSSSB---HHHHHHHHHHHHHHTT-HHHHHHHHHHHHHHHHHTT-----HHHHTHHHHHHHHHHHT--HHHHHHHHHHHHHHHHHHHHHHHHHHHS--TTSHHHHTTTT--PPPBP--HHHHHHHHHHS-TTS-HHHHHHHHHHHHHHHHTS---GGGSS-S---S----GGGGGG---HHHHHHHHHHHHHHHHHTT-HHHHHHHHHH--STHHHHHHHHHHHHHHHHHHHS-TT-HHHHHHHHHHHHHHHHHHTS-HHHHHHHHHHHHHHT-TTS--SBTT----HHHHHHHHHHHHHHHHHHTT--STT---SSHHHHHHHHHHHHH--TTHHHHHHHHHHHHHHHHHTTTGGG-

Radius of gyration: 35.65 Å; Cα contacts (8 Å, |Δi|>4): 644; chains: 1; bounding box: 91×54×108 Å

Sequence (632 aa):
MFFYKEGEGYKLGKYQKIRRKMRNIKNFFRKVYFKVEGKIRYPITYSLFTFVRYIEIGIVVLIITTLLQKFRVLNWEWLEGILSLIPTISDETLNRQFLFSQISTTFLILSLFSLITNLKKEKVFGISIYKIAFAKSVLGNIIFISVSVFCLLFTNIWIYITDSSSSIIFNVFLITLFLLSLFVIKIILYSNSQALSINKVASMYYTENIKIVRKPRMKIGAQEEFSEYLFDLNEDAIEKILKGDIEYHRNFYIYERIANLSLINYKSKIQENYTEISSKPDIILMWVSAIEELVKKGLYTEALSQYNRMISLFIRHEVYLSSFRINELLEQILISISAAESKVILEQNQKLILGSIEITMKYGYFGFNNDFSYTRLGKKKNMFYLQPLYGNFMNDCYNLIDKNKNFTDLEKSRKVYEYFEKLRMMPWSVTNYIPTEIKYFDVSRELKEYNEDVYLVGVPLSNLLLVLIQEDKKGRLLYFLNDYRDNSIYLACLIVASKLATLYVRTKEDEKDKKLIGEYLVWILSKIIELDEKKIKYYCYTIGQTMGRATSNLYSAVYLTTRNKEILNIVKQTIMIKKKSINVEDIVFSNQELSEIVKLFFAKYDKNLLKDKQEEADQKISEKFGLLVNLL

Nearest PDB structures (foldseek):
  8fbn-assembly1_E  TM=3.181E-01  e=3.338E+00  synthetic construct
  7z8t-assembly1_D  TM=1.394E-01  e=4.805E-01  Homo sapiens
  7ep7-assembly1_A  TM=2.133E-01  e=3.214E+00  Mus musculus

Solvent-accessible surface area (backbone atoms only — not comparable to full-atom values): 35032 Å² total; per-residue (Å²): 135,90,78,85,74,75,78,81,70,78,78,65,51,75,64,55,50,50,53,52,51,53,52,50,52,55,51,49,52,52,51,50,50,45,47,43,39,52,71,44,49,32,51,49,55,48,47,49,44,51,47,51,24,54,52,46,52,50,51,53,52,51,52,53,52,51,51,36,38,75,72,65,76,43,88,56,70,74,58,51,59,59,56,66,73,51,88,77,54,52,50,45,72,58,42,50,50,47,51,53,50,43,53,54,50,53,50,51,50,53,54,49,49,57,53,44,61,52,37,53,69,45,56,61,70,45,44,20,49,52,59,63,58,27,53,70,36,68,86,42,38,64,69,60,50,53,52,50,51,50,50,48,50,52,50,42,52,52,44,43,76,76,41,48,41,44,44,61,48,57,53,50,39,51,54,50,52,50,55,50,50,56,50,52,52,44,50,52,53,42,70,72,28,62,69,58,41,52,52,52,52,53,24,48,47,46,51,54,40,49,52,36,53,76,55,32,74,49,65,88,92,58,74,91,68,58,56,68,70,56,42,33,35,46,50,39,30,45,53,22,56,76,71,68,40,75,69,30,60,58,45,52,53,50,36,53,51,45,43,50,35,44,44,75,76,37,42,68,48,49,38,31,44,36,64,48,97,48,48,48,75,44,56,61,55,44,46,49,53,49,36,54,51,29,43,78,70,68,39,52,64,59,25,44,51,50,50,45,52,53,52,50,50,32,50,75,67,67,50,49,68,40,34,62,73,69,31,40,44,63,52,58,47,53,53,50,56,50,72,62,64,41,59,66,61,50,66,75,32,48,69,48,52,54,49,40,53,56,49,50,38,58,40,49,53,30,67,71,50,42,84,47,63,91,23,67,43,43,69,42,69,90,78,53,68,61,50,33,30,64,33,54,62,59,34,52,56,49,44,55,46,70,69,35,83,76,51,54,74,66,56,28,52,53,52,52,49,54,50,49,52,52,57,68,67,50,87,82,68,71,74,85,75,66,84,92,77,66,80,74,67,98,64,56,81,80,65,61,78,66,84,63,74,35,64,59,51,8,52,25,47,24,53,31,53,50,50,31,58,76,68,67,36,62,61,69,46,39,48,51,65,72,69,47,82,57,73,22,52,50,48,11,33,52,57,44,36,14,51,39,51,53,48,38,75,69,45,54,92,87,42,73,62,30,57,54,42,47,52,53,37,39,55,38,51,58,52,48,60,76,53,55,71,68,57,52,55,50,49,54,49,54,52,57,57,59,48,42,100,86,46,69,37,70,40,70,69,73,82,52,52,72,64,32,53,58,37,39,53,41,55,52,47,44,49,49,42,59,76,68,66,56,67,68,90,80,56,86,63,91,47,66,69,49,45,53,54,39,51,57,35,65,77,70,65,54,97,55,47,71,57,56,54,40,52,60,39,50,51,54,48,44,69,74,46,70,76,60,72,87,76,113